Protein AF-A0A916C1K6-F1 (afdb_monomer_lite)

Foldseek 3Di:
DDDDDDDDDDDDDDDDDDDPDPPDDPPDDDDDLQDQDFDDDDPDTDGDDDDPPPPDDDDDPDDDDDPDDDDDDDDDPDPDDDAPDALDDLFDAAFDQQEDEDPQLQVLLLVLVQVLCVVLVHDRLVPQKKKKKWWLLDLDSHTHIYIDQQQAKAFFALLLLLLLLLLLLRNLVNLQSCQVRVLDAQVCSVVCCCVRPLVVLVVLQVLQPPVFDDSLQRAAPQVQFWDWDQDPDDSGIRIDGDPLLLVLSLCCFAVVDLVSLLSSNSRSHQSSSVSNCVSNVQADSVQRTGFAAFDSSPVCPPGHGDFDQGSQAGTDRTMHGQSSSLSSLSCLVSCRRDHVVSSVVSQVSQQNNCVHPNPDQLVVLVLFDPPQWRGKGKRWDAGPVRWIWIWMWTWGACRDHHSIIMIMIMTGPTDPPPHHSNSVNSSVSSSVNSSVD

Sequence (437 aa):
MPSRRYTQPDQDNRRHGEAISMDFDFAEETTDSASGRWVRQGNTIVLEVPTFNAATGSELPGGFPRSPVTRFPAKPVGPAANPPTLPISLFPSKPADPLTTNSKLERALKNAIAKMEKDRKLTPGTFPVRFTLVDVTDASSSFPSAGYLETVTDYIASEAKVAVMYSAYALRDMVQRFAAASGANSANLFARLAGQMNPSIAQASRNIARSLLRDEHRVPAYRSVFAVKPATWGFRVTVAFSPEFNQALEGMIVPSNNTHAGMCVRGVGYGYLNGALAAGGFFEPSTNQGLWVAGDFQQGKNWPYVRIVSRNDGLVAQAGTTRDMAKLVALIMTDRLLDPASCKEMRDRLARAAKGIDTPWVARAKVFKAGTITHNKLGLGPLKSGKNVRSEVSVYQSPVARGRRYVVAWQNLVGLQPIGFTDIANIIKATITEYER

Structure (mmCIF, N/CA/C/O backbone):
data_AF-A0A916C1K6-F1
#
_entry.id   AF-A0A916C1K6-F1
#
loop_
_atom_site.group_PDB
_atom_site.id
_atom_site.type_symbol
_atom_site.label_atom_id
_atom_site.label_alt_id
_atom_site.label_comp_id
_atom_site.label_asym_id
_atom_site.label_entity_id
_atom_site.label_seq_id
_atom_site.pdbx_PDB_ins_code
_atom_site.Cartn_x
_atom_site.Cartn_y
_atom_site.Cartn_z
_atom_site.occupancy
_atom_site.B_iso_or_equiv
_atom_site.auth_seq_id
_atom_site.auth_comp_id
_atom_site.auth_asym_id
_atom_site.auth_atom_id
_atom_site.pdbx_PDB_model_num
ATOM 1 N N . MET A 1 1 ? 60.860 -7.777 43.565 1.00 47.69 1 MET A N 1
ATOM 2 C CA . MET A 1 1 ? 60.930 -9.249 43.729 1.00 47.69 1 MET A CA 1
ATOM 3 C C . MET A 1 1 ? 59.739 -9.659 44.584 1.00 47.69 1 MET A C 1
ATOM 5 O O . MET A 1 1 ? 59.536 -8.971 45.575 1.00 47.69 1 MET A O 1
ATOM 9 N N . PRO A 1 2 ? 58.892 -10.625 44.180 1.00 47.44 2 PRO A N 1
ATOM 10 C CA . PRO A 1 2 ? 59.255 -11.933 43.633 1.00 47.44 2 PRO A CA 1
ATOM 11 C C . PRO A 1 2 ? 58.752 -12.203 42.204 1.00 47.44 2 PRO A C 1
ATOM 13 O O . PRO A 1 2 ? 57.768 -11.642 41.734 1.00 47.44 2 PRO A O 1
ATOM 16 N N . SER A 1 3 ? 59.473 -13.093 41.527 1.00 37.34 3 SER A N 1
ATOM 17 C CA . SER A 1 3 ? 59.213 -13.640 40.197 1.00 37.34 3 SER A CA 1
ATOM 18 C C . SER A 1 3 ? 58.204 -14.792 40.250 1.00 37.34 3 SER A C 1
ATOM 20 O O . SER A 1 3 ? 58.430 -15.763 40.977 1.00 37.34 3 SER A O 1
ATOM 22 N N . ARG A 1 4 ? 57.155 -14.754 39.420 1.00 40.66 4 ARG A N 1
ATOM 23 C CA . ARG A 1 4 ? 56.382 -15.950 39.049 1.00 40.66 4 ARG A CA 1
ATOM 24 C C . ARG A 1 4 ? 56.520 -16.219 37.555 1.00 40.66 4 ARG A C 1
ATOM 26 O O . ARG A 1 4 ? 56.183 -15.385 36.722 1.00 40.66 4 ARG A O 1
ATOM 33 N N . ARG A 1 5 ? 57.079 -17.397 37.278 1.00 37.69 5 ARG A N 1
ATOM 34 C CA . ARG A 1 5 ? 57.266 -18.024 35.971 1.00 37.69 5 ARG A CA 1
ATOM 35 C C . ARG A 1 5 ? 55.903 -18.307 35.338 1.00 37.69 5 ARG A C 1
ATOM 37 O O . ARG A 1 5 ? 55.057 -18.920 35.981 1.00 37.69 5 ARG A O 1
ATOM 44 N N . TYR A 1 6 ? 55.735 -17.896 34.086 1.00 30.92 6 TYR A N 1
ATOM 45 C CA . TYR A 1 6 ? 54.712 -18.424 33.191 1.00 30.92 6 TYR A CA 1
ATOM 46 C C . TYR A 1 6 ? 55.306 -19.641 32.478 1.00 30.92 6 TYR A C 1
ATOM 48 O O . TYR A 1 6 ? 56.282 -19.516 31.742 1.00 30.92 6 TYR A O 1
ATOM 56 N N . THR A 1 7 ? 54.744 -20.817 32.733 1.00 39.50 7 THR A N 1
ATOM 57 C CA . THR A 1 7 ? 54.956 -22.021 31.928 1.00 39.50 7 THR A CA 1
ATOM 58 C C . THR A 1 7 ? 53.865 -22.096 30.869 1.00 39.50 7 THR A C 1
ATOM 60 O O . THR A 1 7 ? 52.683 -22.164 31.199 1.00 39.50 7 THR A O 1
ATOM 63 N N . GLN A 1 8 ? 54.282 -22.090 29.606 1.00 37.03 8 GLN A N 1
ATOM 64 C CA . GLN A 1 8 ? 53.523 -22.650 28.489 1.00 37.03 8 GLN A CA 1
ATOM 65 C C . GLN A 1 8 ? 53.520 -24.184 28.615 1.00 37.03 8 GLN A C 1
ATOM 67 O O . GLN A 1 8 ? 54.466 -24.747 29.178 1.00 37.03 8 GLN A O 1
ATOM 72 N N . PRO A 1 9 ? 52.500 -24.863 28.070 1.00 41.00 9 PRO A N 1
ATOM 73 C CA . PRO A 1 9 ? 52.867 -25.836 27.048 1.00 41.00 9 PRO A CA 1
ATOM 74 C C . PRO A 1 9 ? 51.962 -25.858 25.812 1.00 41.00 9 PRO A C 1
ATOM 76 O O . PRO A 1 9 ? 50.851 -25.331 25.777 1.00 41.00 9 PRO A O 1
ATOM 79 N N . ASP A 1 10 ? 52.571 -26.486 24.815 1.00 31.00 10 ASP A N 1
ATOM 80 C CA . ASP A 1 10 ? 52.247 -26.711 23.417 1.00 31.00 10 ASP A CA 1
ATOM 81 C C . 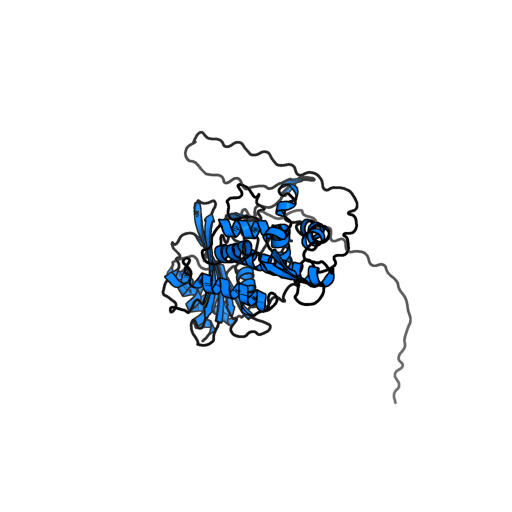ASP A 1 10 ? 50.932 -27.428 23.065 1.00 31.00 10 ASP A C 1
ATOM 83 O O . ASP A 1 10 ? 50.445 -28.306 23.770 1.00 31.00 10 ASP A O 1
ATOM 87 N N . GLN A 1 11 ? 50.464 -27.019 21.881 1.00 32.88 11 GLN A N 1
ATOM 88 C CA . GLN A 1 11 ? 50.021 -27.767 20.694 1.00 32.88 11 GLN A CA 1
ATOM 89 C C . GLN A 1 11 ? 49.096 -28.998 20.752 1.00 32.88 11 GLN A C 1
ATOM 91 O O . GLN A 1 11 ? 49.283 -29.971 21.469 1.00 32.88 11 GLN A O 1
ATOM 96 N N . ASP A 1 12 ? 48.211 -28.947 19.748 1.00 34.09 12 ASP A N 1
ATOM 97 C CA . ASP A 1 12 ? 47.621 -30.026 18.955 1.00 34.09 12 ASP A CA 1
ATOM 98 C C . ASP A 1 12 ? 46.600 -30.967 19.608 1.00 34.09 12 ASP A C 1
ATOM 100 O O . ASP A 1 12 ? 46.916 -31.950 20.271 1.00 34.09 12 ASP A O 1
ATOM 104 N N . ASN A 1 13 ? 45.333 -30.769 19.219 1.00 31.12 13 ASN A N 1
ATOM 105 C CA . ASN A 1 13 ? 44.565 -31.892 18.693 1.00 31.12 13 ASN A CA 1
ATOM 106 C C . ASN A 1 13 ? 43.432 -31.448 17.758 1.00 31.12 13 ASN A C 1
ATOM 108 O O . ASN A 1 13 ? 42.444 -30.835 18.162 1.00 31.12 13 ASN A O 1
ATOM 112 N N . ARG A 1 14 ? 43.580 -31.834 16.488 1.00 36.78 14 ARG A N 1
ATOM 113 C CA . ARG A 1 14 ? 42.513 -31.916 15.489 1.00 36.78 14 ARG A CA 1
ATOM 114 C C . ARG A 1 14 ? 41.451 -32.901 15.979 1.00 36.78 14 ARG A C 1
ATOM 116 O O . ARG A 1 14 ? 41.777 -34.062 16.214 1.00 36.78 14 ARG A O 1
ATOM 123 N N . ARG A 1 15 ? 40.181 -32.494 16.024 1.00 31.67 15 ARG A N 1
ATOM 124 C CA . ARG A 1 15 ? 39.046 -33.419 15.876 1.00 31.67 15 ARG A CA 1
ATOM 125 C C . ARG A 1 15 ? 37.957 -32.795 15.016 1.00 31.67 15 ARG A C 1
ATOM 127 O O . ARG A 1 15 ? 37.682 -31.603 15.083 1.00 31.67 15 ARG A O 1
ATOM 134 N N . HIS A 1 16 ? 37.436 -33.655 14.156 1.00 30.77 16 HIS A N 1
ATOM 135 C CA . HIS A 1 16 ? 36.460 -33.421 13.110 1.00 30.77 16 HIS A CA 1
ATOM 136 C C . HIS A 1 16 ? 35.181 -32.758 13.630 1.00 30.77 16 HIS A C 1
ATOM 138 O O . HIS A 1 16 ? 34.640 -33.161 14.655 1.00 30.77 16 HIS A O 1
ATOM 144 N N . GLY A 1 17 ? 34.690 -31.765 12.886 1.00 29.30 17 GLY A N 1
ATOM 145 C CA . GLY A 1 17 ? 33.329 -31.269 13.035 1.00 29.30 17 GLY A CA 1
ATOM 146 C C . GLY A 1 17 ? 32.353 -32.307 12.492 1.00 29.30 17 GLY A C 1
ATOM 147 O O . GLY A 1 17 ? 32.250 -32.486 11.280 1.00 29.30 17 GLY A O 1
ATOM 148 N N . GLU A 1 18 ? 31.663 -32.996 13.394 1.00 28.11 18 GLU A N 1
ATOM 149 C CA . GLU A 1 18 ? 30.447 -33.732 13.072 1.00 28.11 18 GLU A CA 1
ATOM 150 C C . GLU A 1 18 ? 29.333 -32.728 12.762 1.00 28.11 18 GLU A C 1
ATOM 152 O O . GLU A 1 18 ? 29.040 -31.815 13.539 1.00 28.11 18 GLU A O 1
ATOM 157 N N . ALA A 1 19 ? 28.728 -32.880 11.586 1.00 26.31 19 ALA A N 1
ATOM 158 C CA . ALA A 1 19 ? 27.504 -32.189 11.235 1.00 26.31 19 ALA A CA 1
ATOM 159 C C . ALA A 1 19 ? 26.375 -32.723 12.125 1.00 26.31 19 ALA A C 1
ATOM 161 O O . ALA A 1 19 ? 26.023 -33.899 12.053 1.00 26.31 19 ALA A O 1
ATOM 162 N N . ILE A 1 20 ? 25.792 -31.850 12.945 1.00 24.38 20 ILE A N 1
ATOM 163 C CA . ILE A 1 20 ? 24.529 -32.123 13.628 1.00 24.38 20 ILE A CA 1
ATOM 164 C C . ILE A 1 20 ? 23.443 -32.165 12.544 1.00 24.38 20 ILE A C 1
ATOM 166 O O . ILE A 1 20 ? 22.941 -31.129 12.106 1.00 24.38 20 ILE A O 1
ATOM 170 N N . SER A 1 21 ? 23.119 -33.372 12.080 1.00 24.53 21 SER A N 1
ATOM 171 C CA . SER A 1 21 ? 21.859 -33.663 11.399 1.00 24.53 21 SER A CA 1
ATOM 172 C C . SER A 1 21 ? 20.757 -33.582 12.450 1.00 24.53 21 SER A C 1
ATOM 174 O O . SER A 1 21 ? 20.651 -34.455 13.308 1.00 24.53 21 SER A O 1
ATOM 176 N N . MET A 1 22 ? 19.968 -32.506 12.440 1.00 23.12 22 MET A N 1
ATOM 177 C CA . MET A 1 22 ? 18.677 -32.518 13.126 1.00 23.12 22 MET A CA 1
ATOM 178 C C . MET A 1 22 ? 17.683 -33.232 12.213 1.00 23.12 22 MET A C 1
ATOM 180 O O . MET A 1 22 ? 17.006 -32.596 11.404 1.00 23.12 22 MET A O 1
ATOM 184 N N . ASP A 1 23 ? 17.623 -34.555 12.332 1.00 23.98 23 ASP A N 1
ATOM 185 C CA . ASP A 1 23 ? 16.477 -35.317 11.853 1.00 23.98 23 ASP A CA 1
ATOM 186 C C . ASP A 1 23 ? 15.286 -34.967 12.751 1.00 23.98 23 ASP A C 1
ATOM 188 O O . ASP A 1 23 ? 15.203 -35.365 13.912 1.00 23.98 23 ASP A O 1
ATOM 192 N N . PHE A 1 24 ? 14.390 -34.132 12.224 1.00 23.95 24 PHE A N 1
ATOM 193 C CA . PHE A 1 24 ? 13.099 -33.863 12.844 1.00 23.95 24 PHE A CA 1
ATOM 194 C C . PHE A 1 24 ? 12.177 -35.050 12.573 1.00 23.95 24 PHE A C 1
ATOM 196 O O . PHE A 1 24 ? 11.680 -35.220 11.456 1.00 23.95 24 PHE A O 1
ATOM 203 N N . ASP A 1 25 ? 11.958 -35.857 13.607 1.00 26.14 25 ASP A N 1
ATOM 204 C CA . ASP A 1 25 ? 10.939 -36.897 13.623 1.00 26.14 25 ASP A CA 1
ATOM 205 C C . ASP A 1 25 ? 9.552 -36.237 13.752 1.00 26.14 25 ASP A C 1
ATOM 207 O O . ASP A 1 25 ? 9.286 -35.478 14.683 1.00 26.14 25 ASP A O 1
ATOM 211 N N . PHE A 1 26 ? 8.687 -36.456 12.759 1.00 30.69 26 PHE A N 1
ATOM 212 C CA . PHE A 1 26 ? 7.356 -35.836 12.623 1.00 30.69 26 PHE A CA 1
ATOM 213 C C . PHE A 1 26 ? 6.238 -36.740 13.166 1.00 30.69 26 PHE A C 1
ATOM 215 O O . PHE A 1 26 ? 5.122 -36.750 12.639 1.00 30.69 26 PHE A O 1
ATOM 222 N N . ALA A 1 27 ? 6.523 -37.527 14.197 1.00 27.02 27 ALA A N 1
ATOM 223 C CA . ALA A 1 27 ? 5.514 -38.337 14.855 1.00 27.02 27 ALA A CA 1
ATOM 224 C C . ALA A 1 27 ? 4.931 -37.571 16.052 1.00 27.02 27 ALA A C 1
ATOM 226 O O . ALA A 1 27 ? 5.634 -37.267 17.004 1.00 27.02 27 ALA A O 1
ATOM 227 N N . GLU A 1 28 ? 3.623 -37.318 15.968 1.00 34.00 28 GLU A N 1
ATOM 228 C CA . GLU A 1 28 ? 2.724 -36.872 17.043 1.00 34.00 28 GLU A CA 1
ATOM 229 C C . GLU A 1 28 ? 2.650 -35.363 17.325 1.00 34.00 28 GLU A C 1
ATOM 231 O O . GLU A 1 28 ? 3.354 -34.816 18.162 1.00 34.00 28 GLU A O 1
ATOM 236 N N . GLU A 1 29 ? 1.665 -34.699 16.706 1.00 29.66 29 GLU A N 1
ATOM 237 C CA . GLU A 1 29 ? 0.977 -33.579 17.358 1.00 29.66 29 GLU A CA 1
ATOM 238 C C . GLU A 1 29 ? -0.485 -33.459 16.894 1.00 29.66 29 GLU A C 1
ATOM 240 O O . GLU A 1 29 ? -0.835 -33.701 15.734 1.00 29.66 29 GLU A O 1
ATOM 245 N N . THR A 1 30 ? -1.341 -33.132 17.859 1.00 28.98 30 THR A N 1
ATOM 246 C CA . THR A 1 30 ? -2.805 -33.163 17.847 1.00 28.98 30 THR A CA 1
ATOM 247 C C . THR A 1 30 ? -3.446 -31.975 17.113 1.00 28.98 30 THR A C 1
ATOM 249 O O . THR A 1 30 ? -2.867 -30.910 16.918 1.00 28.98 30 THR A O 1
ATOM 252 N N . THR A 1 31 ? -4.677 -32.195 16.650 1.00 26.72 31 THR A N 1
ATOM 253 C CA . THR A 1 31 ? -5.458 -31.365 15.720 1.00 26.72 31 THR A CA 1
ATOM 254 C C . THR A 1 31 ? -5.981 -30.036 16.293 1.00 26.72 31 THR A C 1
ATOM 256 O O . THR A 1 31 ? -6.685 -30.047 17.299 1.00 26.72 31 THR A O 1
ATOM 259 N N . ASP A 1 32 ? -5.809 -28.929 15.552 1.00 34.72 32 ASP A N 1
ATOM 260 C CA . ASP A 1 32 ? -6.711 -27.760 15.580 1.00 34.72 32 ASP A CA 1
ATOM 261 C C . ASP A 1 32 ? -7.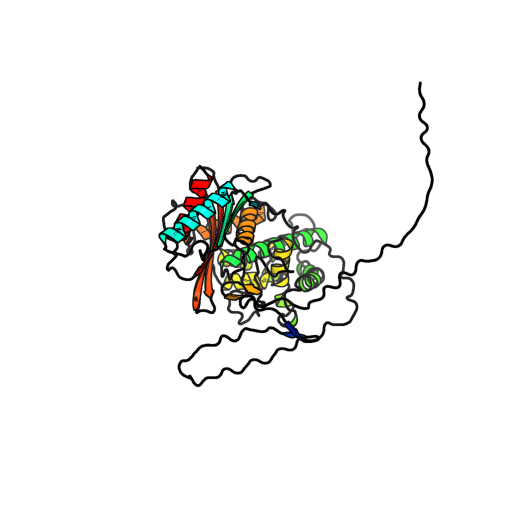398 -27.592 14.209 1.00 34.72 32 ASP A C 1
ATOM 263 O O . ASP A 1 32 ? -6.763 -27.365 13.173 1.00 34.72 32 ASP A O 1
ATOM 267 N N . SER A 1 33 ? -8.729 -27.691 14.237 1.00 31.88 33 SER A N 1
ATOM 268 C CA . SER A 1 33 ? -9.676 -27.583 13.120 1.00 31.88 33 SER A CA 1
ATOM 269 C C . SER A 1 33 ? -9.641 -26.268 12.319 1.00 31.88 33 SER A C 1
ATOM 271 O O . SER A 1 33 ? -10.282 -26.181 11.271 1.00 31.88 33 SER A O 1
ATOM 273 N N . ALA A 1 34 ? -8.903 -25.244 12.759 1.00 34.75 34 ALA A N 1
ATOM 274 C CA . ALA A 1 34 ? -8.938 -23.916 12.144 1.00 34.75 34 ALA A CA 1
ATOM 275 C C . ALA A 1 34 ? -7.903 -23.660 11.027 1.00 34.75 34 ALA A C 1
ATOM 277 O O . ALA A 1 34 ? -7.967 -22.606 10.386 1.00 34.75 34 ALA A O 1
ATOM 278 N N . SER A 1 35 ? -6.938 -24.557 10.792 1.00 42.03 35 SER A N 1
ATOM 279 C CA . SER A 1 35 ? -5.736 -24.212 10.006 1.00 42.03 35 SER A CA 1
ATOM 280 C C . SER A 1 35 ? -5.681 -24.728 8.564 1.00 42.03 35 SER A C 1
ATOM 282 O O . SER A 1 35 ? -4.909 -24.168 7.791 1.00 42.03 35 SER A O 1
ATOM 284 N N . GLY A 1 36 ? -6.480 -25.730 8.169 1.00 43.19 36 GLY A N 1
ATOM 285 C CA . GLY A 1 36 ? -6.430 -26.302 6.812 1.00 43.19 36 GLY A CA 1
ATOM 286 C C . GLY A 1 36 ? -4.999 -26.659 6.392 1.00 43.19 36 GLY A C 1
ATOM 287 O O . GLY A 1 36 ? -4.386 -25.961 5.583 1.00 43.19 36 GLY A O 1
ATOM 288 N N . ARG A 1 37 ? -4.430 -27.708 6.994 1.00 43.06 37 ARG A N 1
ATOM 289 C CA . ARG A 1 37 ? -3.023 -28.074 6.790 1.00 43.06 37 ARG A CA 1
ATOM 290 C C . ARG A 1 37 ? -2.832 -28.860 5.487 1.00 43.06 37 ARG A C 1
ATOM 292 O O . ARG A 1 37 ? -3.677 -29.648 5.074 1.00 43.06 37 ARG A O 1
ATOM 299 N N . TRP A 1 38 ? -1.678 -28.662 4.857 1.00 42.59 38 TRP A N 1
ATOM 300 C CA . TRP A 1 38 ? -1.184 -29.513 3.777 1.00 42.59 38 TRP A CA 1
ATOM 301 C C . TRP A 1 38 ? -0.728 -30.852 4.358 1.00 42.59 38 TRP A C 1
ATOM 303 O O . TRP A 1 38 ? 0.164 -30.871 5.208 1.00 42.59 38 TRP A O 1
ATOM 313 N N . VAL A 1 39 ? -1.305 -31.960 3.894 1.00 43.84 39 VAL A N 1
ATOM 314 C CA . VAL A 1 39 ? -0.884 -33.307 4.296 1.00 43.84 39 VAL A CA 1
ATOM 315 C C . VAL A 1 39 ? -0.054 -33.905 3.166 1.00 43.84 39 VAL A C 1
ATOM 317 O O . VAL A 1 39 ? -0.463 -33.922 2.001 1.00 43.84 39 VAL A O 1
ATOM 320 N N . ARG A 1 40 ? 1.150 -34.378 3.490 1.00 37.75 40 ARG A N 1
ATOM 321 C CA . ARG A 1 40 ? 1.986 -35.112 2.539 1.00 37.75 40 ARG A CA 1
ATOM 322 C C . ARG A 1 40 ? 1.502 -36.561 2.488 1.00 37.75 40 ARG A C 1
ATOM 324 O O . ARG A 1 40 ? 1.616 -37.277 3.474 1.00 37.75 40 ARG A O 1
ATOM 331 N N . GLN A 1 41 ? 0.995 -36.995 1.338 1.00 45.84 41 GLN A N 1
ATOM 332 C CA . GLN A 1 41 ? 0.663 -38.395 1.063 1.00 45.84 41 GLN A CA 1
ATOM 333 C C . GLN A 1 41 ? 1.652 -38.938 0.022 1.00 45.84 41 GLN A C 1
ATOM 335 O O . GLN A 1 41 ? 1.536 -38.690 -1.184 1.00 45.84 41 GLN A O 1
ATOM 340 N N . GLY A 1 42 ? 2.688 -39.632 0.502 1.00 68.31 42 GLY A N 1
ATOM 341 C CA . GLY A 1 42 ? 3.800 -40.111 -0.325 1.00 68.31 42 GLY A CA 1
ATOM 342 C C . GLY A 1 42 ? 4.601 -38.965 -0.966 1.00 68.31 42 GLY A C 1
ATOM 343 O O . GLY A 1 42 ? 5.082 -38.058 -0.282 1.00 68.31 42 GLY A O 1
ATOM 344 N N . ASN A 1 43 ? 4.734 -38.987 -2.298 1.00 45.09 43 ASN A N 1
ATOM 345 C CA . ASN A 1 43 ? 5.366 -37.914 -3.088 1.00 45.09 43 ASN A CA 1
ATOM 346 C C . ASN A 1 43 ? 4.397 -36.790 -3.496 1.00 45.09 43 ASN A C 1
ATOM 348 O O . ASN A 1 43 ? 4.746 -35.937 -4.313 1.00 45.09 43 ASN A O 1
ATOM 352 N N . THR A 1 44 ? 3.190 -36.773 -2.934 1.00 32.88 44 THR A N 1
ATOM 353 C CA . THR A 1 44 ? 2.131 -35.829 -3.299 1.00 32.88 44 THR A CA 1
ATOM 354 C C . THR A 1 44 ? 1.760 -34.967 -2.101 1.00 32.88 44 THR A C 1
ATOM 356 O O . THR A 1 44 ? 1.726 -35.441 -0.966 1.00 32.88 44 THR A O 1
ATOM 359 N N . ILE A 1 45 ? 1.465 -33.694 -2.351 1.00 39.19 45 ILE A N 1
ATOM 360 C CA . ILE A 1 45 ? 0.878 -32.794 -1.357 1.00 39.19 45 ILE A CA 1
ATOM 361 C C . ILE A 1 45 ? -0.627 -32.743 -1.626 1.00 39.19 45 ILE A C 1
ATOM 363 O O . ILE A 1 45 ? -1.038 -32.395 -2.734 1.00 39.19 45 ILE A O 1
ATOM 367 N N . VAL A 1 46 ? -1.433 -33.097 -0.626 1.00 41.25 46 VAL A N 1
ATOM 368 C CA . VAL A 1 46 ? -2.898 -33.100 -0.697 1.00 41.25 46 VAL A CA 1
ATOM 369 C C . VAL A 1 46 ? -3.435 -32.039 0.261 1.00 41.25 46 VAL A C 1
ATOM 371 O O . VAL A 1 46 ? -2.948 -31.886 1.382 1.00 41.25 46 VAL A O 1
ATOM 374 N N . LEU A 1 47 ? -4.417 -31.267 -0.202 1.00 39.12 47 LEU A N 1
ATOM 375 C CA . LEU A 1 47 ? -5.146 -30.315 0.629 1.00 39.12 47 LEU A CA 1
ATOM 376 C C . LEU A 1 47 ? -6.360 -31.035 1.220 1.00 39.12 47 LEU A C 1
ATOM 378 O O . LEU A 1 47 ? -7.315 -31.312 0.494 1.00 39.12 47 LEU A O 1
ATOM 382 N N . GLU A 1 48 ? -6.334 -31.328 2.518 1.00 39.06 48 GLU A N 1
ATOM 383 C CA . GLU A 1 48 ? -7.541 -31.744 3.227 1.00 39.06 48 GLU A CA 1
ATOM 384 C C . GLU A 1 48 ? -8.356 -30.504 3.587 1.00 39.06 48 GLU A C 1
ATOM 386 O O . GLU A 1 48 ? -7.949 -29.659 4.384 1.00 39.06 48 GLU A O 1
ATOM 391 N N . VAL A 1 49 ? -9.519 -30.376 2.954 1.00 38.03 49 VAL A N 1
ATOM 392 C CA . VAL A 1 49 ? -10.519 -29.383 3.341 1.00 38.03 49 VAL A CA 1
ATOM 393 C C . VAL A 1 49 ? -11.415 -30.050 4.384 1.00 38.03 49 VAL A C 1
ATOM 395 O O . VAL A 1 49 ? -11.984 -31.097 4.066 1.00 38.03 49 VAL A O 1
ATOM 398 N N . PRO A 1 50 ? -11.574 -29.491 5.598 1.00 37.75 50 PRO A N 1
ATOM 399 C CA . PRO A 1 50 ? -12.487 -30.057 6.580 1.00 37.75 50 PRO A CA 1
ATOM 400 C C . PRO A 1 50 ? -13.892 -30.148 5.987 1.00 37.75 50 PRO A C 1
ATOM 402 O O . PRO A 1 50 ? -14.454 -29.150 5.524 1.00 37.75 50 PRO A O 1
ATOM 405 N N . THR A 1 51 ? -14.471 -31.345 5.996 1.00 37.38 51 THR A N 1
ATOM 406 C CA . THR A 1 51 ? -15.891 -31.527 5.712 1.00 37.38 51 THR A CA 1
ATOM 407 C C . THR A 1 51 ? -16.683 -30.888 6.844 1.00 37.38 51 THR A C 1
ATOM 409 O O . THR A 1 51 ? -16.709 -31.399 7.962 1.00 37.38 51 THR A O 1
ATOM 412 N N . PHE A 1 52 ? -17.322 -29.752 6.568 1.00 32.44 52 PHE A N 1
ATOM 413 C CA . PHE A 1 52 ? -18.330 -29.197 7.462 1.00 32.44 52 PHE A CA 1
ATOM 414 C C . PHE A 1 52 ? -19.521 -30.158 7.495 1.00 32.44 52 PHE A C 1
ATOM 416 O O . PHE A 1 52 ? -20.261 -30.267 6.517 1.00 32.44 52 PHE A O 1
ATOM 423 N N . ASN A 1 53 ? -19.710 -30.851 8.618 1.00 32.62 53 ASN A N 1
ATOM 424 C CA . ASN A 1 53 ? -20.947 -31.573 8.892 1.00 32.62 53 ASN A CA 1
ATOM 425 C C . ASN A 1 53 ? -22.065 -30.546 9.103 1.00 32.62 53 ASN A C 1
ATOM 427 O O . ASN A 1 53 ? -22.246 -30.016 10.198 1.00 32.62 53 ASN A O 1
ATOM 431 N N . ALA A 1 54 ? -22.806 -30.247 8.037 1.00 33.88 54 ALA A N 1
ATOM 432 C CA . ALA A 1 54 ? -24.098 -29.592 8.146 1.00 33.88 54 ALA A CA 1
ATOM 433 C C . ALA A 1 54 ? -25.086 -30.606 8.737 1.00 33.88 54 ALA A C 1
ATOM 435 O O . ALA A 1 54 ? -25.542 -31.525 8.056 1.00 33.88 54 ALA A O 1
ATOM 436 N N . ALA A 1 55 ? -25.378 -30.468 10.028 1.00 34.41 55 ALA A N 1
ATOM 437 C CA . ALA A 1 55 ? -26.463 -31.199 10.655 1.00 34.41 55 ALA A CA 1
ATOM 438 C C . ALA A 1 55 ? -27.806 -30.720 10.072 1.00 34.41 55 ALA A C 1
ATOM 440 O O . ALA A 1 55 ? -28.189 -29.565 10.235 1.00 34.41 55 ALA A O 1
ATOM 441 N N . THR A 1 56 ? -28.474 -31.654 9.390 1.00 38.25 56 THR A N 1
ATOM 442 C CA . THR A 1 56 ? -29.929 -31.815 9.218 1.00 38.25 56 THR A CA 1
ATOM 443 C C . THR A 1 56 ? -30.748 -30.624 8.701 1.00 38.25 56 THR A C 1
ATOM 445 O O . THR A 1 56 ? -31.107 -29.728 9.461 1.00 38.25 56 THR A O 1
ATOM 448 N N . GLY A 1 57 ? -31.194 -30.711 7.441 1.00 31.92 57 GLY A N 1
ATOM 449 C CA . GLY A 1 57 ? -32.364 -29.966 6.963 1.00 31.92 57 GLY A CA 1
ATOM 450 C C . GLY A 1 57 ? -32.500 -29.864 5.441 1.00 31.92 57 GLY A C 1
ATOM 451 O O . GLY A 1 57 ? -31.966 -28.938 4.846 1.00 31.92 57 GLY A O 1
ATOM 452 N N . SER A 1 58 ? -33.275 -30.785 4.858 1.00 32.56 58 SER A N 1
ATOM 453 C CA . SER A 1 58 ? -33.847 -30.807 3.494 1.00 32.56 58 SER A CA 1
ATOM 454 C C . SER A 1 58 ? -32.893 -30.802 2.289 1.00 32.56 58 SER A C 1
ATOM 456 O O . SER A 1 58 ? -32.237 -29.814 1.968 1.00 32.56 58 SER A O 1
ATOM 458 N N . GLU A 1 59 ? -32.904 -31.932 1.581 1.00 31.69 59 GLU A N 1
ATOM 459 C CA . GLU A 1 59 ? -32.281 -32.168 0.282 1.00 31.69 59 GLU A CA 1
ATOM 460 C C . GLU A 1 59 ? -32.818 -31.207 -0.793 1.00 31.69 59 GLU A C 1
ATOM 462 O O . GLU A 1 59 ? -34.017 -31.163 -1.068 1.00 31.69 59 GLU A O 1
ATOM 467 N N . LEU A 1 60 ? -31.914 -30.474 -1.448 1.00 33.09 60 LEU A N 1
ATOM 468 C CA . LEU A 1 60 ? -32.157 -29.899 -2.770 1.00 33.09 60 LEU A CA 1
ATOM 469 C C . LEU A 1 60 ? -31.447 -30.776 -3.818 1.00 33.09 60 LEU A C 1
ATOM 471 O O . LEU A 1 60 ? -30.255 -31.063 -3.657 1.00 33.09 60 LEU A O 1
ATOM 475 N N . PRO A 1 61 ? -32.125 -31.190 -4.903 1.00 29.78 61 PRO A N 1
ATOM 476 C CA . PRO A 1 61 ? -31.527 -32.011 -5.944 1.00 29.78 61 PRO A CA 1
ATOM 477 C C . PRO A 1 61 ? -30.675 -31.119 -6.855 1.00 29.78 61 PRO A C 1
ATOM 479 O O . PRO A 1 61 ? -31.183 -30.385 -7.698 1.00 29.78 61 PRO A O 1
ATOM 482 N N . GLY A 1 62 ? -29.359 -31.147 -6.659 1.00 32.81 62 GLY A N 1
ATOM 483 C CA . GLY A 1 62 ? -28.431 -30.330 -7.441 1.00 32.81 62 GLY A CA 1
ATOM 484 C C . GLY A 1 62 ? -26.978 -30.564 -7.053 1.00 32.81 62 GLY A C 1
ATOM 485 O O . GLY A 1 62 ? -26.290 -29.644 -6.619 1.00 32.81 62 GLY A O 1
ATOM 486 N N . GLY A 1 63 ? -26.513 -31.812 -7.155 1.00 29.58 63 GLY A N 1
ATOM 487 C CA . GLY A 1 63 ? -25.117 -32.159 -6.904 1.00 29.58 63 GLY A CA 1
ATOM 488 C C . GLY A 1 63 ? -24.191 -31.493 -7.922 1.00 29.58 63 GLY A C 1
ATOM 489 O O . GLY A 1 63 ? -24.198 -31.847 -9.098 1.00 29.58 63 GLY A O 1
ATOM 490 N N . PHE A 1 64 ? -23.368 -30.545 -7.473 1.00 27.94 64 PHE A N 1
ATOM 491 C CA . PHE A 1 64 ? -22.229 -30.079 -8.260 1.00 27.94 64 PHE A CA 1
ATOM 492 C C . PHE A 1 64 ? -21.214 -31.226 -8.409 1.00 27.94 64 PHE A C 1
ATOM 494 O O . PHE A 1 64 ? -20.903 -31.892 -7.415 1.00 27.94 64 PHE A O 1
ATOM 501 N N . PRO A 1 65 ? -20.668 -31.473 -9.613 1.00 30.48 65 PRO A N 1
ATOM 502 C CA . PRO A 1 65 ? -19.645 -32.492 -9.794 1.00 30.48 65 PRO A CA 1
ATOM 503 C C . PRO A 1 65 ? -18.412 -32.151 -8.948 1.00 30.48 65 PRO A C 1
ATOM 505 O O . PRO A 1 65 ? -17.919 -31.021 -8.965 1.00 30.48 65 PRO A O 1
ATOM 508 N N . ARG A 1 66 ? -17.903 -33.144 -8.207 1.00 30.55 66 ARG A N 1
ATOM 509 C CA . ARG A 1 66 ? -16.601 -33.068 -7.533 1.00 30.55 66 ARG A CA 1
ATOM 510 C C . ARG A 1 66 ? -15.541 -32.743 -8.590 1.00 30.55 66 ARG A C 1
ATOM 512 O O . ARG A 1 66 ? -15.319 -33.543 -9.496 1.00 30.55 66 ARG A O 1
ATOM 519 N N . SER A 1 67 ? -14.908 -31.575 -8.489 1.00 29.86 67 SER A N 1
ATOM 520 C CA . SER A 1 67 ? -13.799 -31.204 -9.371 1.00 29.86 67 SER A CA 1
ATOM 521 C C . SER A 1 67 ? -12.690 -32.264 -9.311 1.00 29.86 67 SER A C 1
ATOM 523 O O . SER A 1 67 ? -12.375 -32.744 -8.218 1.00 29.86 67 SER A O 1
ATOM 525 N N . PRO A 1 68 ? -12.074 -32.628 -10.449 1.00 30.33 68 PRO A N 1
ATOM 526 C CA . PRO A 1 68 ? -10.993 -33.600 -10.470 1.00 30.33 68 PRO A CA 1
ATOM 527 C C . PRO A 1 68 ? -9.807 -33.101 -9.641 1.00 30.33 68 PRO A C 1
ATOM 529 O O . PRO A 1 68 ? -9.394 -31.945 -9.742 1.00 30.33 68 PRO A O 1
ATOM 532 N N . VAL A 1 69 ? -9.247 -34.002 -8.831 1.00 32.06 69 VAL A N 1
ATOM 533 C CA . VAL A 1 69 ? -7.990 -33.799 -8.106 1.00 32.06 69 VAL A CA 1
ATOM 534 C C . VAL A 1 69 ? -6.892 -33.501 -9.132 1.00 32.06 69 VAL A C 1
ATOM 536 O O . VAL A 1 69 ? -6.442 -34.389 -9.855 1.00 32.06 69 VAL A O 1
ATOM 539 N N . THR A 1 70 ? -6.472 -32.241 -9.229 1.00 31.69 70 THR A N 1
ATOM 540 C CA . THR A 1 70 ? -5.359 -31.820 -10.088 1.00 31.69 70 THR A CA 1
ATOM 541 C C . THR A 1 70 ? -4.057 -32.459 -9.605 1.00 31.69 70 THR A C 1
ATOM 543 O O . THR A 1 70 ? -3.528 -32.083 -8.561 1.00 31.69 70 THR A O 1
ATOM 546 N N . ARG A 1 71 ? -3.526 -33.422 -10.368 1.00 28.17 71 ARG A N 1
ATOM 547 C CA . ARG A 1 71 ? -2.168 -33.958 -10.181 1.00 28.17 71 ARG A CA 1
ATOM 548 C C . ARG A 1 71 ? -1.156 -32.969 -10.766 1.00 28.17 71 ARG A C 1
ATOM 550 O O . ARG A 1 71 ? -1.266 -32.597 -11.931 1.00 28.17 71 ARG A O 1
ATOM 557 N N . PHE A 1 72 ? -0.177 -32.545 -9.970 1.00 31.73 72 PHE A N 1
ATOM 558 C CA . PHE A 1 72 ? 0.915 -31.687 -10.438 1.00 31.73 72 PHE A CA 1
ATOM 559 C C . PHE A 1 72 ? 2.037 -32.533 -11.066 1.00 31.73 72 PHE A C 1
ATOM 561 O O . PHE A 1 72 ? 2.364 -33.590 -10.524 1.00 31.73 72 PHE A O 1
ATOM 568 N N . PRO A 1 73 ? 2.647 -32.098 -12.185 1.00 34.53 73 PRO A N 1
ATOM 569 C CA . PRO A 1 73 ? 3.790 -32.790 -12.772 1.00 34.53 73 PRO A CA 1
ATOM 570 C C . PRO A 1 73 ? 5.018 -32.725 -11.853 1.00 34.53 73 PRO A C 1
ATOM 572 O O . PRO A 1 73 ? 5.227 -31.744 -11.134 1.00 34.53 73 PRO A O 1
ATOM 575 N N . ALA A 1 74 ? 5.844 -33.773 -11.902 1.00 33.88 74 ALA A N 1
ATOM 576 C CA . ALA A 1 74 ? 7.097 -33.849 -11.160 1.00 33.88 74 ALA A CA 1
ATOM 577 C C . ALA A 1 74 ? 8.058 -32.708 -11.549 1.00 33.88 74 ALA A C 1
ATOM 579 O O . ALA A 1 74 ? 8.106 -32.266 -12.700 1.00 33.88 74 ALA A O 1
ATOM 580 N N . LYS A 1 75 ? 8.834 -32.230 -10.570 1.00 35.81 75 LYS A N 1
ATOM 581 C CA . LYS A 1 75 ? 9.863 -31.196 -10.746 1.00 35.81 75 LYS A CA 1
ATOM 582 C C . LYS A 1 75 ? 10.861 -31.642 -11.835 1.00 35.81 75 LYS A C 1
ATOM 584 O O . LYS A 1 75 ? 11.362 -32.759 -11.730 1.00 35.81 75 LYS A O 1
ATOM 589 N N . PRO A 1 76 ? 11.185 -30.807 -12.843 1.00 38.69 76 PRO A N 1
ATOM 590 C CA . PRO A 1 76 ? 12.185 -31.153 -13.851 1.00 38.69 76 PRO A CA 1
ATOM 591 C C . PRO A 1 76 ? 13.523 -31.505 -13.193 1.00 38.69 76 PRO A C 1
ATOM 593 O O . PRO A 1 76 ? 14.031 -30.736 -12.372 1.00 38.69 76 PRO A O 1
ATOM 596 N N . VAL A 1 77 ? 14.076 -32.663 -13.552 1.00 35.75 77 VAL A N 1
ATOM 597 C CA . VAL A 1 77 ? 15.352 -33.173 -13.041 1.00 35.75 77 VAL A CA 1
ATOM 598 C C . VAL A 1 77 ? 16.431 -32.841 -14.069 1.00 35.75 77 VAL A C 1
ATOM 600 O O . VAL A 1 77 ? 16.712 -33.612 -14.976 1.00 35.75 77 VAL A O 1
ATOM 603 N N . GLY A 1 78 ? 16.982 -31.636 -13.975 1.00 54.50 78 GLY A N 1
ATOM 604 C CA . GLY A 1 78 ? 18.125 -31.199 -14.771 1.00 54.50 78 GLY A CA 1
ATOM 605 C C . GLY A 1 78 ? 18.822 -30.028 -14.076 1.00 54.50 78 GLY A C 1
ATOM 606 O O . GLY A 1 78 ? 18.134 -29.226 -13.433 1.00 54.50 78 GLY A O 1
ATOM 607 N N . PRO A 1 79 ? 20.161 -29.921 -14.146 1.00 49.28 79 PRO A N 1
ATOM 608 C CA . PRO A 1 79 ? 20.879 -28.790 -13.574 1.00 49.28 79 PRO A CA 1
ATOM 609 C C . PRO A 1 79 ? 20.403 -27.505 -14.257 1.00 49.28 79 PRO A C 1
ATOM 611 O O . PRO A 1 79 ? 20.489 -27.359 -15.476 1.00 49.28 79 PRO A O 1
ATOM 614 N N . ALA A 1 80 ? 19.844 -26.580 -13.475 1.00 57.91 80 ALA A N 1
ATOM 615 C CA . ALA A 1 80 ? 19.460 -25.276 -13.991 1.00 57.91 80 ALA A CA 1
ATOM 616 C C . ALA A 1 80 ? 20.731 -24.554 -14.451 1.00 57.91 80 ALA A C 1
ATOM 618 O O . ALA A 1 80 ? 21.656 -24.388 -13.657 1.00 57.91 80 ALA A O 1
ATOM 619 N N . ALA A 1 81 ? 20.784 -24.139 -15.718 1.00 64.62 81 ALA A N 1
ATOM 620 C CA . ALA A 1 81 ? 21.861 -23.287 -16.207 1.00 64.62 81 ALA A CA 1
ATOM 621 C C . ALA A 1 81 ? 22.016 -22.063 -15.287 1.00 64.62 81 ALA A C 1
ATOM 623 O O . ALA A 1 81 ? 21.013 -21.512 -14.817 1.00 64.62 81 ALA A O 1
ATOM 624 N N . ASN A 1 82 ? 23.261 -21.649 -15.027 1.00 66.25 82 ASN A N 1
ATOM 625 C CA . ASN A 1 82 ? 23.525 -20.457 -14.226 1.00 66.25 82 ASN A CA 1
ATOM 626 C C . ASN A 1 82 ? 22.800 -19.263 -14.865 1.00 66.25 82 ASN A C 1
ATOM 628 O O . ASN A 1 82 ? 22.975 -19.026 -16.065 1.00 66.25 82 ASN A O 1
ATOM 632 N N . PRO A 1 83 ? 21.961 -18.532 -14.110 1.00 65.19 83 PRO A N 1
ATOM 633 C CA . PRO A 1 83 ? 21.258 -17.391 -14.662 1.00 65.19 83 PRO A CA 1
ATOM 634 C C . PRO A 1 83 ? 22.283 -16.345 -15.122 1.00 65.19 83 PRO A C 1
ATOM 636 O O . PRO A 1 83 ? 23.278 -16.125 -14.426 1.00 65.19 83 PRO A O 1
ATOM 639 N N . PRO A 1 84 ? 22.071 -15.704 -16.283 1.00 73.38 84 PRO A N 1
ATOM 640 C CA . PRO A 1 84 ? 22.954 -14.643 -16.743 1.00 73.38 84 PRO A CA 1
ATOM 641 C C . PRO A 1 84 ? 23.033 -13.528 -15.692 1.00 73.38 84 PRO A C 1
ATOM 643 O O . PRO A 1 84 ? 22.020 -13.158 -15.090 1.00 73.38 84 PRO A O 1
ATOM 646 N N . THR A 1 85 ? 24.235 -12.987 -15.475 1.00 84.44 85 THR A N 1
ATOM 647 C CA . THR A 1 85 ? 24.446 -11.850 -14.572 1.00 84.44 85 THR A CA 1
ATOM 648 C C . THR A 1 85 ? 23.602 -10.668 -15.041 1.00 84.44 85 THR A C 1
ATOM 650 O O . THR A 1 85 ? 23.733 -10.214 -16.178 1.00 84.44 85 THR A O 1
ATOM 653 N N . LEU A 1 86 ? 22.718 -10.174 -14.172 1.00 89.88 86 LEU A N 1
ATOM 654 C CA . LEU A 1 86 ? 21.854 -9.044 -14.499 1.00 89.88 86 LEU A CA 1
ATOM 655 C C . LEU A 1 86 ? 22.658 -7.735 -14.541 1.00 89.88 86 LEU A C 1
ATOM 657 O O . LEU A 1 86 ? 23.487 -7.510 -13.659 1.00 89.88 86 LEU A O 1
ATOM 661 N N . PRO A 1 87 ? 22.373 -6.824 -15.490 1.00 90.94 87 PRO A N 1
ATOM 662 C CA . PRO A 1 87 ? 23.062 -5.534 -15.570 1.00 90.94 87 PRO A CA 1
ATOM 663 C C . PRO A 1 87 ? 22.700 -4.584 -14.417 1.00 90.94 87 PRO A C 1
ATOM 665 O O . PRO A 1 87 ? 23.422 -3.626 -14.162 1.00 90.94 87 PRO A O 1
ATOM 668 N N . ILE A 1 88 ? 21.576 -4.826 -13.734 1.00 94.94 88 ILE A N 1
ATOM 669 C CA . ILE A 1 88 ? 21.101 -4.074 -12.568 1.00 94.94 88 ILE A CA 1
ATOM 670 C C . ILE A 1 88 ? 20.316 -4.991 -11.617 1.00 94.94 88 ILE A C 1
ATOM 672 O O . ILE A 1 88 ? 19.791 -6.024 -12.034 1.00 94.94 88 ILE A O 1
ATOM 676 N N . SER A 1 89 ? 20.147 -4.579 -10.354 1.00 95.25 89 SER A N 1
ATOM 677 C CA . SER A 1 89 ? 19.187 -5.235 -9.450 1.00 95.25 89 SER A CA 1
ATOM 678 C C . SER A 1 89 ? 17.764 -5.138 -10.006 1.00 95.25 89 SER A C 1
ATOM 680 O O . SER A 1 89 ? 17.323 -4.050 -10.397 1.00 95.25 89 SER A O 1
ATOM 682 N N . LEU A 1 90 ? 17.038 -6.258 -9.989 1.00 94.56 90 LEU A N 1
ATOM 683 C CA . LEU A 1 90 ? 15.680 -6.347 -10.519 1.00 94.56 90 LEU A CA 1
ATOM 684 C C . LEU A 1 90 ? 14.668 -5.503 -9.726 1.00 94.56 90 LEU A C 1
ATOM 686 O O . LEU A 1 90 ? 13.751 -4.914 -10.301 1.00 94.56 90 LEU A O 1
ATOM 690 N N . PHE A 1 91 ? 14.855 -5.424 -8.412 1.00 95.75 91 PHE A N 1
ATOM 691 C CA . PHE A 1 91 ? 13.970 -4.706 -7.503 1.00 95.75 91 PHE A CA 1
ATOM 692 C C . PHE A 1 91 ? 14.743 -3.608 -6.761 1.00 95.75 91 PHE A C 1
ATOM 694 O O . PHE A 1 91 ? 15.970 -3.718 -6.621 1.00 95.75 91 PHE A O 1
ATOM 701 N N . PRO A 1 92 ? 14.059 -2.550 -6.295 1.00 93.19 92 PRO A N 1
ATOM 702 C CA . PRO A 1 92 ? 14.632 -1.613 -5.336 1.00 93.19 92 PRO A CA 1
ATOM 703 C C . PRO A 1 92 ? 15.123 -2.341 -4.079 1.00 93.19 92 PRO A C 1
ATOM 705 O O . PRO A 1 92 ? 14.580 -3.383 -3.705 1.00 93.19 92 PRO A O 1
ATOM 708 N N . SER A 1 93 ? 16.140 -1.789 -3.418 1.00 91.38 93 SER A N 1
ATOM 709 C CA . SER A 1 93 ? 16.617 -2.317 -2.139 1.00 91.38 93 SER A CA 1
ATOM 710 C C . SER A 1 93 ? 15.511 -2.268 -1.088 1.00 91.38 93 SER A C 1
ATOM 712 O O . SER A 1 93 ? 14.762 -1.292 -1.019 1.00 91.38 93 SER A O 1
ATOM 714 N N . LYS A 1 94 ? 15.443 -3.299 -0.240 1.00 94.69 94 LYS A N 1
ATOM 715 C CA . LYS A 1 94 ? 14.530 -3.334 0.904 1.00 94.69 94 LYS A CA 1
ATOM 716 C C . LYS A 1 94 ? 14.785 -2.110 1.796 1.00 94.69 94 LYS A C 1
ATOM 718 O O . LYS A 1 94 ? 15.892 -2.001 2.330 1.00 94.69 94 LYS A O 1
ATOM 723 N N . PRO A 1 95 ? 13.813 -1.201 1.988 1.00 94.19 95 PRO A N 1
ATOM 724 C CA . PRO A 1 95 ? 13.965 -0.156 2.989 1.00 94.19 95 PRO A CA 1
ATOM 725 C C . PRO A 1 95 ? 14.054 -0.805 4.376 1.00 94.19 95 PRO A C 1
ATOM 727 O O . PRO A 1 95 ? 13.399 -1.819 4.637 1.00 94.19 95 PRO A O 1
ATOM 730 N N . ALA A 1 96 ? 14.858 -0.234 5.278 1.00 94.12 96 ALA A N 1
ATOM 731 C CA . ALA A 1 96 ? 14.838 -0.647 6.681 1.00 94.12 96 ALA A CA 1
ATOM 732 C C . ALA A 1 96 ? 13.404 -0.533 7.216 1.00 94.12 96 ALA A C 1
ATOM 734 O O . ALA A 1 96 ? 12.736 0.459 6.917 1.00 94.12 96 ALA A O 1
ATOM 735 N N . ASP A 1 97 ? 12.931 -1.529 7.975 1.00 96.12 97 ASP A N 1
ATOM 736 C CA . ASP A 1 97 ? 11.597 -1.457 8.575 1.00 96.12 97 ASP A CA 1
ATOM 737 C C . ASP A 1 97 ? 11.590 -0.313 9.591 1.00 96.12 97 ASP A C 1
ATOM 739 O O . ASP A 1 97 ? 12.315 -0.387 10.586 1.00 96.12 97 ASP A O 1
ATOM 743 N N . PRO A 1 98 ? 10.837 0.769 9.337 1.00 96.44 98 PRO A N 1
ATOM 744 C CA . PRO A 1 98 ? 10.888 1.916 10.212 1.00 96.44 98 PRO A CA 1
ATOM 745 C C . PRO A 1 98 ? 9.966 1.739 11.419 1.00 96.44 98 PRO A C 1
ATOM 747 O O . PRO A 1 98 ? 10.029 2.567 12.316 1.00 96.44 98 PRO A O 1
ATOM 750 N N . LEU A 1 99 ? 9.078 0.737 11.457 1.00 97.81 99 LEU A N 1
ATOM 751 C CA . LEU A 1 99 ? 8.091 0.646 12.531 1.00 97.81 99 LEU A CA 1
ATOM 752 C C . LEU A 1 99 ? 8.728 0.111 13.814 1.00 97.81 99 LEU A C 1
ATOM 754 O O . LEU A 1 99 ? 9.221 -1.015 13.853 1.00 97.81 99 LEU A O 1
ATOM 758 N N . THR A 1 100 ? 8.631 0.900 14.880 1.00 97.75 100 THR A N 1
ATOM 759 C CA . THR A 1 100 ? 9.045 0.505 16.228 1.00 97.75 100 THR A CA 1
ATOM 760 C C . THR A 1 100 ? 7.822 0.492 17.128 1.00 97.75 100 THR A C 1
ATOM 762 O O . THR A 1 100 ? 7.119 1.501 17.235 1.00 97.75 100 THR A O 1
ATOM 765 N N . THR A 1 101 ? 7.548 -0.634 17.786 1.00 98.19 101 THR A N 1
ATOM 766 C CA . THR A 1 101 ? 6.440 -0.725 18.743 1.00 98.19 101 THR A CA 1
ATOM 767 C C . THR A 1 101 ? 6.646 0.277 19.873 1.00 98.19 101 THR A C 1
ATOM 769 O O . THR A 1 101 ? 7.684 0.291 20.534 1.00 98.19 101 THR A O 1
ATOM 772 N N . ASN A 1 102 ? 5.645 1.119 20.115 1.00 98.19 102 ASN A N 1
ATOM 773 C CA . ASN A 1 102 ? 5.662 2.110 21.177 1.00 98.19 102 ASN A CA 1
ATOM 774 C C . ASN A 1 102 ? 4.650 1.726 22.259 1.00 98.19 102 ASN A C 1
ATOM 776 O O . ASN A 1 102 ? 3.447 1.711 22.019 1.00 98.19 102 ASN A O 1
ATOM 780 N N . SER A 1 103 ? 5.132 1.450 23.471 1.00 98.38 103 SER A N 1
ATOM 781 C CA . SER A 1 103 ? 4.299 0.942 24.570 1.00 98.38 103 SER A CA 1
ATOM 782 C C . SER A 1 103 ? 3.170 1.891 24.993 1.00 98.38 103 SER A C 1
ATOM 784 O O . SER A 1 103 ? 2.125 1.424 25.449 1.00 98.38 103 SER A O 1
ATOM 786 N N . LYS A 1 104 ? 3.347 3.211 24.832 1.00 98.44 104 LYS A N 1
ATOM 787 C CA . LYS A 1 104 ? 2.309 4.210 25.121 1.00 98.44 104 LYS A CA 1
ATOM 788 C C . LYS A 1 104 ? 1.202 4.163 24.069 1.00 98.44 104 LYS A C 1
ATOM 790 O O . LYS A 1 104 ? 0.034 4.053 24.431 1.00 98.44 104 LYS A O 1
ATOM 795 N N . LEU A 1 105 ? 1.565 4.192 22.784 1.00 98.62 105 LEU A N 1
ATOM 796 C CA . LEU A 1 105 ? 0.605 4.098 21.680 1.00 98.62 105 LEU A CA 1
ATOM 797 C C . LEU A 1 105 ? -0.131 2.746 21.688 1.00 98.62 105 LEU A C 1
ATOM 799 O O . LEU A 1 105 ? -1.341 2.698 21.490 1.00 98.62 105 LEU A O 1
ATOM 803 N N . GLU A 1 106 ? 0.579 1.662 22.001 1.00 98.75 106 GLU A N 1
ATOM 804 C CA . GLU A 1 106 ? 0.027 0.309 22.118 1.00 98.75 106 GLU A CA 1
ATOM 805 C C . GLU A 1 106 ? -1.016 0.207 23.235 1.00 98.75 106 GLU A C 1
ATOM 807 O O . GLU A 1 106 ? -2.100 -0.346 23.044 1.00 98.75 106 GLU A O 1
ATOM 812 N N . ARG A 1 107 ? -0.718 0.784 24.405 1.00 98.69 107 ARG A N 1
ATOM 813 C CA . ARG A 1 107 ? -1.665 0.852 25.523 1.00 98.69 107 ARG A CA 1
ATOM 814 C C . ARG A 1 107 ? -2.910 1.653 25.148 1.00 98.69 107 ARG A C 1
ATOM 816 O O . ARG A 1 107 ? -4.016 1.180 25.387 1.00 98.69 107 ARG A O 1
ATOM 823 N N . ALA A 1 108 ? -2.732 2.810 24.513 1.00 98.81 108 ALA A N 1
ATOM 824 C CA . ALA A 1 108 ? -3.833 3.649 24.052 1.00 98.81 108 ALA A CA 1
ATOM 825 C C . ALA A 1 108 ? -4.726 2.935 23.017 1.00 98.81 108 ALA A C 1
ATOM 827 O O . ALA A 1 108 ? -5.951 3.074 23.040 1.00 98.81 108 ALA A O 1
ATOM 828 N N . LEU A 1 109 ? -4.141 2.133 22.118 1.00 98.81 109 LEU A N 1
ATOM 829 C CA . LEU A 1 109 ? -4.903 1.324 21.164 1.00 98.81 109 LEU A CA 1
ATOM 830 C C . LEU A 1 109 ? -5.720 0.244 21.877 1.00 98.81 109 LEU A C 1
ATOM 832 O O . LEU A 1 109 ? -6.928 0.138 21.663 1.00 98.81 109 LEU A O 1
ATOM 836 N N . LYS A 1 110 ? -5.080 -0.515 22.771 1.00 98.69 110 LYS A N 1
ATOM 837 C CA . LYS A 1 110 ? -5.739 -1.571 23.552 1.00 98.69 110 LYS A CA 1
ATOM 838 C C . LYS A 1 110 ? -6.874 -1.029 24.417 1.00 98.69 110 LYS A C 1
ATOM 840 O O . LYS A 1 110 ? -7.954 -1.612 24.423 1.00 98.69 110 LYS A O 1
ATOM 845 N N . ASN A 1 111 ? -6.666 0.105 25.084 1.00 98.69 111 ASN A N 1
ATOM 846 C CA . ASN A 1 111 ? -7.685 0.755 25.907 1.00 98.69 111 ASN A CA 1
ATOM 847 C C . ASN A 1 111 ? -8.895 1.200 25.073 1.00 98.69 111 ASN A C 1
ATOM 849 O O . ASN A 1 111 ? -10.039 0.954 25.464 1.00 98.69 111 ASN A O 1
ATOM 853 N N . ALA A 1 112 ? -8.659 1.807 23.905 1.00 98.81 112 ALA A N 1
ATOM 854 C CA . ALA A 1 112 ? -9.728 2.228 23.003 1.00 98.81 112 ALA A CA 1
ATOM 855 C C . ALA A 1 112 ? -10.550 1.038 22.473 1.00 98.81 112 ALA A C 1
ATOM 857 O O . ALA A 1 112 ? -11.781 1.110 22.441 1.00 98.81 112 ALA A O 1
ATOM 858 N N . ILE A 1 113 ? -9.889 -0.067 22.111 1.00 98.69 113 ILE A N 1
ATOM 859 C CA . ILE A 1 113 ? -10.555 -1.299 21.664 1.00 98.69 113 ILE A CA 1
ATOM 860 C C . ILE A 1 113 ? -11.347 -1.940 22.806 1.00 98.69 113 ILE A C 1
ATOM 862 O O . ILE A 1 113 ? -12.533 -2.202 22.632 1.00 98.69 113 ILE A O 1
ATOM 866 N N . ALA A 1 114 ? -10.751 -2.119 23.987 1.00 98.56 114 ALA A N 1
ATOM 867 C CA . ALA A 1 114 ? -11.433 -2.709 25.141 1.00 98.56 114 ALA A CA 1
ATOM 868 C C . ALA A 1 114 ? -12.670 -1.894 25.555 1.00 98.56 114 ALA A C 1
ATOM 870 O O . ALA A 1 114 ? -13.725 -2.449 25.877 1.00 98.56 114 ALA A O 1
ATOM 871 N N . LYS A 1 115 ? -12.574 -0.559 25.496 1.00 98.50 115 LYS A N 1
ATOM 872 C CA . LYS A 1 115 ? -13.730 0.316 25.694 1.00 98.50 115 LYS A CA 1
ATOM 873 C C . LYS A 1 115 ? -14.810 0.068 24.638 1.00 98.50 115 LYS A C 1
ATOM 875 O O . LYS A 1 115 ? -15.978 -0.041 25.001 1.00 98.50 115 LYS A O 1
ATOM 880 N N . MET A 1 116 ? -14.438 -0.028 23.362 1.00 98.31 116 MET A N 1
ATOM 881 C CA . MET A 1 116 ? -15.390 -0.297 22.283 1.00 98.31 116 MET A CA 1
ATOM 882 C C . MET A 1 116 ? -16.082 -1.654 22.449 1.00 98.31 116 MET A C 1
ATOM 884 O O . MET A 1 116 ? -17.298 -1.745 22.301 1.00 98.31 116 MET A O 1
ATOM 888 N N . GLU A 1 117 ? -15.331 -2.700 22.792 1.00 98.19 117 GLU A N 1
ATOM 889 C CA . GLU A 1 117 ? -15.882 -4.029 23.066 1.00 98.19 117 GLU A CA 1
ATOM 890 C C . GLU A 1 117 ? -16.913 -3.972 24.193 1.00 98.19 117 GLU A C 1
ATOM 892 O O . GLU A 1 117 ? -18.031 -4.455 24.024 1.00 98.19 117 GLU A O 1
ATOM 897 N N . LYS A 1 118 ? -16.590 -3.291 25.299 1.00 98.19 118 LYS A N 1
ATOM 898 C CA . LYS A 1 118 ? -17.527 -3.075 26.405 1.00 98.19 118 LYS A CA 1
ATOM 899 C C . LYS A 1 118 ? -18.788 -2.330 25.955 1.00 98.19 118 LYS A C 1
ATOM 901 O O . LYS A 1 118 ? -19.895 -2.797 26.220 1.00 98.19 118 LYS A O 1
ATOM 906 N N . ASP A 1 119 ? -18.634 -1.197 25.270 1.00 97.38 119 ASP A N 1
ATOM 907 C CA . ASP A 1 119 ? -19.754 -0.352 24.832 1.00 97.38 119 ASP A CA 1
ATOM 908 C C . ASP A 1 119 ? -20.686 -1.097 23.854 1.00 97.38 119 ASP A C 1
ATOM 910 O O . ASP A 1 119 ? -21.903 -0.901 23.865 1.00 97.38 119 ASP A O 1
ATOM 914 N N . ARG A 1 120 ? -20.125 -1.989 23.029 1.00 97.00 120 ARG A N 1
ATOM 915 C CA . ARG A 1 120 ? -20.851 -2.802 22.041 1.00 97.00 120 ARG A CA 1
ATOM 916 C C . ARG A 1 120 ? -21.229 -4.196 22.542 1.00 97.00 120 ARG A C 1
ATOM 918 O O . ARG A 1 120 ? -21.775 -4.973 21.762 1.00 97.00 120 ARG A O 1
ATOM 925 N N . LYS A 1 121 ? -20.996 -4.494 23.826 1.00 97.19 121 LYS A N 1
ATOM 926 C CA . LYS A 1 121 ? -21.264 -5.798 24.462 1.00 97.19 121 LYS A CA 1
ATOM 927 C C . LYS A 1 121 ? -20.610 -6.972 23.717 1.00 97.19 121 LYS A C 1
ATOM 929 O O . LYS A 1 121 ? -21.195 -8.046 23.604 1.00 97.19 121 LYS A O 1
ATOM 934 N N . LEU A 1 122 ? -19.412 -6.753 23.185 1.00 96.75 122 LEU A N 1
ATOM 935 C CA . LEU A 1 122 ? -18.581 -7.803 22.607 1.00 96.75 122 LEU A CA 1
ATOM 936 C C . LEU A 1 122 ? -17.817 -8.533 23.711 1.00 96.75 122 LEU A C 1
ATOM 938 O O . LEU A 1 122 ? -17.510 -7.960 24.759 1.00 96.75 122 LEU A O 1
ATOM 942 N N . THR A 1 123 ? -17.467 -9.790 23.455 1.00 97.62 123 THR A N 1
ATOM 943 C CA . THR A 1 123 ? -16.539 -10.524 24.316 1.00 97.62 123 THR A CA 1
ATOM 944 C C . THR A 1 123 ? -15.172 -9.824 24.295 1.00 97.62 123 THR A C 1
ATOM 946 O O . THR A 1 123 ? -14.684 -9.507 23.207 1.00 97.62 123 THR A O 1
ATOM 949 N N . PRO A 1 124 ? -14.533 -9.577 25.452 1.00 97.81 124 PRO A N 1
ATOM 950 C CA . PRO A 1 124 ? -13.208 -8.964 25.488 1.00 97.81 124 PRO A CA 1
ATOM 951 C C . PRO A 1 124 ? -12.188 -9.713 24.621 1.00 97.81 124 PRO A C 1
ATOM 953 O O . PRO A 1 124 ? -12.116 -10.941 24.665 1.00 97.81 124 PRO A O 1
ATOM 956 N N . GLY A 1 125 ? -11.400 -8.975 23.841 1.00 95.56 125 GLY A N 1
ATOM 957 C CA . GLY A 1 125 ? -10.384 -9.521 22.939 1.00 95.56 125 GLY A CA 1
ATOM 958 C C . GLY A 1 125 ? -10.917 -10.117 21.630 1.00 95.56 125 GLY A C 1
ATOM 959 O O . GLY A 1 125 ? -10.140 -10.726 20.897 1.00 95.56 125 GLY A O 1
ATOM 960 N N . THR A 1 126 ? -12.204 -9.948 21.313 1.00 96.88 126 THR A N 1
ATOM 961 C CA . THR A 1 126 ? -12.834 -10.483 20.090 1.00 96.88 126 THR A CA 1
ATOM 962 C C . THR A 1 126 ? -13.135 -9.428 19.029 1.00 96.88 126 THR A C 1
ATOM 964 O O . THR A 1 126 ? -13.832 -9.717 18.050 1.00 96.88 126 THR A O 1
ATOM 967 N N . PHE A 1 127 ? -12.624 -8.205 19.186 1.00 98.00 127 PHE A N 1
ATOM 968 C CA . PHE A 1 127 ? -12.842 -7.141 18.219 1.00 98.00 127 PHE A CA 1
ATOM 969 C C . PHE A 1 127 ? -12.450 -7.584 16.793 1.00 98.00 127 PHE A C 1
ATOM 971 O O . PHE A 1 127 ? -11.321 -8.010 16.547 1.00 98.00 127 PHE A O 1
ATOM 978 N N . PRO A 1 128 ? -13.363 -7.510 15.807 1.00 96.81 128 PRO A N 1
ATOM 979 C CA . PRO A 1 128 ? -13.172 -8.208 14.538 1.00 96.81 128 PRO A CA 1
ATOM 980 C C . PRO A 1 128 ? -12.357 -7.417 13.510 1.00 96.81 128 PRO A C 1
ATOM 982 O O . PRO A 1 128 ? -12.171 -7.908 12.398 1.00 96.81 128 PRO A O 1
ATOM 985 N N . VAL A 1 129 ? -11.906 -6.202 13.829 1.00 98.56 129 VAL A N 1
ATOM 986 C CA . VAL A 1 129 ? -11.214 -5.301 12.896 1.00 98.56 129 VAL A CA 1
ATOM 987 C C . VAL A 1 129 ? -9.756 -5.163 13.316 1.00 98.56 129 VAL A C 1
ATOM 989 O O . VAL A 1 129 ? -9.470 -4.950 14.491 1.00 98.56 129 VAL A O 1
ATOM 992 N N . ARG A 1 130 ? -8.837 -5.294 12.355 1.00 98.44 130 ARG A N 1
ATOM 993 C CA . ARG A 1 130 ? -7.389 -5.157 12.587 1.00 98.44 130 ARG A CA 1
ATOM 994 C C . ARG A 1 130 ? -6.984 -3.701 12.488 1.00 98.44 130 ARG A C 1
ATOM 996 O O . ARG A 1 130 ? -7.598 -2.966 11.717 1.00 98.44 130 ARG A O 1
ATOM 1003 N N . PHE A 1 131 ? -5.944 -3.312 13.215 1.00 98.81 131 PHE A N 1
ATOM 1004 C CA . PHE A 1 131 ? -5.407 -1.953 13.197 1.00 98.81 131 PHE A CA 1
ATOM 1005 C C . PHE A 1 131 ? -3.893 -1.962 13.166 1.00 98.81 131 PHE A C 1
ATOM 1007 O O . PHE A 1 131 ? -3.271 -2.733 13.888 1.00 98.81 131 PHE A O 1
ATOM 1014 N N . THR A 1 132 ? -3.331 -1.003 12.440 1.00 98.94 132 THR A N 1
ATOM 1015 C CA . THR A 1 132 ? -1.985 -0.485 12.687 1.00 98.94 132 THR A CA 1
ATOM 1016 C C . THR A 1 132 ? -2.044 1.033 12.669 1.00 98.94 132 THR A C 1
ATOM 1018 O O . THR A 1 132 ? -2.565 1.624 11.721 1.00 98.94 132 THR A O 1
ATOM 1021 N N . LEU A 1 133 ? -1.503 1.666 13.708 1.00 98.81 133 LEU A N 1
ATOM 1022 C CA . LEU A 1 133 ? -1.302 3.110 13.785 1.00 98.81 133 LEU A CA 1
ATOM 1023 C C . LEU A 1 133 ? 0.194 3.392 13.794 1.00 98.81 133 LEU A C 1
ATOM 1025 O O . LEU A 1 133 ? 0.942 2.748 14.526 1.00 98.81 133 LEU A O 1
ATOM 1029 N N . VAL A 1 134 ? 0.616 4.371 13.003 1.00 98.75 134 VAL A N 1
ATOM 1030 C CA . VAL A 1 134 ? 2.013 4.783 12.874 1.00 98.75 134 VAL A CA 1
ATOM 1031 C C . VAL A 1 134 ? 2.087 6.294 13.010 1.00 98.75 134 VAL A C 1
ATOM 1033 O O . VAL A 1 134 ? 1.465 7.020 12.234 1.00 98.75 134 VAL A O 1
ATOM 1036 N N . ASP A 1 135 ? 2.850 6.770 13.984 1.00 98.56 135 ASP A N 1
ATOM 1037 C CA . ASP A 1 135 ? 3.211 8.176 14.104 1.00 98.56 135 ASP A CA 1
ATOM 1038 C C . ASP A 1 135 ? 4.326 8.503 13.107 1.00 98.56 135 ASP A C 1
ATOM 1040 O O . ASP A 1 135 ? 5.441 7.991 13.199 1.00 98.56 135 ASP A O 1
ATOM 1044 N N . VAL A 1 136 ? 4.002 9.358 12.140 1.00 98.00 136 VAL A N 1
ATOM 1045 C CA . VAL A 1 136 ? 4.922 9.840 11.100 1.00 98.00 136 VAL A CA 1
ATOM 1046 C C . VAL A 1 136 ? 5.138 11.349 11.219 1.00 98.00 136 VAL A C 1
ATOM 1048 O O . VAL A 1 136 ? 5.424 12.016 10.223 1.00 98.00 136 VAL A O 1
ATOM 1051 N N . THR A 1 137 ? 4.926 11.908 12.415 1.00 97.12 137 THR A N 1
ATOM 1052 C CA . THR A 1 137 ? 5.140 13.335 12.686 1.00 97.12 137 THR A CA 1
ATOM 1053 C C . THR A 1 137 ? 6.580 13.724 12.375 1.00 97.12 137 THR A C 1
ATOM 1055 O O . THR A 1 137 ? 6.810 14.678 11.634 1.00 97.12 137 THR A O 1
ATOM 1058 N N . ASP A 1 138 ? 7.528 12.941 12.887 1.00 90.69 138 ASP A N 1
ATOM 1059 C CA . ASP A 1 138 ? 8.950 13.166 12.682 1.00 90.69 138 ASP A CA 1
ATOM 1060 C C . ASP A 1 138 ? 9.465 12.205 11.611 1.00 90.69 138 ASP A C 1
ATOM 1062 O O . ASP A 1 138 ? 9.313 10.986 11.719 1.00 90.69 138 ASP A O 1
ATOM 1066 N N . ALA A 1 139 ? 10.129 12.737 10.584 1.00 79.06 139 ALA A N 1
ATOM 1067 C CA . ALA A 1 139 ? 10.761 11.947 9.521 1.00 79.06 139 ALA A CA 1
ATOM 1068 C C . ALA A 1 139 ? 12.052 11.237 9.993 1.00 79.06 139 ALA A C 1
ATOM 1070 O O . ALA A 1 139 ? 12.998 11.068 9.225 1.00 79.06 139 ALA A O 1
ATOM 1071 N N . SER A 1 140 ? 12.108 10.845 11.269 1.00 81.00 140 SER A N 1
ATOM 1072 C CA . SER A 1 140 ? 13.247 10.154 11.871 1.00 81.00 140 SER A CA 1
ATOM 1073 C C . SER A 1 140 ? 13.422 8.744 11.286 1.00 81.00 140 SER A C 1
ATOM 1075 O O . SER A 1 140 ? 12.589 8.261 10.514 1.00 81.00 140 SER A O 1
ATOM 1077 N N . SER A 1 141 ? 14.509 8.056 11.649 1.00 82.88 141 SER A N 1
ATOM 1078 C CA . SER A 1 141 ? 14.786 6.691 11.185 1.00 82.88 141 SER A CA 1
ATOM 1079 C C . SER A 1 141 ? 13.737 5.668 11.642 1.00 82.88 141 SER A C 1
ATOM 1081 O O . SER A 1 141 ? 13.527 4.686 10.923 1.00 82.88 141 SER A O 1
ATOM 1083 N N . SER A 1 142 ? 13.021 5.929 12.742 1.00 95.25 142 SER A N 1
ATOM 1084 C CA . SER A 1 142 ? 11.985 5.051 13.300 1.00 95.25 142 SER A CA 1
ATOM 1085 C C . SER A 1 142 ? 10.642 5.759 13.498 1.00 95.25 142 SER A C 1
ATOM 1087 O O . SER A 1 142 ? 10.599 6.937 13.847 1.00 95.25 142 SER A O 1
ATOM 1089 N N . PHE A 1 143 ? 9.547 5.030 13.325 1.00 97.75 143 PHE A N 1
ATOM 1090 C CA . PHE A 1 143 ? 8.175 5.492 13.481 1.00 97.75 143 PHE A CA 1
ATOM 1091 C C . PHE A 1 143 ? 7.519 4.745 14.649 1.00 97.75 143 PHE A C 1
ATOM 1093 O O . PHE A 1 143 ? 7.338 3.523 14.561 1.00 97.75 143 PHE A O 1
ATOM 1100 N N . PRO A 1 144 ? 7.157 5.441 15.744 1.00 98.00 144 PRO A N 1
ATOM 1101 C CA . PRO A 1 144 ? 6.359 4.859 16.814 1.00 98.00 144 PRO A CA 1
ATOM 1102 C C . PRO A 1 144 ? 5.075 4.242 16.254 1.00 98.00 144 PRO A C 1
ATOM 1104 O O . PRO A 1 144 ? 4.347 4.881 15.496 1.00 98.00 144 PRO A O 1
ATOM 1107 N N . SER A 1 145 ? 4.792 2.998 16.624 1.00 98.62 145 SER A N 1
ATOM 1108 C CA . SER A 1 145 ? 3.652 2.252 16.092 1.00 98.62 145 SER A CA 1
ATOM 1109 C C . SER A 1 145 ? 2.956 1.400 17.147 1.00 98.62 145 SER A C 1
ATOM 1111 O O . SER A 1 145 ? 3.531 1.087 18.192 1.00 98.62 145 SER A O 1
ATOM 1113 N N . ALA A 1 146 ? 1.703 1.057 16.865 1.00 98.81 146 ALA A N 1
ATOM 1114 C CA . ALA A 1 146 ? 0.895 0.114 17.627 1.00 98.81 146 ALA A CA 1
ATOM 1115 C C . ALA A 1 146 ? 0.012 -0.703 16.693 1.00 98.81 146 ALA A C 1
ATOM 1117 O O . ALA A 1 146 ? -0.436 -0.194 15.659 1.00 98.81 146 ALA A O 1
ATOM 1118 N N . GLY A 1 147 ? -0.286 -1.929 17.111 1.00 98.56 147 GLY A N 1
ATOM 1119 C CA . GLY A 1 147 ? -1.002 -2.897 16.299 1.00 98.56 147 GLY A CA 1
ATOM 1120 C C . GLY A 1 147 ? -2.033 -3.691 17.085 1.00 98.56 147 GLY A C 1
ATOM 1121 O O . GLY A 1 147 ? -1.798 -4.102 18.215 1.00 98.56 147 GLY A O 1
ATOM 1122 N N . TYR A 1 148 ? -3.174 -3.974 16.464 1.00 98.69 148 TYR A N 1
ATOM 1123 C CA . TYR A 1 148 ? -4.139 -4.949 16.963 1.00 98.69 148 TYR A CA 1
ATOM 1124 C C . TYR A 1 148 ? -4.428 -5.966 15.865 1.00 98.69 148 TYR A C 1
ATOM 1126 O O . TYR A 1 148 ? -4.982 -5.612 14.822 1.00 98.69 148 TYR A O 1
ATOM 1134 N N . LEU A 1 149 ? -4.015 -7.219 16.098 1.00 98.25 149 LEU A N 1
ATOM 1135 C CA . LEU A 1 149 ? -4.045 -8.301 15.103 1.00 98.25 149 LEU A CA 1
ATOM 1136 C C . LEU A 1 149 ? -3.366 -7.901 13.780 1.00 98.25 149 LEU A C 1
ATOM 1138 O O . LEU A 1 149 ? -3.781 -8.312 12.700 1.00 98.25 149 LEU A O 1
ATOM 1142 N N . GLU A 1 150 ? -2.327 -7.071 13.860 1.00 98.31 150 GLU A N 1
ATOM 1143 C CA . GLU A 1 150 ? -1.829 -6.322 12.707 1.00 98.31 150 GLU A CA 1
ATOM 1144 C C . GLU A 1 150 ? -1.086 -7.140 11.651 1.00 98.31 150 GLU A C 1
ATOM 1146 O O . GLU A 1 150 ? -0.868 -6.650 10.545 1.00 98.31 150 GLU A O 1
ATOM 1151 N N . THR A 1 151 ? -0.684 -8.363 11.994 1.00 98.25 151 THR A N 1
ATOM 1152 C CA . THR A 1 151 ? 0.007 -9.315 11.114 1.00 98.25 151 THR A CA 1
ATOM 1153 C C . THR A 1 151 ? -0.945 -10.333 10.484 1.00 98.25 151 THR A C 1
ATOM 1155 O O . THR A 1 151 ? -0.526 -11.148 9.662 1.00 98.25 151 THR A O 1
ATOM 1158 N N . VAL A 1 152 ? -2.235 -10.302 10.838 1.00 98.06 152 VAL A N 1
ATOM 1159 C CA . VAL A 1 152 ? -3.240 -11.176 10.228 1.00 98.06 152 VAL A CA 1
ATOM 1160 C C . VAL A 1 152 ? -3.433 -10.765 8.771 1.00 98.06 152 VAL A C 1
ATOM 1162 O O . VAL A 1 152 ? -3.638 -9.594 8.467 1.00 98.06 152 VAL A O 1
ATOM 1165 N N . THR A 1 153 ? -3.336 -11.739 7.865 1.00 98.38 153 THR A N 1
ATOM 1166 C CA . THR A 1 153 ? -3.537 -11.523 6.428 1.00 98.38 153 THR A CA 1
ATOM 1167 C C . THR A 1 153 ? -5.012 -11.693 6.077 1.00 98.38 153 THR A C 1
ATOM 1169 O O . THR A 1 153 ? -5.578 -12.773 6.257 1.00 98.38 153 THR A O 1
ATOM 1172 N N . ASP A 1 154 ? -5.634 -10.653 5.529 1.00 98.62 154 ASP A N 1
ATOM 1173 C CA . ASP A 1 154 ? -7.039 -10.643 5.117 1.00 98.62 154 ASP A CA 1
ATOM 1174 C C . ASP A 1 154 ? -7.202 -10.354 3.635 1.00 98.62 154 ASP A C 1
ATOM 1176 O O . ASP A 1 154 ? -6.302 -9.846 2.977 1.00 98.62 154 ASP A O 1
ATOM 1180 N N . TYR A 1 155 ? -8.388 -10.638 3.108 1.00 98.50 155 TYR A N 1
ATOM 1181 C CA . TYR A 1 155 ? -8.863 -10.025 1.882 1.00 98.50 155 TYR A CA 1
ATOM 1182 C C . TYR A 1 155 ? -9.103 -8.532 2.115 1.00 98.50 155 TYR A C 1
ATOM 1184 O O . TYR A 1 155 ? -9.962 -8.155 2.916 1.00 98.50 155 TYR A O 1
ATOM 1192 N N . ILE A 1 156 ? -8.359 -7.691 1.393 1.00 98.50 156 ILE A N 1
ATOM 1193 C CA . ILE A 1 156 ? -8.362 -6.226 1.572 1.00 98.50 156 ILE A CA 1
ATOM 1194 C C . ILE A 1 156 ? -8.993 -5.469 0.393 1.00 98.50 156 ILE A C 1
ATOM 1196 O O . ILE A 1 156 ? -8.989 -4.236 0.336 1.00 98.50 156 ILE A O 1
ATOM 1200 N N . ALA A 1 157 ? -9.552 -6.209 -0.568 1.00 97.94 157 ALA A N 1
ATOM 1201 C CA . ALA A 1 157 ? -10.232 -5.671 -1.740 1.00 97.94 157 ALA A CA 1
ATOM 1202 C C . ALA A 1 157 ? -9.420 -4.561 -2.452 1.00 97.94 157 ALA A C 1
ATOM 1204 O O . ALA A 1 157 ? -8.245 -4.738 -2.772 1.00 97.94 157 ALA A O 1
ATOM 1205 N N . SER A 1 158 ? -10.045 -3.411 -2.729 1.00 98.50 158 SER A N 1
ATOM 1206 C CA . SER A 1 158 ? -9.430 -2.275 -3.437 1.00 98.50 158 SER A CA 1
ATOM 1207 C C . SER A 1 158 ? -8.320 -1.544 -2.672 1.00 98.50 158 SER A C 1
ATOM 1209 O O . SER A 1 158 ? -7.621 -0.738 -3.290 1.00 98.50 158 SER A O 1
ATOM 1211 N N . GLU A 1 159 ? -8.112 -1.817 -1.382 1.00 98.69 159 GLU A N 1
ATOM 1212 C CA . GLU A 1 159 ? -6.979 -1.258 -0.630 1.00 98.69 159 GLU A CA 1
ATOM 1213 C C . GLU A 1 159 ? -5.648 -1.743 -1.236 1.00 98.69 159 GLU A C 1
ATOM 1215 O O . GLU A 1 159 ? -4.688 -0.983 -1.359 1.00 98.69 159 GLU A O 1
ATOM 1220 N N . ALA A 1 160 ? -5.636 -2.969 -1.776 1.00 98.75 160 ALA A N 1
ATOM 1221 C CA . ALA A 1 160 ? -4.482 -3.575 -2.436 1.00 98.75 160 ALA A CA 1
ATOM 1222 C C . ALA A 1 160 ? -3.970 -2.796 -3.665 1.00 98.75 160 ALA A C 1
ATOM 1224 O O . ALA A 1 160 ? -2.848 -3.011 -4.119 1.00 98.75 160 ALA A O 1
ATOM 1225 N N . LYS A 1 161 ? -4.753 -1.855 -4.207 1.00 98.88 161 LYS A N 1
ATOM 1226 C CA . LYS A 1 161 ? -4.330 -0.998 -5.328 1.00 98.88 161 LYS A CA 1
ATOM 1227 C C . LYS A 1 161 ? -3.129 -0.107 -4.968 1.00 98.88 161 LYS A C 1
ATOM 1229 O O . LYS A 1 161 ? -2.380 0.270 -5.865 1.00 98.88 161 LYS A O 1
ATOM 1234 N N . VAL A 1 162 ? -2.880 0.167 -3.681 1.00 98.88 162 VAL A N 1
ATOM 1235 C CA . VAL A 1 162 ? -1.654 0.856 -3.224 1.00 98.88 162 VAL A CA 1
ATOM 1236 C C . VAL A 1 162 ? -0.406 0.015 -3.517 1.00 98.88 162 VAL A C 1
ATOM 1238 O O . VAL A 1 162 ? 0.599 0.550 -3.979 1.00 98.88 162 VAL A O 1
ATOM 1241 N N . ALA A 1 163 ? -0.485 -1.308 -3.341 1.00 98.81 163 ALA A N 1
ATOM 1242 C CA . ALA A 1 163 ? 0.605 -2.235 -3.651 1.00 98.81 163 ALA A CA 1
ATOM 1243 C C . ALA A 1 163 ? 0.895 -2.295 -5.165 1.00 98.81 163 ALA A C 1
ATOM 1245 O O . ALA A 1 163 ? 2.056 -2.336 -5.583 1.00 98.81 163 ALA A O 1
ATOM 1246 N N . VAL A 1 164 ? -0.157 -2.226 -5.994 1.00 98.81 164 VAL A N 1
ATOM 1247 C CA . VAL A 1 164 ? -0.038 -2.115 -7.460 1.00 98.81 164 VAL A CA 1
ATOM 1248 C C . VAL A 1 164 ? 0.648 -0.803 -7.847 1.00 98.81 164 VAL A C 1
ATOM 1250 O O . VAL A 1 164 ? 1.566 -0.814 -8.664 1.00 98.81 164 VAL A O 1
ATOM 1253 N N . MET A 1 165 ? 0.239 0.317 -7.237 1.00 98.88 165 MET A N 1
ATOM 1254 C CA . MET A 1 165 ? 0.863 1.623 -7.462 1.00 98.88 165 MET A CA 1
ATOM 1255 C C . MET A 1 165 ? 2.353 1.587 -7.112 1.00 98.88 165 MET A C 1
ATOM 1257 O O . MET A 1 165 ? 3.167 1.909 -7.971 1.00 98.88 165 MET A O 1
ATOM 1261 N N . TYR A 1 166 ? 2.726 1.128 -5.913 1.00 98.81 166 TYR A N 1
ATOM 1262 C CA . TYR A 1 166 ? 4.134 0.973 -5.532 1.00 98.81 166 TYR A CA 1
ATOM 1263 C C . TYR A 1 166 ? 4.922 0.152 -6.557 1.00 98.81 166 TYR A C 1
ATOM 1265 O O . TYR A 1 166 ? 5.967 0.593 -7.032 1.00 98.81 166 TYR A O 1
ATOM 1273 N N . SER A 1 167 ? 4.393 -1.006 -6.955 1.00 98.69 167 SER A N 1
ATOM 1274 C CA . SER A 1 167 ? 5.073 -1.897 -7.898 1.00 98.69 167 SER A CA 1
ATOM 1275 C C . SER A 1 167 ? 5.272 -1.258 -9.275 1.00 98.69 167 SER A C 1
ATOM 1277 O O . SER A 1 167 ? 6.298 -1.485 -9.912 1.00 98.69 167 SER A O 1
ATOM 1279 N N . ALA A 1 168 ? 4.335 -0.420 -9.730 1.00 98.81 168 ALA A N 1
ATOM 1280 C CA . ALA A 1 168 ? 4.490 0.344 -10.966 1.00 98.81 168 ALA A CA 1
ATOM 1281 C C . ALA A 1 168 ? 5.616 1.389 -10.875 1.00 98.81 168 ALA A C 1
ATOM 1283 O O . ALA A 1 168 ? 6.385 1.552 -11.823 1.00 98.81 168 ALA A O 1
ATOM 1284 N N . TYR A 1 169 ? 5.750 2.075 -9.736 1.00 98.75 169 TYR A N 1
ATOM 1285 C CA . TYR A 1 169 ? 6.847 3.020 -9.505 1.00 98.75 169 TYR A CA 1
ATOM 1286 C C . TYR A 1 169 ? 8.199 2.318 -9.337 1.00 98.75 169 TYR A C 1
ATOM 1288 O O . TYR A 1 169 ? 9.188 2.767 -9.912 1.00 98.75 169 TYR A O 1
ATOM 1296 N N . ALA A 1 170 ? 8.240 1.178 -8.644 1.00 98.50 170 ALA A N 1
ATOM 1297 C CA . ALA A 1 170 ? 9.429 0.329 -8.570 1.00 98.50 170 ALA A CA 1
ATOM 1298 C C . ALA A 1 170 ? 9.863 -0.157 -9.967 1.00 98.50 170 ALA A C 1
ATOM 1300 O O . ALA A 1 170 ? 11.050 -0.145 -10.293 1.00 98.50 170 ALA A O 1
ATOM 1301 N N . LEU A 1 171 ? 8.898 -0.507 -10.827 1.00 98.62 171 LEU A N 1
ATOM 1302 C CA . LEU A 1 171 ? 9.164 -0.884 -12.213 1.00 98.62 171 LEU A CA 1
ATOM 1303 C C . LEU A 1 171 ? 9.759 0.279 -13.014 1.00 98.62 171 LEU A C 1
ATOM 1305 O O . LEU A 1 171 ? 10.690 0.068 -13.792 1.00 98.62 171 LEU A O 1
ATOM 1309 N N . ARG A 1 172 ? 9.245 1.501 -12.820 1.00 98.25 172 ARG A N 1
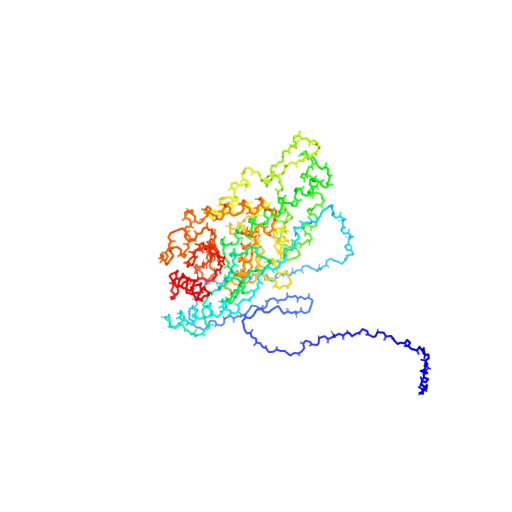ATOM 1310 C CA . ARG A 1 172 ? 9.784 2.714 -13.452 1.00 98.25 172 ARG A CA 1
ATOM 1311 C C . ARG A 1 172 ? 11.245 2.933 -13.064 1.00 98.25 172 ARG A C 1
ATOM 1313 O O . ARG A 1 172 ? 12.065 3.140 -13.955 1.00 98.25 172 ARG A O 1
ATOM 1320 N N . ASP A 1 173 ? 11.562 2.829 -11.775 1.00 97.06 173 ASP A N 1
ATOM 1321 C CA . ASP A 1 173 ? 12.935 2.914 -11.259 1.00 97.06 173 ASP A CA 1
ATOM 1322 C C . ASP A 1 173 ? 13.853 1.857 -11.902 1.00 97.06 173 ASP A C 1
ATOM 1324 O O . ASP A 1 173 ? 14.908 2.192 -12.442 1.00 97.06 173 ASP A O 1
ATOM 1328 N N . MET A 1 174 ? 13.430 0.587 -11.938 1.00 97.88 174 MET A N 1
ATOM 1329 C CA . MET A 1 174 ? 14.206 -0.488 -12.572 1.00 97.88 174 MET A CA 1
ATOM 1330 C C . MET A 1 174 ? 14.494 -0.185 -14.046 1.00 97.88 174 MET A C 1
ATOM 1332 O O . MET A 1 174 ? 15.637 -0.296 -14.489 1.00 97.88 174 MET A O 1
ATOM 1336 N N . VAL A 1 175 ? 13.488 0.258 -14.803 1.00 97.38 175 VAL A N 1
ATOM 1337 C CA . VAL A 1 175 ? 13.655 0.587 -16.225 1.00 97.38 175 VAL A CA 1
ATOM 1338 C C . VAL A 1 175 ? 14.590 1.786 -16.426 1.00 97.38 175 VAL A C 1
ATOM 1340 O O . VAL A 1 175 ? 15.415 1.761 -17.341 1.00 97.38 175 VAL A O 1
ATOM 1343 N N . GLN A 1 176 ? 14.524 2.806 -15.565 1.00 95.06 176 GLN A N 1
ATOM 1344 C CA . GLN A 1 176 ? 15.443 3.950 -15.604 1.00 95.06 176 GLN A CA 1
ATOM 1345 C C . GLN A 1 176 ? 16.890 3.530 -15.317 1.00 95.06 176 GLN A C 1
ATOM 1347 O O . GLN A 1 176 ? 17.796 3.885 -16.076 1.00 95.06 176 GLN A O 1
ATOM 1352 N N . ARG A 1 177 ? 17.114 2.716 -14.278 1.00 94.88 177 ARG A N 1
ATOM 1353 C CA . ARG A 1 177 ? 18.442 2.169 -13.961 1.00 94.88 177 ARG A CA 1
ATOM 1354 C C . ARG A 1 177 ? 18.977 1.296 -15.096 1.00 94.88 177 ARG A C 1
ATOM 1356 O O . ARG A 1 177 ? 20.148 1.409 -15.449 1.00 94.88 177 ARG A O 1
ATOM 1363 N N . PHE A 1 178 ? 18.124 0.477 -15.713 1.00 95.94 178 PHE A N 1
ATOM 1364 C CA . PHE A 1 178 ? 18.511 -0.370 -16.841 1.00 95.94 178 PHE A CA 1
ATOM 1365 C C . PHE A 1 178 ? 18.928 0.469 -18.048 1.00 95.94 178 PHE A C 1
ATOM 1367 O O . PHE A 1 178 ? 19.953 0.192 -18.673 1.00 95.94 178 PHE A O 1
ATOM 1374 N N . ALA A 1 179 ? 18.154 1.503 -18.382 1.00 93.81 179 ALA A N 1
ATOM 1375 C CA . ALA A 1 179 ? 18.477 2.413 -19.473 1.00 93.81 179 ALA A CA 1
ATOM 1376 C C . ALA A 1 179 ? 19.834 3.101 -19.251 1.00 93.81 179 ALA A C 1
ATOM 1378 O O . ALA A 1 179 ? 20.648 3.158 -20.172 1.00 93.81 179 ALA A O 1
ATOM 1379 N N . ALA A 1 180 ? 20.105 3.550 -18.021 1.00 91.69 180 ALA A N 1
ATOM 1380 C CA . ALA A 1 180 ? 21.375 4.173 -17.656 1.00 91.69 180 ALA A CA 1
ATOM 1381 C C . ALA A 1 180 ? 22.569 3.202 -17.738 1.00 91.69 180 ALA A C 1
ATOM 1383 O O . ALA A 1 180 ? 23.631 3.595 -18.212 1.00 91.69 180 ALA A O 1
ATOM 1384 N N . ALA A 1 181 ? 22.397 1.946 -17.311 1.00 93.25 181 ALA A N 1
ATOM 1385 C CA . ALA A 1 181 ? 23.478 0.958 -17.254 1.00 93.25 181 ALA A CA 1
ATOM 1386 C C . ALA A 1 181 ? 23.760 0.254 -18.596 1.00 93.25 181 ALA A C 1
ATOM 1388 O O . ALA A 1 181 ? 24.894 -0.122 -18.871 1.00 93.25 181 ALA A O 1
ATOM 1389 N N . SER A 1 182 ? 22.741 0.053 -19.438 1.00 91.81 182 SER A N 1
ATOM 1390 C CA . SER A 1 182 ? 22.857 -0.758 -20.665 1.00 91.81 182 SER A CA 1
ATOM 1391 C C . SER A 1 182 ? 23.229 0.032 -21.925 1.00 91.81 182 SER A C 1
ATOM 1393 O O . SER A 1 182 ? 23.461 -0.575 -22.976 1.00 91.81 182 SER A O 1
ATOM 1395 N N . GLY A 1 183 ? 23.206 1.369 -21.865 1.00 85.62 183 GLY A N 1
ATOM 1396 C CA . GLY A 1 183 ? 23.355 2.234 -23.042 1.00 85.62 183 GLY A CA 1
ATOM 1397 C C . GLY A 1 183 ? 22.235 2.058 -24.077 1.00 85.62 183 GLY A C 1
ATOM 1398 O O . GLY A 1 183 ? 22.428 2.342 -25.258 1.00 85.62 183 GLY A O 1
ATOM 1399 N N . ALA A 1 184 ? 21.083 1.520 -23.667 1.00 90.12 184 ALA A N 1
ATOM 1400 C CA . ALA A 1 184 ? 19.937 1.352 -24.546 1.00 90.12 184 ALA A CA 1
ATOM 1401 C C . ALA A 1 184 ? 19.345 2.709 -24.962 1.00 90.12 184 ALA A C 1
ATOM 1403 O O . ALA A 1 184 ? 19.242 3.634 -24.158 1.00 90.12 184 ALA A O 1
ATOM 1404 N N . ASN A 1 185 ? 18.903 2.798 -26.215 1.00 89.62 185 ASN A N 1
ATOM 1405 C CA . ASN A 1 185 ? 18.230 3.971 -26.765 1.00 89.62 185 ASN A CA 1
ATOM 1406 C C . ASN A 1 185 ? 16.720 3.718 -26.901 1.00 89.62 185 ASN A C 1
ATOM 1408 O O . ASN A 1 185 ? 16.224 2.624 -26.625 1.00 89.62 185 ASN A O 1
ATOM 1412 N N . SER A 1 186 ? 15.966 4.725 -27.344 1.00 90.62 186 SER A N 1
ATOM 1413 C CA . SER A 1 186 ? 14.504 4.629 -27.454 1.00 90.62 186 SER A CA 1
ATOM 1414 C C . SER A 1 186 ? 14.038 3.528 -28.411 1.00 90.62 186 SER A C 1
ATOM 1416 O O . SER A 1 186 ? 12.983 2.937 -28.187 1.00 90.62 186 SER A O 1
ATOM 1418 N N . ALA A 1 187 ? 14.831 3.204 -29.438 1.00 91.31 187 ALA A N 1
ATOM 1419 C CA . ALA A 1 187 ? 14.491 2.178 -30.417 1.00 91.31 187 ALA A CA 1
ATOM 1420 C C . ALA A 1 187 ? 14.629 0.753 -29.852 1.00 91.31 187 ALA A C 1
ATOM 1422 O O . ALA A 1 187 ? 13.815 -0.114 -30.174 1.00 91.31 187 ALA A O 1
ATOM 1423 N N . ASN A 1 188 ? 15.628 0.500 -28.995 1.00 94.06 188 ASN A N 1
ATOM 1424 C CA . ASN A 1 188 ? 15.961 -0.856 -28.541 1.00 94.06 188 ASN A CA 1
ATOM 1425 C C . ASN A 1 188 ? 15.708 -1.143 -27.049 1.00 94.06 188 ASN A C 1
ATOM 1427 O O . ASN A 1 188 ? 15.777 -2.312 -26.661 1.00 94.06 188 ASN A O 1
ATOM 1431 N N . LEU A 1 189 ? 15.377 -0.137 -26.226 1.00 95.38 189 LEU A N 1
ATOM 1432 C CA . LEU A 1 189 ? 15.219 -0.284 -24.770 1.00 95.38 189 LEU A CA 1
ATOM 1433 C C . LEU A 1 189 ? 14.308 -1.451 -24.383 1.00 95.38 189 LEU A C 1
ATOM 1435 O O . LEU A 1 189 ? 14.706 -2.313 -23.604 1.00 95.38 189 LEU A O 1
ATOM 1439 N N . PHE A 1 190 ? 13.103 -1.515 -24.946 1.00 97.06 190 PHE A N 1
ATOM 1440 C CA . PHE A 1 190 ? 12.134 -2.540 -24.557 1.00 97.06 190 PHE A CA 1
ATOM 1441 C C . PHE A 1 190 ? 12.506 -3.944 -25.032 1.00 97.06 190 PHE A C 1
ATOM 1443 O O . PHE A 1 190 ? 12.254 -4.905 -24.311 1.00 97.06 190 PHE A O 1
ATOM 1450 N N . ALA A 1 191 ? 13.138 -4.073 -26.202 1.00 96.62 191 ALA A N 1
ATOM 1451 C CA . ALA A 1 191 ? 13.639 -5.364 -26.668 1.00 96.62 191 ALA A CA 1
ATOM 1452 C C . ALA A 1 191 ? 14.765 -5.875 -25.753 1.00 96.62 191 ALA A C 1
ATOM 1454 O O . ALA A 1 191 ? 14.776 -7.044 -25.377 1.00 96.62 191 ALA A O 1
ATOM 1455 N N . ARG A 1 192 ? 15.669 -4.982 -25.325 1.00 96.06 192 ARG A N 1
ATOM 1456 C CA . ARG A 1 192 ? 16.749 -5.314 -24.384 1.00 96.06 192 ARG A CA 1
ATOM 1457 C C . ARG A 1 192 ? 16.227 -5.671 -22.994 1.00 96.06 192 ARG A C 1
ATOM 1459 O O . ARG A 1 192 ? 16.655 -6.680 -22.445 1.00 96.06 192 ARG A O 1
ATOM 1466 N N . LEU A 1 193 ? 15.278 -4.903 -22.455 1.00 96.62 193 LEU A N 1
ATOM 1467 C CA . LEU A 1 193 ? 14.610 -5.228 -21.189 1.00 96.62 193 LEU A CA 1
ATOM 1468 C C . LEU A 1 193 ? 13.950 -6.605 -21.247 1.00 96.62 193 LEU A C 1
ATOM 1470 O O . LEU A 1 193 ? 14.165 -7.424 -20.358 1.00 96.62 193 LEU A O 1
ATOM 1474 N N . ALA A 1 194 ? 13.194 -6.878 -22.312 1.00 96.69 194 ALA A N 1
ATOM 1475 C CA . ALA A 1 194 ? 12.536 -8.164 -22.484 1.00 96.69 194 ALA A CA 1
ATOM 1476 C C . ALA A 1 194 ? 13.546 -9.318 -22.576 1.00 96.69 194 ALA A C 1
ATOM 1478 O O . ALA A 1 194 ? 13.348 -10.346 -21.941 1.00 96.69 194 ALA A O 1
ATOM 1479 N N . GLY A 1 195 ? 14.648 -9.148 -23.311 1.00 95.25 195 GLY A N 1
ATOM 1480 C CA . GLY A 1 195 ? 15.676 -10.184 -23.430 1.00 95.25 195 GLY A CA 1
ATOM 1481 C C . GLY A 1 195 ? 16.468 -10.431 -22.141 1.00 95.25 195 GLY A C 1
ATOM 1482 O O . GLY A 1 195 ? 16.821 -11.571 -21.857 1.00 95.25 195 GLY A O 1
ATOM 1483 N N . GLN A 1 196 ? 16.745 -9.386 -21.355 1.00 95.31 196 GLN A N 1
ATOM 1484 C CA . GLN A 1 196 ? 17.675 -9.471 -20.219 1.00 95.31 196 GLN A CA 1
ATOM 1485 C C . GLN A 1 196 ? 16.986 -9.582 -18.854 1.00 95.31 196 GLN A C 1
ATOM 1487 O O . GLN A 1 196 ? 17.489 -10.271 -17.972 1.00 95.31 196 GLN A O 1
ATOM 1492 N N . MET A 1 197 ? 15.840 -8.925 -18.659 1.00 95.62 197 MET A N 1
ATOM 1493 C CA . MET A 1 197 ? 15.183 -8.840 -17.349 1.00 95.62 197 MET A CA 1
ATOM 1494 C C . MET A 1 197 ? 14.043 -9.851 -17.193 1.00 95.62 197 MET A C 1
ATOM 1496 O O . MET A 1 197 ? 13.884 -10.421 -16.111 1.00 95.62 197 MET A O 1
ATOM 1500 N N . ASN A 1 198 ? 13.263 -10.118 -18.250 1.00 95.50 198 ASN A N 1
ATOM 1501 C CA . ASN A 1 198 ? 12.096 -11.008 -18.163 1.00 95.50 198 ASN A CA 1
ATOM 1502 C C . ASN A 1 198 ? 12.416 -12.426 -17.664 1.00 95.50 198 ASN A C 1
ATOM 1504 O O . ASN A 1 198 ? 11.637 -12.915 -16.842 1.00 95.50 198 ASN A O 1
ATOM 1508 N N . PRO A 1 199 ? 13.520 -13.092 -18.073 1.00 92.62 199 PRO A N 1
ATOM 1509 C CA . PRO A 1 199 ? 13.849 -14.419 -17.550 1.00 92.62 199 PRO A CA 1
ATOM 1510 C C . PRO A 1 199 ? 13.986 -14.427 -16.022 1.00 92.62 199 PRO A C 1
ATOM 1512 O O . PRO A 1 199 ? 13.412 -15.283 -15.344 1.00 92.62 199 PRO A O 1
ATOM 1515 N N . SER A 1 200 ? 14.662 -13.419 -15.468 1.00 92.56 200 SER A N 1
ATOM 1516 C CA . SER A 1 200 ? 14.856 -13.275 -14.024 1.00 92.56 200 SER A CA 1
ATOM 1517 C C . SER A 1 200 ? 13.569 -12.888 -13.299 1.00 92.56 200 SER A C 1
ATOM 1519 O O . SER A 1 200 ? 13.302 -13.417 -12.222 1.00 92.56 200 SER A O 1
ATOM 1521 N N . ILE A 1 201 ? 12.718 -12.048 -13.902 1.00 93.38 201 ILE A N 1
ATOM 1522 C CA . ILE A 1 201 ? 11.373 -11.756 -13.373 1.00 93.38 201 ILE A CA 1
ATOM 1523 C C . ILE A 1 201 ? 10.561 -13.044 -13.279 1.00 93.38 201 ILE A C 1
ATOM 1525 O O . ILE A 1 201 ? 10.069 -13.392 -12.209 1.00 93.38 201 ILE A O 1
ATOM 1529 N N . ALA A 1 202 ? 10.483 -13.798 -14.375 1.00 88.38 202 ALA A N 1
ATOM 1530 C CA . ALA A 1 202 ? 9.752 -15.055 -14.448 1.00 88.38 202 ALA A CA 1
ATOM 1531 C C . ALA A 1 202 ? 10.289 -16.120 -13.470 1.00 88.38 202 ALA A C 1
ATOM 1533 O O . ALA A 1 202 ? 9.541 -17.013 -13.050 1.00 88.38 202 ALA A O 1
ATOM 1534 N N . GLN A 1 203 ? 11.575 -16.049 -13.107 1.00 84.69 203 GLN A N 1
ATOM 1535 C CA . GLN A 1 203 ? 12.206 -16.925 -12.122 1.00 84.69 203 GLN A CA 1
ATOM 1536 C C . GLN A 1 203 ? 11.972 -16.482 -10.673 1.00 84.69 203 GLN A C 1
ATOM 1538 O O . GLN A 1 203 ? 11.774 -17.350 -9.821 1.00 84.69 203 GLN A O 1
ATOM 1543 N N . ALA A 1 204 ? 11.978 -15.176 -10.387 1.00 83.19 204 ALA A N 1
ATOM 1544 C CA . ALA A 1 204 ? 11.756 -14.627 -9.046 1.00 83.19 204 ALA A CA 1
ATOM 1545 C C . ALA A 1 204 ? 10.346 -14.943 -8.515 1.00 83.19 204 ALA A C 1
ATOM 1547 O O . ALA A 1 204 ? 10.135 -15.099 -7.316 1.00 83.19 204 ALA A O 1
ATOM 1548 N N . SER A 1 205 ? 9.381 -15.124 -9.413 1.00 71.06 205 SER A N 1
ATOM 1549 C CA . SER A 1 205 ? 7.974 -15.392 -9.105 1.00 71.06 205 SER A CA 1
ATOM 1550 C C . SER A 1 205 ? 7.678 -16.844 -8.705 1.00 71.06 205 SER A C 1
ATOM 1552 O O . SER A 1 205 ? 6.709 -17.426 -9.182 1.00 71.06 205 SER A O 1
ATOM 1554 N N . ARG A 1 206 ? 8.499 -17.485 -7.864 1.00 70.06 206 ARG A N 1
ATOM 1555 C CA . ARG A 1 206 ? 8.342 -18.927 -7.559 1.00 70.06 206 ARG A CA 1
ATOM 1556 C C . ARG A 1 206 ? 7.001 -19.281 -6.902 1.00 70.06 206 ARG A C 1
ATOM 1558 O O . ARG A 1 206 ? 6.480 -20.358 -7.168 1.00 70.06 206 ARG A O 1
ATOM 1565 N N . ASN A 1 207 ? 6.421 -18.361 -6.130 1.00 68.94 207 ASN A N 1
ATOM 1566 C CA . ASN A 1 207 ? 5.111 -18.535 -5.481 1.00 68.94 207 ASN A CA 1
ATOM 1567 C C . ASN A 1 207 ? 3.927 -18.335 -6.434 1.00 68.94 207 ASN A C 1
ATOM 1569 O O . ASN A 1 207 ? 2.777 -18.593 -6.092 1.00 68.94 207 ASN A O 1
ATOM 1573 N N . ILE A 1 208 ? 4.203 -17.872 -7.648 1.00 70.56 208 ILE A N 1
ATOM 1574 C CA . ILE A 1 208 ? 3.227 -17.759 -8.714 1.00 70.56 208 ILE A CA 1
ATOM 1575 C C . ILE A 1 208 ? 3.318 -19.057 -9.513 1.00 70.56 208 ILE A C 1
ATOM 1577 O O . ILE A 1 208 ? 4.223 -19.244 -10.329 1.00 70.56 208 ILE A O 1
ATOM 1581 N N . ALA A 1 209 ? 2.413 -19.992 -9.211 1.00 64.12 209 ALA A N 1
ATOM 1582 C CA . ALA A 1 209 ? 2.418 -21.328 -9.794 1.00 64.12 209 ALA A CA 1
ATOM 1583 C C . ALA A 1 209 ? 2.491 -21.256 -11.328 1.00 64.12 209 ALA A C 1
ATOM 1585 O O . ALA A 1 209 ? 1.568 -20.780 -11.994 1.00 64.12 209 ALA A O 1
ATOM 1586 N N . ARG A 1 210 ? 3.601 -21.751 -11.892 1.00 61.56 210 ARG A N 1
ATOM 1587 C CA . ARG A 1 210 ? 3.875 -21.706 -13.339 1.00 61.56 210 ARG A CA 1
ATOM 1588 C C . ARG A 1 210 ? 2.820 -22.436 -14.169 1.00 61.56 210 ARG A C 1
ATOM 1590 O O . ARG A 1 210 ? 2.619 -22.084 -15.320 1.00 61.56 210 ARG A O 1
ATOM 1597 N N . SER A 1 211 ? 2.143 -23.425 -13.590 1.00 65.25 211 SER A N 1
ATOM 1598 C CA . SER A 1 211 ? 1.102 -24.201 -14.269 1.00 65.25 211 SER A CA 1
ATOM 1599 C C . SER A 1 211 ? -0.157 -23.393 -14.593 1.00 65.25 211 SER A C 1
ATOM 1601 O O . SER A 1 211 ? -0.900 -23.785 -15.484 1.00 65.25 211 SER A O 1
ATOM 1603 N N . LEU A 1 212 ? -0.404 -22.279 -13.894 1.00 76.56 212 LEU A N 1
ATOM 1604 C CA . LEU A 1 212 ? -1.607 -21.463 -14.086 1.00 76.56 212 LEU A CA 1
ATOM 1605 C C . LEU A 1 212 ? -1.365 -20.221 -14.946 1.00 76.56 212 LEU A C 1
ATOM 1607 O O . LEU A 1 212 ? -2.319 -19.632 -15.453 1.00 76.56 212 LEU A O 1
ATOM 1611 N N . LEU A 1 213 ? -0.109 -19.793 -15.097 1.00 86.44 213 LEU A N 1
ATOM 1612 C CA . LEU A 1 213 ? 0.221 -18.519 -15.723 1.00 86.44 213 LEU A CA 1
ATOM 1613 C C . LEU A 1 213 ? 1.149 -18.664 -16.927 1.00 86.44 213 LEU A C 1
ATOM 1615 O O . LEU A 1 213 ? 2.208 -19.281 -16.848 1.00 86.44 213 LEU A O 1
ATOM 1619 N N . ARG A 1 214 ? 0.803 -17.951 -18.001 1.00 89.88 214 ARG A N 1
ATOM 1620 C CA . ARG A 1 214 ? 1.689 -17.664 -19.130 1.00 89.88 214 ARG A CA 1
ATOM 1621 C C . ARG A 1 214 ? 2.695 -16.568 -18.777 1.00 89.88 214 ARG A C 1
ATOM 1623 O O . ARG A 1 214 ? 2.503 -15.813 -17.824 1.00 89.88 214 ARG A O 1
ATOM 1630 N N . ASP A 1 215 ? 3.758 -16.455 -19.566 1.00 88.62 215 ASP A N 1
ATOM 1631 C CA . ASP A 1 215 ? 4.813 -15.445 -19.389 1.00 88.62 215 ASP A CA 1
ATOM 1632 C C . ASP A 1 215 ? 4.257 -14.024 -19.415 1.00 88.62 215 ASP A C 1
ATOM 1634 O O . ASP A 1 215 ? 4.604 -13.227 -18.549 1.00 88.62 215 ASP A O 1
ATOM 1638 N N . GLU A 1 216 ? 3.311 -13.747 -20.313 1.00 91.44 216 GLU A N 1
ATOM 1639 C CA . GLU A 1 216 ? 2.593 -12.468 -20.398 1.00 91.44 216 GLU A CA 1
ATOM 1640 C C . GLU A 1 216 ? 1.879 -12.063 -19.099 1.00 91.44 216 GLU A C 1
ATOM 1642 O O . GLU A 1 216 ? 1.681 -10.878 -18.860 1.00 91.44 216 GLU A O 1
ATOM 1647 N N . HIS A 1 217 ? 1.528 -13.017 -18.226 1.00 93.00 217 HIS A N 1
ATOM 1648 C CA . HIS A 1 217 ? 0.932 -12.706 -16.926 1.00 93.00 217 HIS A CA 1
ATOM 1649 C C . HIS A 1 217 ? 1.973 -12.334 -15.871 1.00 93.00 217 HIS A C 1
ATOM 1651 O O . HIS A 1 217 ? 1.641 -11.749 -14.838 1.00 93.00 217 HIS A O 1
ATOM 1657 N N . ARG A 1 218 ? 3.228 -12.735 -16.088 1.00 91.88 218 ARG A N 1
ATOM 1658 C CA . ARG A 1 218 ? 4.314 -12.652 -15.108 1.00 91.88 218 ARG A CA 1
ATOM 1659 C C . ARG A 1 218 ? 5.215 -11.455 -15.363 1.00 91.88 218 ARG A C 1
ATOM 1661 O O . ARG A 1 218 ? 5.656 -10.829 -14.401 1.00 91.88 218 ARG A O 1
ATOM 1668 N N . VAL A 1 219 ? 5.489 -11.159 -16.627 1.00 95.56 219 VAL A N 1
ATOM 1669 C CA . VAL A 1 219 ? 6.455 -10.136 -17.027 1.00 95.56 219 VAL A CA 1
ATOM 1670 C C . VAL A 1 219 ? 5.763 -8.813 -17.373 1.00 95.56 219 VAL A C 1
ATOM 1672 O O . VAL A 1 219 ? 4.602 -8.830 -17.781 1.00 95.56 219 VAL A O 1
ATOM 1675 N N . PRO A 1 220 ? 6.446 -7.665 -17.234 1.00 98.00 220 PRO A N 1
ATOM 1676 C CA . PRO A 1 220 ? 5.848 -6.374 -17.545 1.00 98.00 220 PRO A CA 1
ATOM 1677 C C . PRO A 1 220 ? 5.578 -6.174 -19.040 1.00 98.00 220 PRO A C 1
ATOM 1679 O O . PRO A 1 220 ? 6.414 -6.481 -19.893 1.00 98.00 220 PRO A O 1
ATOM 1682 N N . ALA A 1 221 ? 4.458 -5.530 -19.362 1.00 98.00 221 ALA A N 1
ATOM 1683 C CA . ALA A 1 221 ? 4.152 -5.044 -20.703 1.00 98.00 221 ALA A CA 1
ATOM 1684 C C . ALA A 1 221 ? 4.782 -3.657 -20.927 1.00 98.00 221 ALA A C 1
ATOM 1686 O O . ALA A 1 221 ? 4.083 -2.648 -21.017 1.00 98.00 221 ALA A O 1
ATOM 1687 N N . TYR A 1 222 ? 6.119 -3.590 -21.001 1.00 98.44 222 TYR A N 1
ATOM 1688 C CA . TYR A 1 222 ? 6.882 -2.330 -20.970 1.00 98.44 222 TYR A CA 1
ATOM 1689 C C . TYR A 1 222 ? 6.364 -1.234 -21.915 1.00 98.44 222 TYR A C 1
ATOM 1691 O O . TYR A 1 222 ? 6.276 -0.078 -21.510 1.00 98.44 222 TYR A O 1
ATOM 1699 N N . ARG A 1 223 ? 5.983 -1.595 -23.149 1.00 97.81 223 ARG A N 1
ATOM 1700 C CA . ARG A 1 223 ? 5.461 -0.652 -24.158 1.00 97.81 223 ARG A CA 1
ATOM 1701 C C . ARG A 1 223 ? 4.114 -0.040 -23.778 1.00 97.81 223 ARG A C 1
ATOM 1703 O O . ARG A 1 223 ? 3.847 1.094 -24.148 1.00 97.81 223 ARG A O 1
ATOM 1710 N N . SER A 1 224 ? 3.283 -0.777 -23.048 1.00 97.94 224 SER A N 1
ATOM 1711 C CA . SER A 1 224 ? 1.992 -0.285 -22.561 1.00 97.94 224 SER A CA 1
ATOM 1712 C C . SER A 1 224 ? 2.157 0.590 -21.321 1.00 97.94 224 SER A C 1
ATOM 1714 O O . SER A 1 224 ? 1.331 1.462 -21.075 1.00 97.94 224 SER A O 1
ATOM 1716 N N . VAL A 1 225 ? 3.216 0.359 -20.538 1.00 98.62 225 VAL A N 1
ATOM 1717 C CA . VAL A 1 225 ? 3.470 1.044 -19.263 1.00 98.62 225 VAL A CA 1
ATOM 1718 C C . VAL A 1 225 ? 4.246 2.345 -19.452 1.00 98.62 225 VAL A C 1
ATOM 1720 O O . VAL A 1 225 ? 3.973 3.320 -18.753 1.00 98.62 225 VAL A O 1
ATOM 1723 N N . PHE A 1 226 ? 5.217 2.377 -20.367 1.00 98.50 226 PHE A N 1
ATOM 1724 C CA . PHE A 1 226 ? 6.200 3.455 -20.448 1.00 98.50 226 PHE A CA 1
ATOM 1725 C C . PHE A 1 226 ? 6.220 4.167 -21.796 1.00 98.50 226 PHE A C 1
ATOM 1727 O O . PHE A 1 226 ? 6.227 3.544 -22.856 1.00 98.50 226 PHE A O 1
ATOM 1734 N N . ALA A 1 227 ? 6.355 5.489 -21.729 1.00 96.56 227 ALA A N 1
ATOM 1735 C CA . ALA A 1 227 ? 6.807 6.322 -22.829 1.00 96.56 227 ALA A CA 1
ATOM 1736 C C . ALA A 1 227 ? 8.301 6.626 -22.654 1.00 96.56 227 ALA A C 1
ATOM 1738 O O . ALA A 1 227 ? 8.767 6.948 -21.556 1.00 96.56 227 ALA A O 1
ATOM 1739 N N . VAL A 1 228 ? 9.051 6.540 -23.752 1.00 94.06 228 VAL A N 1
ATOM 1740 C CA . VAL A 1 228 ? 10.499 6.770 -23.772 1.00 94.06 228 VAL A CA 1
ATOM 1741 C C . VAL A 1 228 ? 10.778 7.982 -24.639 1.00 94.06 228 VAL A C 1
ATOM 1743 O O . VAL A 1 228 ? 10.376 8.017 -25.801 1.00 94.06 228 VAL A O 1
ATOM 1746 N N . LYS A 1 229 ? 11.476 8.970 -24.084 1.00 88.94 229 LYS A N 1
ATOM 1747 C CA . LYS A 1 229 ? 11.936 10.142 -24.831 1.00 88.94 229 LYS A CA 1
ATOM 1748 C C . LYS A 1 229 ? 13.460 10.110 -24.942 1.00 88.94 229 LYS A C 1
ATOM 1750 O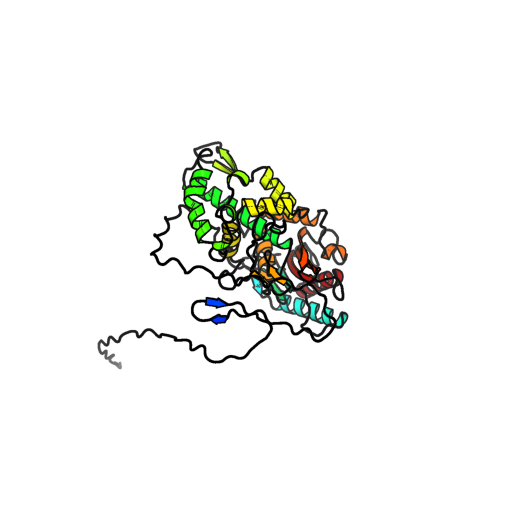 O . LYS A 1 229 ? 14.111 9.786 -23.944 1.00 88.94 229 LYS A O 1
ATOM 1755 N N . PRO A 1 230 ? 14.042 10.443 -26.107 1.00 83.94 230 PRO A N 1
ATOM 1756 C CA . PRO A 1 230 ? 15.464 10.760 -26.180 1.00 83.94 230 PRO A CA 1
ATOM 1757 C C . PRO A 1 230 ? 15.779 11.868 -25.170 1.00 83.94 230 PRO A C 1
ATOM 1759 O O . PRO A 1 230 ? 15.017 12.832 -25.057 1.00 83.94 230 PRO A O 1
ATOM 1762 N N . ALA A 1 231 ? 16.860 11.724 -24.407 1.00 75.94 231 ALA A N 1
ATOM 1763 C CA . ALA A 1 231 ? 17.349 12.823 -23.592 1.00 75.94 231 ALA A CA 1
ATOM 1764 C C . ALA A 1 231 ? 17.884 13.927 -24.512 1.00 75.94 231 ALA A C 1
ATOM 1766 O O . ALA A 1 231 ? 18.436 13.652 -25.575 1.00 75.94 231 ALA A O 1
ATOM 1767 N N . THR A 1 232 ? 17.740 15.182 -24.088 1.00 72.62 232 THR A N 1
ATOM 1768 C CA . THR A 1 232 ? 18.154 16.356 -24.870 1.00 72.62 232 THR A CA 1
ATOM 1769 C C . THR A 1 232 ? 19.664 16.387 -25.142 1.00 72.62 232 THR A C 1
ATOM 1771 O O . THR A 1 232 ? 20.094 17.049 -26.078 1.00 72.62 232 THR A O 1
ATOM 1774 N N . TRP A 1 233 ? 20.464 15.660 -24.349 1.00 63.75 233 TRP A N 1
ATOM 1775 C CA . TRP A 1 233 ? 21.916 15.547 -24.494 1.00 63.75 233 TRP A CA 1
ATOM 1776 C C . TRP A 1 233 ? 22.408 14.120 -24.194 1.00 63.75 233 TRP A C 1
ATOM 1778 O O . TRP A 1 233 ? 22.117 13.554 -23.136 1.00 63.75 233 TRP A O 1
ATOM 1788 N N . GLY A 1 234 ? 23.196 13.561 -25.120 1.00 62.91 234 GLY A N 1
ATOM 1789 C CA . GLY A 1 234 ? 23.776 12.214 -25.048 1.00 62.91 234 GLY A CA 1
ATOM 1790 C C . GLY A 1 234 ? 22.820 11.082 -25.456 1.00 62.91 234 GLY A C 1
ATOM 1791 O O . GLY A 1 234 ? 21.622 11.282 -25.615 1.00 62.91 234 GLY A O 1
ATOM 1792 N N . PHE A 1 235 ? 23.339 9.854 -25.579 1.00 64.31 235 PHE A N 1
ATOM 1793 C CA . PHE A 1 235 ? 22.565 8.635 -25.899 1.00 64.31 235 PHE A CA 1
ATOM 1794 C C . PHE A 1 235 ? 21.613 8.174 -24.775 1.00 64.31 235 PHE A C 1
ATOM 1796 O O . PHE A 1 235 ? 21.220 7.010 -24.721 1.00 64.31 235 PHE A O 1
ATOM 1803 N N . ARG A 1 236 ? 21.271 9.059 -23.834 1.00 79.75 236 ARG A N 1
ATOM 1804 C CA . ARG A 1 236 ? 20.421 8.731 -22.689 1.00 79.75 236 ARG A CA 1
ATOM 1805 C C . ARG A 1 236 ? 18.954 8.792 -23.095 1.00 79.75 236 ARG A C 1
ATOM 1807 O O . ARG A 1 236 ? 18.570 9.501 -24.022 1.00 79.75 236 ARG A O 1
ATOM 1814 N N . VAL A 1 237 ? 18.121 8.058 -22.372 1.00 87.88 237 VAL A N 1
ATOM 1815 C CA . VAL A 1 237 ? 16.668 8.104 -22.524 1.00 87.88 237 VAL A CA 1
ATOM 1816 C C . VAL A 1 237 ? 16.018 8.432 -21.193 1.00 87.88 237 VAL A C 1
ATOM 1818 O O . VAL A 1 237 ? 16.459 7.965 -20.144 1.00 87.88 237 VAL A O 1
ATOM 1821 N N . THR A 1 238 ? 14.946 9.212 -21.248 1.00 89.50 238 THR A N 1
ATOM 1822 C CA . THR A 1 238 ? 14.084 9.468 -20.097 1.00 89.50 238 THR A CA 1
ATOM 1823 C C . THR A 1 238 ? 12.865 8.567 -20.193 1.00 89.50 238 THR A C 1
ATOM 1825 O O . THR A 1 238 ? 12.216 8.486 -21.239 1.00 89.50 238 THR A O 1
ATOM 1828 N N . VAL A 1 239 ? 12.553 7.895 -19.088 1.00 93.88 239 VAL A N 1
ATOM 1829 C CA . VAL A 1 239 ? 11.434 6.957 -18.983 1.00 93.88 239 VAL A CA 1
ATOM 1830 C C . VAL A 1 239 ? 10.376 7.580 -18.083 1.00 93.88 239 VAL A C 1
ATOM 1832 O O . VAL A 1 239 ? 10.642 7.874 -16.916 1.00 93.88 239 VAL A O 1
ATOM 1835 N N . ALA A 1 240 ? 9.178 7.752 -18.629 1.00 96.38 240 ALA A N 1
ATOM 1836 C CA . ALA A 1 240 ? 7.982 8.165 -17.907 1.00 96.38 240 ALA A CA 1
ATOM 1837 C C . ALA A 1 240 ? 6.877 7.129 -18.135 1.00 96.38 240 ALA A C 1
ATOM 1839 O O . ALA A 1 240 ? 6.961 6.324 -19.063 1.00 96.38 240 ALA A O 1
ATOM 1840 N N . PHE A 1 241 ? 5.824 7.145 -17.317 1.00 98.44 241 PHE A N 1
ATOM 1841 C CA . PHE A 1 241 ? 4.628 6.374 -17.657 1.00 98.44 241 PHE A CA 1
ATOM 1842 C C . PHE A 1 241 ? 4.041 6.871 -18.984 1.00 98.44 241 PHE A C 1
ATOM 1844 O O . PHE A 1 241 ? 4.089 8.071 -19.272 1.00 98.44 241 PHE A O 1
ATOM 1851 N N . SER A 1 242 ? 3.500 5.958 -19.793 1.00 98.38 242 SER A N 1
ATOM 1852 C CA . SER A 1 242 ? 2.691 6.338 -20.955 1.00 98.38 242 SER A CA 1
ATOM 1853 C C . SER A 1 242 ? 1.481 7.164 -20.493 1.00 98.38 242 SER A C 1
ATOM 1855 O O . SER A 1 242 ? 1.042 7.002 -19.346 1.00 98.38 242 SER A O 1
ATOM 1857 N N . PRO A 1 243 ? 0.934 8.063 -21.333 1.00 98.19 243 PRO A N 1
ATOM 1858 C CA . PRO A 1 243 ? -0.262 8.825 -20.973 1.00 98.19 243 PRO A CA 1
ATOM 1859 C C . PRO A 1 243 ? -1.402 7.929 -20.465 1.00 98.19 243 PRO A C 1
ATOM 1861 O O . PRO A 1 243 ? -1.990 8.203 -19.418 1.00 98.19 243 PRO A O 1
ATOM 1864 N N . GLU A 1 244 ? -1.648 6.815 -21.153 1.00 98.44 244 GLU A N 1
ATOM 1865 C CA . GLU A 1 244 ? -2.723 5.865 -20.867 1.00 98.44 244 GLU A CA 1
ATOM 1866 C C . GLU A 1 244 ? -2.480 5.124 -19.549 1.00 98.44 244 GLU A C 1
ATOM 1868 O O . GLU A 1 244 ? -3.392 4.971 -18.734 1.00 98.44 244 GLU A O 1
ATOM 1873 N N . PHE A 1 245 ? -1.242 4.691 -19.286 1.00 98.69 245 PHE A N 1
ATOM 1874 C CA . PHE A 1 245 ? -0.913 4.021 -18.028 1.00 98.69 245 PHE A CA 1
ATOM 1875 C C . PHE A 1 245 ? -0.930 4.991 -16.845 1.00 98.69 245 PHE A C 1
ATOM 1877 O O . PHE A 1 245 ? -1.370 4.638 -15.751 1.00 98.69 245 PHE A O 1
ATOM 1884 N N . ASN A 1 246 ? -0.498 6.235 -17.055 1.00 98.69 246 ASN A N 1
ATOM 1885 C CA . ASN A 1 246 ? -0.569 7.280 -16.042 1.00 98.69 246 ASN A CA 1
ATOM 1886 C C . ASN A 1 246 ? -2.024 7.610 -15.672 1.00 98.69 246 ASN A C 1
ATOM 1888 O O . ASN A 1 246 ? -2.345 7.727 -14.487 1.00 98.69 246 ASN A O 1
ATOM 1892 N N . GLN A 1 247 ? -2.907 7.696 -16.674 1.00 98.69 247 GLN A N 1
ATOM 1893 C CA . GLN A 1 247 ? -4.351 7.819 -16.478 1.00 98.69 247 GLN A CA 1
ATOM 1894 C C . GLN A 1 247 ? -4.921 6.599 -15.744 1.00 98.69 247 GLN A C 1
ATOM 1896 O O . GLN A 1 247 ? -5.736 6.761 -14.836 1.00 98.69 247 GLN A O 1
ATOM 1901 N N . ALA A 1 248 ? -4.467 5.386 -16.073 1.00 98.75 248 ALA A N 1
ATOM 1902 C CA . ALA A 1 248 ? -4.880 4.180 -15.365 1.00 98.75 248 ALA A CA 1
ATOM 1903 C C . ALA A 1 248 ? -4.432 4.188 -13.890 1.00 98.75 248 ALA A C 1
ATOM 1905 O O . ALA A 1 248 ? -5.229 3.869 -13.013 1.00 98.75 248 ALA A O 1
ATOM 1906 N N . LEU A 1 249 ? -3.209 4.628 -13.573 1.00 98.69 249 LEU A N 1
ATOM 1907 C CA . LEU A 1 249 ? -2.756 4.778 -12.183 1.00 98.69 249 LEU A CA 1
ATOM 1908 C C . LEU A 1 249 ? -3.639 5.759 -11.402 1.00 98.69 249 LEU A C 1
ATOM 1910 O O . LEU A 1 249 ? -4.034 5.474 -10.271 1.00 98.69 249 LEU A O 1
ATOM 1914 N N . GLU A 1 250 ? -3.965 6.901 -12.010 1.00 98.56 250 GLU A N 1
ATOM 1915 C CA . GLU A 1 250 ? -4.873 7.892 -11.427 1.00 98.56 250 GLU A CA 1
ATOM 1916 C C . GLU A 1 250 ? -6.264 7.292 -11.188 1.00 98.56 250 GLU A C 1
ATOM 1918 O O . GLU A 1 250 ? -6.776 7.305 -10.068 1.00 98.56 250 GLU A O 1
ATOM 1923 N N . GLY A 1 251 ? -6.852 6.694 -12.224 1.00 98.44 251 GLY A N 1
ATOM 1924 C CA . GLY A 1 251 ? -8.181 6.102 -12.171 1.00 98.44 251 GLY A CA 1
ATOM 1925 C C . GLY A 1 251 ? -8.282 4.890 -11.240 1.00 98.44 251 GLY A C 1
ATOM 1926 O O . GLY A 1 251 ? -9.337 4.650 -10.658 1.00 98.44 251 GLY A O 1
ATOM 1927 N N . MET A 1 252 ? -7.199 4.136 -11.056 1.00 98.62 252 MET A N 1
ATOM 1928 C CA . MET A 1 252 ? -7.119 3.030 -10.103 1.00 98.62 252 MET A CA 1
ATOM 1929 C C . MET A 1 252 ? -7.113 3.529 -8.651 1.00 98.62 252 MET A C 1
ATOM 1931 O O . MET A 1 252 ? -7.716 2.891 -7.784 1.00 98.62 252 MET A O 1
ATOM 1935 N N . ILE A 1 253 ? -6.415 4.630 -8.360 1.00 98.56 253 ILE A N 1
ATOM 1936 C CA . ILE A 1 253 ? -6.233 5.110 -6.986 1.00 98.56 253 ILE A CA 1
ATOM 1937 C C . ILE A 1 253 ? -7.366 6.038 -6.553 1.00 98.56 253 ILE A C 1
ATOM 1939 O O . ILE A 1 253 ? -7.929 5.810 -5.484 1.00 98.56 253 ILE A O 1
ATOM 1943 N N . VAL A 1 254 ? -7.727 7.025 -7.377 1.00 98.06 254 VAL A N 1
ATOM 1944 C CA . VAL A 1 254 ? -8.619 8.125 -6.980 1.00 98.06 254 VAL A CA 1
ATOM 1945 C C . VAL A 1 254 ? -10.100 7.714 -6.963 1.00 98.06 254 VAL A C 1
ATOM 1947 O O . VAL A 1 254 ? -10.671 7.694 -5.878 1.00 98.06 254 VAL A O 1
ATOM 1950 N N . PRO A 1 255 ? -10.738 7.324 -8.086 1.00 98.00 255 PRO A N 1
ATOM 1951 C CA . PRO A 1 255 ? -12.122 6.828 -8.097 1.00 98.00 255 PRO A CA 1
ATOM 1952 C C . PRO A 1 255 ? -12.221 5.297 -7.955 1.00 98.00 255 PRO A C 1
ATOM 1954 O O . PRO A 1 255 ? -13.215 4.687 -8.338 1.00 98.00 255 PRO A O 1
ATOM 1957 N N . SER A 1 256 ? -11.132 4.646 -7.544 1.00 97.81 256 SER A N 1
ATOM 1958 C CA . SER A 1 256 ? -11.020 3.195 -7.397 1.00 97.81 256 SER A CA 1
ATOM 1959 C C . SER A 1 256 ? -11.496 2.331 -8.581 1.00 97.81 256 SER A C 1
ATOM 1961 O O . SER A 1 256 ? -11.934 1.195 -8.389 1.00 97.81 256 SER A O 1
ATOM 1963 N N . ASN A 1 257 ? -11.335 2.793 -9.819 1.00 98.00 257 ASN A N 1
ATOM 1964 C CA . ASN A 1 257 ? -11.835 2.105 -11.008 1.00 98.00 257 ASN A CA 1
ATOM 1965 C C . ASN A 1 257 ? -11.152 0.735 -11.230 1.00 98.00 257 ASN A C 1
ATOM 1967 O O . ASN A 1 257 ? -9.926 0.635 -11.317 1.00 98.00 257 ASN A O 1
ATOM 1971 N N . ASN A 1 258 ? -11.950 -0.334 -11.339 1.00 97.50 258 ASN A N 1
ATOM 1972 C CA . ASN A 1 258 ? -11.448 -1.704 -11.516 1.00 97.50 258 ASN A CA 1
ATOM 1973 C C . ASN A 1 258 ? -10.875 -1.970 -12.915 1.00 97.50 258 ASN A C 1
ATOM 1975 O O . ASN A 1 258 ? -9.932 -2.747 -13.043 1.00 97.50 258 ASN A O 1
ATOM 1979 N N . THR A 1 259 ? -11.392 -1.313 -13.956 1.00 97.69 259 THR A N 1
ATOM 1980 C CA . THR A 1 259 ? -10.852 -1.436 -15.317 1.00 97.69 259 THR A CA 1
ATOM 1981 C C . THR A 1 259 ? -9.424 -0.906 -15.372 1.00 97.69 259 THR A C 1
ATOM 1983 O O . THR A 1 259 ? -8.520 -1.618 -15.806 1.00 97.69 259 THR A O 1
ATOM 1986 N N . HIS A 1 260 ? -9.204 0.293 -14.833 1.00 98.44 260 HIS A N 1
ATOM 1987 C CA . HIS A 1 260 ? -7.879 0.893 -14.712 1.00 98.44 260 HIS A CA 1
ATOM 1988 C C . HIS A 1 260 ? -6.947 0.087 -13.800 1.00 98.44 260 HIS A C 1
ATOM 1990 O O . HIS A 1 260 ? -5.780 -0.102 -14.132 1.00 98.44 260 HIS A O 1
ATOM 1996 N N . ALA A 1 261 ? -7.461 -0.470 -12.698 1.00 98.44 261 ALA A N 1
ATOM 1997 C CA . ALA A 1 261 ? -6.680 -1.371 -11.854 1.00 98.44 261 ALA A CA 1
ATOM 1998 C C . ALA A 1 261 ? -6.196 -2.610 -12.620 1.00 98.44 261 ALA A C 1
ATOM 2000 O O . ALA A 1 261 ? -5.030 -2.987 -12.510 1.00 98.44 261 ALA A O 1
ATOM 2001 N N . GLY A 1 262 ? -7.066 -3.199 -13.446 1.00 98.06 262 GLY A N 1
ATOM 2002 C CA . GLY A 1 262 ? -6.705 -4.296 -14.338 1.00 98.06 262 GLY A CA 1
ATOM 2003 C C . GLY A 1 262 ? -5.626 -3.901 -15.342 1.00 98.06 262 GLY A C 1
ATOM 2004 O O . GLY A 1 262 ? -4.663 -4.642 -15.509 1.00 98.06 262 GLY A O 1
ATOM 2005 N N . MET A 1 263 ? -5.717 -2.714 -15.950 1.00 98.31 263 MET A N 1
ATOM 2006 C CA . MET A 1 263 ? -4.662 -2.196 -16.834 1.00 98.31 263 MET A CA 1
ATOM 2007 C C . MET A 1 263 ? -3.319 -2.066 -16.104 1.00 98.31 263 MET A C 1
ATOM 2009 O O . MET A 1 263 ? -2.297 -2.505 -16.630 1.00 98.31 263 MET A O 1
ATOM 2013 N N . CYS A 1 264 ? -3.315 -1.531 -14.879 1.00 98.69 264 CYS A N 1
ATOM 2014 C CA . CYS A 1 264 ? -2.100 -1.409 -14.076 1.00 98.69 264 CYS A CA 1
ATOM 2015 C C . CYS A 1 264 ? -1.500 -2.775 -13.719 1.00 98.69 264 CYS A C 1
ATOM 2017 O O . CYS A 1 264 ? -0.309 -2.992 -13.927 1.00 98.69 264 CYS A O 1
ATOM 2019 N N . VAL A 1 265 ? -2.318 -3.715 -13.236 1.00 98.19 265 VAL A N 1
ATOM 2020 C CA . VAL A 1 265 ? -1.879 -5.072 -12.873 1.00 98.19 265 VAL A CA 1
ATOM 2021 C C . VAL A 1 265 ? -1.302 -5.816 -14.078 1.00 98.19 265 VAL A C 1
ATOM 2023 O O . VAL A 1 265 ? -0.212 -6.374 -13.980 1.00 98.19 265 VAL A O 1
ATOM 2026 N N . ARG A 1 266 ? -1.999 -5.799 -15.219 1.00 97.69 266 ARG A N 1
ATOM 2027 C CA . ARG A 1 266 ? -1.548 -6.459 -16.455 1.00 97.69 266 ARG A CA 1
ATOM 2028 C C . ARG A 1 266 ? -0.295 -5.796 -17.026 1.00 97.69 266 ARG A C 1
ATOM 2030 O O . ARG A 1 266 ? 0.583 -6.485 -17.525 1.00 97.69 266 ARG A O 1
ATOM 2037 N N . GLY A 1 267 ? -0.193 -4.470 -16.919 1.00 98.25 267 GLY A N 1
ATOM 2038 C CA . GLY A 1 267 ? 0.987 -3.727 -17.350 1.00 98.25 267 GLY A CA 1
ATOM 2039 C C . GLY A 1 267 ? 2.231 -4.054 -16.523 1.00 98.25 267 GLY A C 1
ATOM 2040 O O . GLY A 1 267 ? 3.298 -4.264 -17.093 1.00 98.25 267 GLY A O 1
ATOM 2041 N N . VAL A 1 268 ? 2.104 -4.141 -15.195 1.00 98.38 268 VAL A N 1
ATOM 2042 C CA . VAL A 1 268 ? 3.229 -4.501 -14.312 1.00 98.38 268 VAL A CA 1
ATOM 2043 C C . VAL A 1 268 ? 3.564 -5.994 -14.399 1.00 98.38 268 VAL A C 1
ATOM 2045 O O . VAL A 1 268 ? 4.737 -6.357 -14.369 1.00 98.38 268 VAL A O 1
ATOM 2048 N N . GLY A 1 269 ? 2.553 -6.856 -14.527 1.00 96.50 269 GLY A N 1
ATOM 2049 C CA . GLY A 1 269 ? 2.699 -8.309 -14.477 1.00 96.50 269 GLY A CA 1
ATOM 2050 C C . GLY A 1 269 ? 2.861 -8.819 -13.041 1.00 96.50 269 GLY A C 1
ATOM 2051 O O . GLY A 1 269 ? 3.551 -8.221 -12.213 1.00 96.50 269 GLY A O 1
ATOM 2052 N N . TYR A 1 270 ? 2.236 -9.954 -12.716 1.00 95.38 270 TYR A N 1
ATOM 2053 C CA . TYR A 1 270 ? 2.232 -10.493 -11.350 1.00 95.38 270 TYR A CA 1
ATOM 2054 C C . TYR A 1 270 ? 3.616 -10.827 -10.828 1.00 95.38 270 TYR A C 1
ATOM 2056 O O . TYR A 1 270 ? 3.860 -10.741 -9.623 1.00 95.38 270 TYR A O 1
ATOM 2064 N N . GLY A 1 271 ? 4.504 -11.232 -11.730 1.00 94.56 271 GLY A N 1
ATOM 2065 C CA . GLY A 1 271 ? 5.829 -11.670 -11.363 1.00 94.56 271 GLY A CA 1
ATOM 2066 C C . GLY A 1 271 ? 6.703 -10.528 -10.880 1.00 94.56 271 GLY A C 1
ATOM 2067 O O . GLY A 1 271 ? 7.331 -10.647 -9.828 1.00 94.56 271 GLY A O 1
ATOM 2068 N N . TYR A 1 272 ? 6.677 -9.405 -11.600 1.00 96.94 272 TYR A N 1
ATOM 2069 C CA . TYR A 1 272 ? 7.342 -8.193 -11.141 1.00 96.94 272 TYR A CA 1
ATOM 2070 C C . TYR A 1 272 ? 6.637 -7.604 -9.919 1.00 96.94 272 TYR A C 1
ATOM 2072 O O . TYR A 1 272 ? 7.305 -7.265 -8.950 1.00 96.94 272 TYR A O 1
ATOM 2080 N N . LEU A 1 273 ? 5.300 -7.537 -9.933 1.00 97.56 273 LEU A N 1
ATOM 2081 C CA . LEU A 1 273 ? 4.505 -6.974 -8.840 1.00 97.56 273 LEU A CA 1
ATOM 2082 C C . LEU A 1 273 ? 4.835 -7.639 -7.499 1.00 97.56 273 LEU A C 1
ATOM 2084 O O . LEU A 1 273 ? 5.281 -6.976 -6.566 1.00 97.56 273 LEU A O 1
ATOM 2088 N N . ASN A 1 274 ? 4.655 -8.956 -7.392 1.00 96.19 274 ASN A N 1
ATOM 2089 C CA . ASN A 1 274 ? 4.867 -9.648 -6.119 1.00 96.19 274 ASN A CA 1
ATOM 2090 C C . ASN A 1 274 ? 6.361 -9.802 -5.793 1.00 96.19 274 ASN A C 1
ATOM 2092 O O . ASN A 1 274 ? 6.724 -9.857 -4.622 1.00 96.19 274 ASN A O 1
ATOM 2096 N N . GLY A 1 275 ? 7.237 -9.802 -6.805 1.00 95.62 275 GLY A N 1
ATOM 2097 C CA . GLY A 1 275 ? 8.682 -9.722 -6.599 1.00 95.62 275 GLY A CA 1
ATOM 2098 C C . GLY A 1 275 ? 9.116 -8.394 -5.970 1.00 95.62 275 GLY A C 1
ATOM 2099 O O . GLY A 1 275 ? 9.893 -8.399 -5.019 1.00 95.62 275 GLY A O 1
ATOM 2100 N N . ALA A 1 276 ? 8.557 -7.270 -6.429 1.00 97.31 276 ALA A N 1
ATOM 2101 C CA . ALA A 1 276 ? 8.805 -5.951 -5.855 1.00 97.31 276 ALA A CA 1
ATOM 2102 C C . ALA A 1 276 ? 8.257 -5.849 -4.425 1.00 97.31 276 ALA A C 1
ATOM 2104 O O . ALA A 1 276 ? 8.942 -5.325 -3.552 1.00 97.31 276 ALA A O 1
ATOM 2105 N N . LEU A 1 277 ? 7.068 -6.399 -4.152 1.00 97.56 277 LEU A N 1
ATOM 2106 C CA . LEU A 1 277 ? 6.527 -6.459 -2.788 1.00 97.56 277 LEU A CA 1
ATOM 2107 C C . LEU A 1 277 ? 7.404 -7.294 -1.852 1.00 97.56 277 LEU A C 1
ATOM 2109 O O . LEU A 1 277 ? 7.689 -6.853 -0.740 1.00 97.56 277 LEU A O 1
ATOM 2113 N N . ALA A 1 278 ? 7.878 -8.456 -2.305 1.00 95.94 278 ALA A N 1
ATOM 2114 C CA . ALA A 1 278 ? 8.769 -9.300 -1.516 1.00 95.94 278 ALA A CA 1
ATOM 2115 C C . ALA A 1 278 ? 10.117 -8.615 -1.243 1.00 95.94 278 ALA A C 1
ATOM 2117 O O . ALA A 1 278 ? 10.549 -8.514 -0.096 1.00 95.94 278 ALA A O 1
ATOM 2118 N N . ALA A 1 279 ? 10.753 -8.070 -2.283 1.00 95.56 279 ALA A N 1
ATOM 2119 C CA . ALA A 1 279 ? 12.018 -7.353 -2.156 1.00 95.56 279 ALA A CA 1
ATOM 2120 C C . ALA A 1 279 ? 11.892 -6.088 -1.293 1.00 95.56 279 ALA A C 1
ATOM 2122 O O . ALA A 1 279 ? 12.789 -5.790 -0.512 1.00 95.56 279 ALA A O 1
ATOM 2123 N N . GLY A 1 280 ? 10.761 -5.384 -1.367 1.00 96.94 280 GLY A N 1
ATOM 2124 C CA . GLY A 1 280 ? 10.441 -4.250 -0.499 1.00 96.94 280 GLY A CA 1
ATOM 2125 C C . GLY A 1 280 ? 10.121 -4.638 0.949 1.00 96.94 280 GLY A C 1
ATOM 2126 O O . GLY A 1 280 ? 9.957 -3.762 1.793 1.00 96.94 280 GLY A O 1
ATOM 2127 N N . GLY A 1 281 ? 10.040 -5.936 1.264 1.00 96.81 281 GLY A N 1
ATOM 2128 C CA . GLY A 1 281 ? 9.693 -6.427 2.595 1.00 96.81 281 GLY A CA 1
ATOM 2129 C C . GLY A 1 281 ? 8.228 -6.217 2.966 1.00 96.81 281 GLY A C 1
ATOM 2130 O O . GLY A 1 281 ? 7.927 -6.096 4.151 1.00 96.81 281 GLY A O 1
ATOM 2131 N N . PHE A 1 282 ? 7.338 -6.126 1.978 1.00 97.94 282 PHE A N 1
ATOM 2132 C CA . PHE A 1 282 ? 5.888 -6.013 2.157 1.00 97.94 282 PHE A CA 1
ATOM 2133 C C . PHE A 1 282 ? 5.162 -7.345 1.989 1.00 97.94 282 PHE A C 1
ATOM 2135 O O . PHE A 1 282 ? 3.970 -7.410 2.255 1.00 97.94 282 PHE A O 1
ATOM 2142 N N . PHE A 1 283 ? 5.859 -8.379 1.524 1.00 96.75 283 PHE A N 1
ATOM 2143 C CA . PHE A 1 283 ? 5.357 -9.739 1.392 1.00 96.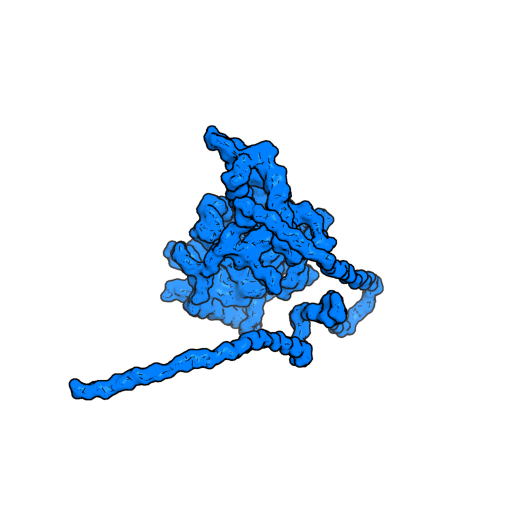75 283 PHE A CA 1
ATOM 2144 C C . PHE A 1 283 ? 6.459 -10.710 1.806 1.00 96.75 283 PHE A C 1
ATOM 2146 O O . PHE A 1 283 ? 7.607 -10.522 1.410 1.00 96.75 283 PHE A O 1
ATOM 2153 N N . GLU A 1 284 ? 6.122 -11.739 2.576 1.00 94.88 284 GLU A N 1
ATOM 2154 C CA . GLU A 1 284 ? 7.033 -12.809 2.973 1.00 94.88 284 GLU A CA 1
ATOM 2155 C C . GLU A 1 284 ? 6.692 -14.081 2.182 1.00 94.88 284 GLU A C 1
ATOM 2157 O O . GLU A 1 284 ? 5.718 -14.771 2.502 1.00 94.88 284 GLU A O 1
ATOM 2162 N N . PRO A 1 285 ? 7.464 -14.413 1.128 1.00 91.75 285 PRO A N 1
ATOM 2163 C CA . PRO A 1 285 ? 7.179 -15.560 0.277 1.00 91.75 285 PRO A CA 1
ATOM 2164 C C . PRO A 1 285 ? 7.189 -16.901 1.014 1.00 91.75 285 PRO A C 1
ATOM 2166 O O . PRO A 1 285 ? 6.485 -17.817 0.593 1.00 91.75 285 PRO A O 1
ATOM 2169 N N . SER A 1 286 ? 7.979 -17.047 2.081 1.00 90.56 286 SER A N 1
ATOM 2170 C CA . SER A 1 286 ? 8.070 -18.317 2.813 1.00 90.56 286 SER A CA 1
ATOM 2171 C C . SER A 1 286 ? 6.802 -18.638 3.606 1.00 90.56 286 SER A C 1
ATOM 2173 O O . SER A 1 286 ? 6.447 -19.807 3.748 1.00 90.56 286 SER A O 1
ATOM 2175 N N . THR A 1 287 ? 6.083 -17.613 4.068 1.00 90.12 287 THR A N 1
ATOM 2176 C CA . THR A 1 287 ? 4.858 -17.758 4.869 1.00 90.12 287 THR A CA 1
ATOM 2177 C C . THR A 1 287 ? 3.593 -17.349 4.116 1.00 90.12 287 THR A C 1
ATOM 2179 O O . THR A 1 287 ? 2.491 -17.571 4.613 1.00 90.12 287 THR A O 1
ATOM 2182 N N . ASN A 1 288 ? 3.730 -16.778 2.914 1.00 91.62 288 ASN A N 1
ATOM 2183 C CA . ASN A 1 288 ? 2.655 -16.136 2.157 1.00 91.62 288 ASN A CA 1
ATOM 2184 C C . ASN A 1 288 ? 1.893 -15.083 2.982 1.00 91.62 288 ASN A C 1
ATOM 2186 O O . ASN A 1 288 ? 0.667 -15.016 2.921 1.00 91.62 288 ASN A O 1
ATOM 2190 N N . GLN A 1 289 ? 2.612 -14.274 3.760 1.00 94.69 289 GLN A N 1
ATOM 2191 C CA . GLN A 1 289 ? 2.031 -13.202 4.575 1.00 94.69 289 GLN A CA 1
ATOM 2192 C C . GLN A 1 289 ? 2.399 -11.821 4.032 1.00 94.69 289 GLN A C 1
ATOM 2194 O O . GLN A 1 289 ? 3.446 -11.647 3.413 1.00 94.69 289 GLN A O 1
ATOM 2199 N N . GLY A 1 290 ? 1.543 -10.831 4.286 1.00 97.12 290 GLY A N 1
ATOM 2200 C CA . GLY A 1 290 ? 1.738 -9.450 3.842 1.00 97.12 290 GLY A CA 1
ATOM 2201 C C . GLY A 1 290 ? 0.903 -9.088 2.615 1.00 97.12 290 GLY A C 1
ATOM 2202 O O . GLY A 1 290 ? -0.133 -9.694 2.342 1.00 97.12 290 GLY A O 1
ATOM 2203 N N . LEU A 1 291 ? 1.328 -8.055 1.889 1.00 98.44 291 LEU A N 1
ATOM 2204 C CA . LEU A 1 291 ? 0.651 -7.537 0.704 1.00 98.44 291 LEU A CA 1
ATOM 2205 C C . LEU A 1 291 ? 0.808 -8.493 -0.479 1.00 98.44 291 LEU A C 1
ATOM 2207 O O . LEU A 1 291 ? 1.912 -8.754 -0.945 1.00 98.44 291 LEU A O 1
ATOM 2211 N N . TRP A 1 292 ? -0.314 -8.948 -1.020 1.00 97.69 292 TRP A N 1
ATOM 2212 C CA . TRP A 1 292 ? -0.365 -9.843 -2.168 1.00 97.69 292 TRP A CA 1
ATOM 2213 C C . TRP A 1 292 ? -1.363 -9.340 -3.198 1.00 97.69 292 TRP A C 1
ATOM 2215 O O . TRP A 1 292 ? -2.524 -9.081 -2.869 1.00 97.69 292 TRP A O 1
ATOM 2225 N N . VAL A 1 293 ? -0.940 -9.262 -4.463 1.00 97.50 293 VAL A N 1
ATOM 2226 C CA . VAL A 1 293 ? -1.847 -8.973 -5.579 1.00 97.50 293 VAL A CA 1
ATOM 2227 C C . VAL A 1 293 ? -1.554 -9.901 -6.742 1.00 97.50 293 VAL A C 1
ATOM 2229 O O . VAL A 1 293 ? -0.597 -9.723 -7.494 1.00 97.50 293 VAL A O 1
ATOM 2232 N N . ALA A 1 294 ? -2.441 -10.867 -6.936 1.00 94.81 294 ALA A N 1
ATOM 2233 C CA . ALA A 1 294 ? -2.459 -11.717 -8.114 1.00 94.81 294 ALA A CA 1
ATOM 2234 C C . ALA A 1 294 ? -3.877 -11.892 -8.677 1.00 94.81 294 ALA A C 1
ATOM 2236 O O . ALA A 1 294 ? -4.272 -12.974 -9.106 1.00 94.81 294 ALA A O 1
ATOM 2237 N N . GLY A 1 295 ? -4.647 -10.801 -8.666 1.00 94.56 295 GLY A N 1
ATOM 2238 C CA . GLY A 1 295 ? -5.909 -10.670 -9.386 1.00 94.56 295 GLY A CA 1
ATOM 2239 C C . GLY A 1 295 ? -6.055 -9.267 -9.968 1.00 94.56 295 GLY A C 1
ATOM 2240 O O . GLY A 1 295 ? -5.621 -8.292 -9.361 1.00 94.56 295 GLY A O 1
ATOM 2241 N N . ASP A 1 296 ? -6.646 -9.167 -11.153 1.00 95.56 296 ASP A N 1
ATOM 2242 C CA . ASP A 1 296 ? -6.711 -7.944 -11.965 1.00 95.56 296 ASP A CA 1
ATOM 2243 C C . ASP A 1 296 ? -7.956 -7.077 -11.706 1.00 95.56 296 ASP A C 1
ATOM 2245 O O . ASP A 1 296 ? -8.236 -6.154 -12.465 1.00 95.56 296 ASP A O 1
ATOM 2249 N N . PHE A 1 297 ? -8.714 -7.373 -10.645 1.00 96.00 297 PHE A N 1
ATOM 2250 C CA . PHE A 1 297 ? -9.974 -6.705 -10.295 1.00 96.00 297 PHE A CA 1
ATOM 2251 C C . PHE A 1 297 ? -11.103 -6.867 -11.335 1.00 96.00 297 PHE A C 1
ATOM 2253 O O . PHE A 1 297 ? -12.151 -6.239 -11.191 1.00 96.00 297 PHE A O 1
ATOM 2260 N N . GLN A 1 298 ? -10.948 -7.751 -12.332 1.00 94.00 298 GLN A N 1
ATOM 2261 C CA . GLN A 1 298 ? -11.958 -8.048 -13.361 1.00 94.00 298 GLN A CA 1
ATOM 2262 C C . GLN A 1 298 ? -12.486 -9.488 -13.274 1.00 94.00 298 GLN A C 1
ATOM 2264 O O . GLN A 1 298 ? -12.851 -10.108 -14.273 1.00 94.00 298 GLN A O 1
ATOM 2269 N N . GLN A 1 299 ? -12.543 -10.024 -12.053 1.00 87.38 299 GLN A N 1
ATOM 2270 C CA . GLN A 1 299 ? -13.073 -11.360 -11.738 1.00 87.38 299 GLN A CA 1
ATOM 2271 C C . GLN A 1 299 ? -12.347 -12.522 -12.443 1.00 87.38 299 GLN A C 1
ATOM 2273 O O . GLN A 1 299 ? -12.872 -13.628 -12.495 1.00 87.38 299 GLN A O 1
ATOM 2278 N N . GLY A 1 300 ? -11.138 -12.298 -12.962 1.00 83.12 300 GLY A N 1
ATOM 2279 C CA . GLY A 1 300 ? -10.288 -13.354 -13.503 1.00 83.12 300 GLY A CA 1
ATOM 2280 C C . GLY A 1 300 ? -10.780 -13.928 -14.824 1.00 83.12 300 GLY A C 1
ATOM 2281 O O . GLY A 1 300 ? -10.317 -14.988 -15.227 1.00 83.12 300 GLY A O 1
ATOM 2282 N N . LYS A 1 301 ? -11.705 -13.232 -15.502 1.00 82.25 301 LYS A N 1
ATOM 2283 C CA . LYS A 1 301 ? -12.307 -13.691 -16.763 1.00 82.25 301 LYS A CA 1
ATOM 2284 C C . LYS A 1 301 ? -11.264 -13.891 -17.862 1.00 82.25 301 LYS A C 1
ATOM 2286 O O . LYS A 1 301 ? -11.284 -14.903 -18.545 1.00 82.25 301 LYS A O 1
ATOM 2291 N N . ASN A 1 302 ? -10.346 -12.933 -17.992 1.00 83.75 302 ASN A N 1
ATOM 2292 C CA . ASN A 1 302 ? -9.334 -12.910 -19.054 1.00 83.75 302 ASN A CA 1
ATOM 2293 C C . ASN A 1 302 ? -7.901 -12.984 -18.519 1.00 83.75 302 ASN A C 1
ATOM 2295 O O . ASN A 1 302 ? -6.955 -13.020 -19.299 1.00 83.75 302 ASN A O 1
ATOM 2299 N N . TRP A 1 303 ? -7.734 -12.948 -17.197 1.00 89.50 303 TRP A N 1
ATOM 2300 C CA . TRP A 1 303 ? -6.428 -12.920 -16.559 1.00 89.50 303 TRP A CA 1
ATOM 2301 C C . TRP A 1 303 ? -6.458 -13.813 -15.313 1.00 89.50 303 TRP A C 1
ATOM 2303 O O . TRP A 1 303 ? -7.102 -13.453 -14.324 1.00 89.50 303 TRP A O 1
ATOM 2313 N N . PRO A 1 304 ? -5.843 -15.005 -15.362 1.00 91.62 304 PRO A N 1
ATOM 2314 C CA . PRO A 1 304 ? -5.981 -16.005 -14.312 1.00 91.62 304 PRO A CA 1
ATOM 2315 C C . PRO A 1 304 ? -5.397 -15.519 -12.988 1.00 91.62 304 PRO A C 1
ATOM 2317 O O . PRO A 1 304 ? -4.424 -14.770 -12.952 1.00 91.62 304 PRO A O 1
ATOM 2320 N N . TYR A 1 305 ? -5.997 -15.967 -11.888 1.00 90.69 305 TYR A N 1
ATOM 2321 C CA . TYR A 1 305 ? -5.596 -15.558 -10.548 1.00 90.69 305 TYR A CA 1
ATOM 2322 C C . TYR A 1 305 ? -4.606 -16.526 -9.924 1.00 90.69 305 TYR A C 1
ATOM 2324 O O . TYR A 1 305 ? -4.721 -17.740 -10.089 1.00 90.69 305 TYR A O 1
ATOM 2332 N N . VAL A 1 306 ? -3.727 -15.985 -9.086 1.00 91.06 306 VAL A N 1
ATOM 2333 C CA . VAL A 1 306 ? -3.022 -16.773 -8.075 1.00 91.06 306 VAL A CA 1
ATOM 2334 C C . VAL A 1 306 ? -3.511 -16.332 -6.705 1.00 91.06 306 VAL A C 1
ATOM 2336 O O . VAL A 1 306 ? -3.742 -15.149 -6.450 1.00 91.06 306 VAL A O 1
ATOM 2339 N N . ARG A 1 307 ? -3.762 -17.300 -5.829 1.00 93.06 307 ARG A N 1
ATOM 2340 C CA . ARG A 1 307 ? -4.404 -17.048 -4.544 1.00 93.06 307 ARG A CA 1
ATOM 2341 C C . ARG A 1 307 ? -3.504 -17.476 -3.401 1.00 93.06 307 ARG A C 1
ATOM 2343 O O . ARG A 1 307 ? -2.822 -18.489 -3.510 1.00 93.06 307 ARG A O 1
ATOM 2350 N N . ILE A 1 308 ? -3.576 -16.728 -2.311 1.00 94.25 308 ILE A N 1
ATOM 2351 C CA . ILE A 1 308 ? -3.009 -17.104 -1.017 1.00 94.25 308 ILE A CA 1
ATOM 2352 C C . ILE A 1 308 ? -4.124 -17.186 0.018 1.00 94.25 308 ILE A C 1
ATOM 2354 O O . ILE A 1 308 ? -5.234 -16.704 -0.217 1.00 94.25 308 ILE A O 1
ATOM 2358 N N . VAL A 1 309 ? -3.840 -17.827 1.145 1.00 95.75 309 VAL A N 1
ATOM 2359 C CA . VAL A 1 309 ? -4.793 -17.934 2.250 1.00 95.75 309 VAL A CA 1
ATOM 2360 C C . VAL A 1 309 ? -4.946 -16.571 2.926 1.00 95.75 309 VAL A C 1
ATOM 2362 O O . VAL A 1 309 ? -3.962 -15.916 3.251 1.00 95.75 309 VAL A O 1
ATOM 2365 N N . SER A 1 310 ? -6.188 -16.167 3.162 1.00 97.38 310 SER A N 1
ATOM 2366 C CA . SER A 1 310 ? -6.567 -15.081 4.053 1.00 97.38 310 SER A CA 1
ATOM 2367 C C . SER A 1 310 ? -7.448 -15.600 5.182 1.00 97.38 310 SER A C 1
ATOM 2369 O O . SER A 1 310 ? -8.164 -16.596 5.041 1.00 97.38 310 SER A O 1
ATOM 2371 N N . ARG A 1 311 ? -7.426 -14.897 6.314 1.00 97.50 311 ARG A N 1
ATOM 2372 C CA . ARG A 1 311 ? -8.192 -15.270 7.503 1.00 97.50 311 ARG A CA 1
ATOM 2373 C C . ARG A 1 311 ? -9.697 -15.100 7.309 1.00 97.50 311 ARG A C 1
ATOM 2375 O O . ARG A 1 311 ? -10.461 -15.915 7.814 1.00 97.50 311 ARG A O 1
ATOM 2382 N N . ASN A 1 312 ? -10.126 -14.049 6.615 1.00 97.19 312 ASN A N 1
ATOM 2383 C CA . ASN A 1 312 ? -11.542 -13.693 6.497 1.00 97.19 312 ASN A CA 1
ATOM 2384 C C . ASN A 1 312 ? -12.262 -14.258 5.265 1.00 97.19 312 ASN A C 1
ATOM 2386 O O . ASN A 1 312 ? -13.485 -14.152 5.197 1.00 97.19 312 ASN A O 1
ATOM 2390 N N . ASP A 1 313 ? -11.535 -14.817 4.293 1.00 97.69 313 ASP A N 1
ATOM 2391 C CA . ASP A 1 313 ? -12.135 -15.252 3.029 1.00 97.69 313 ASP A CA 1
ATOM 2392 C C . ASP A 1 313 ? -11.491 -16.516 2.428 1.00 97.69 313 ASP A C 1
ATOM 2394 O O . ASP A 1 313 ? -11.850 -16.929 1.327 1.00 97.69 313 ASP A O 1
ATOM 2398 N N . GLY A 1 314 ? -10.542 -17.169 3.104 1.00 96.75 314 GLY A N 1
ATOM 2399 C CA . GLY A 1 314 ? -9.837 -18.327 2.548 1.00 96.75 314 GLY A CA 1
ATOM 2400 C C . GLY A 1 314 ? -8.941 -17.922 1.372 1.00 96.75 314 GLY A C 1
ATOM 2401 O O . GLY A 1 314 ? -8.193 -16.960 1.463 1.00 96.75 314 GLY A O 1
ATOM 2402 N N . LEU A 1 315 ? -8.977 -18.635 0.244 1.00 95.56 315 LEU A N 1
ATOM 2403 C CA . LEU A 1 315 ? -8.083 -18.331 -0.884 1.00 95.56 315 LEU A CA 1
ATOM 2404 C C . LEU A 1 315 ? -8.480 -17.043 -1.625 1.00 95.56 315 LEU A C 1
ATOM 2406 O O . LEU A 1 315 ? -9.536 -17.001 -2.265 1.00 95.56 315 LEU A O 1
ATOM 2410 N N . VAL A 1 316 ? -7.618 -16.024 -1.628 1.00 96.19 316 VAL A N 1
ATOM 2411 C CA . VAL A 1 316 ? -7.873 -14.723 -2.274 1.00 96.19 316 VAL A CA 1
ATOM 2412 C C . VAL A 1 316 ? -6.711 -14.212 -3.111 1.00 96.19 316 VAL A C 1
ATOM 2414 O O . VAL A 1 316 ? -5.557 -14.567 -2.902 1.00 96.19 316 VAL A O 1
ATOM 2417 N N . ALA A 1 317 ? -7.040 -13.362 -4.083 1.00 96.19 317 ALA A N 1
ATOM 2418 C CA . ALA A 1 317 ? -6.092 -12.788 -5.036 1.00 96.19 317 ALA A CA 1
ATOM 2419 C C . ALA A 1 317 ? -5.638 -11.362 -4.667 1.00 96.19 317 ALA A C 1
ATOM 2421 O O . ALA A 1 317 ? -4.762 -10.810 -5.328 1.00 96.19 317 ALA A O 1
ATOM 2422 N N . GLN A 1 318 ? -6.237 -10.758 -3.637 1.00 97.62 318 GLN A N 1
ATOM 2423 C CA . GLN A 1 318 ? -5.850 -9.464 -3.075 1.00 97.62 318 GLN A CA 1
ATOM 2424 C C . GLN A 1 318 ? -5.823 -9.589 -1.556 1.00 97.62 318 GLN A C 1
ATOM 2426 O O . GLN A 1 318 ? -6.883 -9.584 -0.931 1.00 97.62 318 GLN A O 1
ATOM 2431 N N . ALA A 1 319 ? -4.639 -9.723 -0.974 1.00 98.19 319 ALA A N 1
ATOM 2432 C CA . ALA A 1 319 ? -4.497 -9.869 0.466 1.00 98.19 319 ALA A CA 1
ATOM 2433 C C . ALA A 1 319 ? -3.533 -8.842 1.054 1.00 98.19 319 ALA A C 1
ATOM 2435 O O . ALA A 1 319 ? -2.737 -8.238 0.333 1.00 98.19 319 ALA A O 1
ATOM 2436 N N . GLY A 1 320 ? -3.624 -8.636 2.359 1.00 98.56 320 GLY A N 1
ATOM 2437 C CA . GLY A 1 320 ? -2.725 -7.755 3.081 1.00 98.56 320 GLY A CA 1
ATOM 2438 C C . GLY A 1 320 ? -2.883 -7.870 4.582 1.00 98.56 320 GLY A C 1
ATOM 2439 O O . GLY A 1 320 ? -3.878 -8.399 5.069 1.00 98.56 320 GLY A O 1
ATOM 2440 N N . THR A 1 321 ? -1.887 -7.344 5.282 1.00 98.88 321 THR A N 1
ATOM 2441 C CA . THR A 1 321 ? -1.920 -7.074 6.718 1.00 98.88 321 THR A CA 1
ATOM 2442 C C . THR A 1 321 ? -2.068 -5.562 6.918 1.00 98.88 321 THR A C 1
ATOM 2444 O O . THR A 1 321 ? -1.696 -4.776 6.032 1.00 98.88 321 THR A O 1
ATOM 2447 N N . THR A 1 322 ? -2.586 -5.108 8.063 1.00 98.88 322 THR A N 1
ATOM 2448 C CA . THR A 1 322 ? -2.600 -3.662 8.356 1.00 98.88 322 THR A CA 1
ATOM 2449 C C . THR A 1 322 ? -1.187 -3.142 8.568 1.00 98.88 322 THR A C 1
ATOM 2451 O O . THR A 1 322 ? -0.894 -2.015 8.167 1.00 98.88 322 THR A O 1
ATOM 2454 N N . ARG A 1 323 ? -0.289 -3.977 9.110 1.00 98.75 323 ARG A N 1
ATOM 2455 C CA . ARG A 1 323 ? 1.106 -3.612 9.352 1.00 98.75 323 ARG A CA 1
ATOM 2456 C C . ARG A 1 323 ? 1.835 -3.257 8.064 1.00 98.75 323 ARG A C 1
ATOM 2458 O O . ARG A 1 323 ? 2.465 -2.201 7.989 1.00 98.75 323 ARG A O 1
ATOM 2465 N N . ASP A 1 324 ? 1.755 -4.110 7.045 1.00 98.75 324 ASP A N 1
ATOM 2466 C CA . ASP A 1 324 ? 2.474 -3.880 5.790 1.00 98.75 324 ASP A CA 1
ATOM 2467 C C . ASP A 1 324 ? 1.848 -2.754 4.968 1.00 98.75 324 ASP A C 1
ATOM 2469 O O . ASP A 1 324 ? 2.580 -1.981 4.347 1.00 98.75 324 ASP A O 1
ATOM 2473 N N . MET A 1 325 ? 0.521 -2.592 5.020 1.00 98.88 325 MET A N 1
ATOM 2474 C CA . MET A 1 325 ? -0.152 -1.462 4.376 1.00 98.88 325 MET A CA 1
ATOM 2475 C C . MET A 1 325 ? 0.221 -0.124 5.034 1.00 98.88 325 MET A C 1
ATOM 2477 O O . MET A 1 325 ? 0.588 0.827 4.339 1.00 98.88 325 MET A O 1
ATOM 2481 N N . ALA A 1 326 ? 0.194 -0.049 6.369 1.00 98.81 326 ALA A N 1
ATOM 2482 C CA . ALA A 1 326 ? 0.591 1.151 7.100 1.00 98.81 326 ALA A CA 1
ATOM 2483 C C . ALA A 1 326 ? 2.078 1.475 6.890 1.00 98.81 326 ALA A C 1
ATOM 2485 O O . ALA A 1 326 ? 2.416 2.631 6.638 1.00 98.81 326 ALA A O 1
ATOM 2486 N N . LYS A 1 327 ? 2.958 0.464 6.909 1.00 98.75 327 LYS A N 1
ATOM 2487 C CA . LYS A 1 327 ? 4.390 0.610 6.600 1.00 98.75 327 LYS A CA 1
ATOM 2488 C C . LYS A 1 327 ? 4.610 1.172 5.196 1.00 98.75 327 LYS A C 1
ATOM 2490 O O . LYS A 1 327 ? 5.367 2.128 5.036 1.00 98.75 327 LYS A O 1
ATOM 2495 N N . LEU A 1 328 ? 3.934 0.611 4.190 1.00 98.81 328 LEU A N 1
ATOM 2496 C CA . LEU A 1 328 ? 4.040 1.065 2.804 1.00 98.81 328 LEU A CA 1
ATOM 2497 C C . LEU A 1 328 ? 3.662 2.545 2.681 1.00 98.81 328 LEU A C 1
ATOM 2499 O O . LEU A 1 328 ? 4.431 3.337 2.137 1.00 98.81 328 LEU A O 1
ATOM 2503 N N . VAL A 1 329 ? 2.515 2.941 3.236 1.00 98.81 329 VAL A N 1
ATOM 2504 C CA . VAL A 1 329 ? 2.065 4.338 3.185 1.00 98.81 329 VAL A CA 1
ATOM 2505 C C . VAL A 1 329 ? 2.961 5.253 4.026 1.00 98.81 329 VAL A C 1
ATOM 2507 O O . VAL A 1 329 ? 3.268 6.351 3.575 1.00 98.81 329 VAL A O 1
ATOM 2510 N N . ALA A 1 330 ? 3.469 4.820 5.182 1.00 98.56 330 ALA A N 1
ATOM 2511 C CA . ALA A 1 330 ? 4.420 5.601 5.979 1.00 98.56 330 ALA A CA 1
ATOM 2512 C C . ALA A 1 330 ? 5.721 5.900 5.215 1.00 98.56 330 ALA A C 1
ATOM 2514 O O . ALA A 1 330 ? 6.192 7.039 5.219 1.00 98.56 330 ALA A O 1
ATOM 2515 N N . LEU A 1 331 ? 6.266 4.917 4.493 1.00 98.19 331 LEU A N 1
ATOM 2516 C CA . LEU A 1 331 ? 7.452 5.100 3.651 1.00 98.19 331 LEU A CA 1
ATOM 2517 C C . LEU A 1 331 ? 7.175 6.022 2.450 1.00 98.19 331 LEU A C 1
ATOM 2519 O O . LEU A 1 331 ? 8.019 6.856 2.120 1.00 98.19 331 LEU A O 1
ATOM 2523 N N . ILE A 1 332 ? 5.983 5.941 1.838 1.00 98.44 332 ILE A N 1
ATOM 2524 C CA . ILE A 1 332 ? 5.530 6.915 0.822 1.00 98.44 332 ILE A CA 1
ATOM 2525 C C . ILE A 1 332 ? 5.464 8.317 1.430 1.00 98.44 332 ILE A C 1
ATOM 2527 O O . ILE A 1 332 ? 5.888 9.285 0.802 1.00 98.44 332 ILE A O 1
ATOM 2531 N N . MET A 1 333 ? 4.929 8.450 2.645 1.00 98.12 333 MET A N 1
ATOM 2532 C CA . MET A 1 333 ? 4.709 9.748 3.280 1.00 98.12 333 MET A CA 1
ATOM 2533 C C . MET A 1 333 ? 5.989 10.468 3.702 1.00 98.12 333 MET A C 1
ATOM 2535 O O . MET A 1 333 ? 5.958 11.684 3.885 1.00 98.12 333 MET A O 1
ATOM 2539 N N . THR A 1 334 ? 7.086 9.729 3.841 1.00 97.44 334 THR A N 1
ATOM 2540 C CA . THR A 1 334 ? 8.363 10.217 4.374 1.00 97.44 334 THR A CA 1
ATOM 2541 C C . THR A 1 334 ? 9.494 10.203 3.348 1.00 97.44 334 THR A C 1
ATOM 2543 O O . THR A 1 334 ? 10.639 10.414 3.724 1.00 97.44 334 THR A O 1
ATOM 2546 N N . ASP A 1 335 ? 9.193 9.973 2.062 1.00 96.94 335 ASP A N 1
ATOM 2547 C CA . ASP A 1 335 ? 10.190 9.908 0.978 1.00 96.94 335 ASP A CA 1
ATOM 2548 C C . ASP A 1 335 ? 11.265 8.822 1.191 1.00 96.94 335 ASP A C 1
ATOM 2550 O O . ASP A 1 335 ? 12.408 8.962 0.765 1.00 96.94 335 ASP A O 1
ATOM 2554 N N . ARG A 1 336 ? 10.897 7.717 1.855 1.00 96.25 336 ARG A N 1
ATOM 2555 C CA . ARG A 1 336 ? 11.812 6.617 2.222 1.00 96.25 336 ARG A CA 1
ATOM 2556 C C . ARG A 1 336 ? 11.567 5.315 1.456 1.00 96.25 336 ARG A C 1
ATOM 2558 O O . ARG A 1 336 ? 12.207 4.310 1.752 1.00 96.25 336 ARG A O 1
ATOM 2565 N N . LEU A 1 337 ? 10.623 5.304 0.512 1.00 96.44 337 LEU A N 1
ATOM 2566 C CA . LEU A 1 337 ? 10.262 4.100 -0.245 1.00 96.44 337 LEU A CA 1
ATOM 2567 C C . LEU A 1 337 ? 11.059 3.937 -1.546 1.00 96.44 337 LEU A C 1
ATOM 2569 O O . LEU A 1 337 ? 11.548 2.854 -1.848 1.00 96.44 337 LEU A O 1
ATOM 2573 N N . LEU A 1 338 ? 11.115 5.010 -2.329 1.00 96.75 338 LEU A N 1
ATOM 2574 C CA . LEU A 1 338 ? 11.787 5.147 -3.623 1.00 96.75 338 LEU A CA 1
ATOM 2575 C C . LEU A 1 338 ? 12.405 6.551 -3.669 1.00 96.75 338 LEU A C 1
ATOM 2577 O O . LEU A 1 338 ? 12.462 7.232 -2.645 1.00 96.75 338 LEU A O 1
ATOM 2581 N N . ASP A 1 339 ? 12.818 7.022 -4.845 1.00 95.94 339 ASP A N 1
ATOM 2582 C CA . ASP A 1 339 ? 13.226 8.414 -4.999 1.00 95.94 339 ASP A CA 1
ATOM 2583 C C . ASP A 1 339 ? 12.103 9.394 -4.564 1.00 95.94 339 ASP A C 1
ATOM 2585 O O . ASP A 1 339 ? 10.907 9.079 -4.690 1.00 95.94 339 ASP A O 1
ATOM 2589 N N . PRO A 1 340 ? 12.457 10.593 -4.062 1.00 96.94 340 PRO A N 1
ATOM 2590 C CA . PRO A 1 340 ? 11.472 11.556 -3.570 1.00 96.94 340 PRO A CA 1
ATOM 2591 C C . PRO A 1 340 ? 10.423 11.983 -4.606 1.00 96.94 340 PRO A C 1
ATOM 2593 O O . PRO A 1 340 ? 9.279 12.255 -4.241 1.00 96.94 340 PRO A O 1
ATOM 2596 N N . ALA A 1 341 ? 10.759 12.023 -5.902 1.00 97.56 341 ALA A N 1
ATOM 2597 C CA . ALA A 1 341 ? 9.800 12.412 -6.935 1.00 97.56 341 ALA A CA 1
ATOM 2598 C C . ALA A 1 341 ? 8.732 11.325 -7.137 1.00 97.56 341 ALA A C 1
ATOM 2600 O O . ALA A 1 341 ? 7.538 11.629 -7.148 1.00 97.56 341 ALA A O 1
ATOM 2601 N N . SER A 1 342 ? 9.134 10.053 -7.195 1.00 98.06 342 SER A N 1
ATOM 2602 C CA . SER A 1 342 ? 8.209 8.914 -7.202 1.00 98.06 342 SER A CA 1
ATOM 2603 C C . SER A 1 342 ? 7.318 8.895 -5.960 1.00 98.06 342 SER A C 1
ATOM 2605 O O . SER A 1 342 ? 6.099 8.742 -6.073 1.00 98.06 342 SER A O 1
ATOM 2607 N N . CYS A 1 343 ? 7.895 9.101 -4.772 1.00 98.38 343 CYS A N 1
ATOM 2608 C CA . CYS A 1 343 ? 7.125 9.168 -3.530 1.00 98.38 343 CYS A CA 1
ATOM 2609 C C . CYS A 1 343 ? 6.115 10.323 -3.550 1.00 98.38 343 CYS A C 1
ATOM 2611 O O . CYS A 1 343 ? 4.947 10.121 -3.206 1.00 98.38 343 CYS A O 1
ATOM 2613 N N . LYS A 1 344 ? 6.517 11.504 -4.032 1.00 98.56 344 LYS A N 1
ATOM 2614 C CA . LYS A 1 344 ? 5.624 12.653 -4.196 1.00 98.56 344 LYS A CA 1
ATOM 2615 C C . LYS A 1 344 ? 4.455 12.346 -5.127 1.00 98.56 344 LYS A C 1
ATOM 2617 O O . LYS A 1 344 ? 3.315 12.619 -4.770 1.00 98.56 344 LYS A O 1
ATOM 2622 N N . GLU A 1 345 ? 4.701 11.750 -6.289 1.00 98.62 345 GLU A N 1
ATOM 2623 C CA . GLU A 1 345 ? 3.625 11.405 -7.220 1.00 98.62 345 GLU A CA 1
ATOM 2624 C C . GLU A 1 345 ? 2.632 10.379 -6.637 1.00 98.62 345 GLU A C 1
ATOM 2626 O O . GLU A 1 345 ? 1.429 10.445 -6.921 1.00 98.62 345 GLU A O 1
ATOM 2631 N N . MET A 1 346 ? 3.116 9.433 -5.822 1.00 98.88 346 MET A N 1
ATOM 2632 C CA . MET A 1 346 ? 2.267 8.488 -5.088 1.00 98.88 346 MET A CA 1
ATOM 2633 C C . MET A 1 346 ? 1.431 9.198 -4.014 1.00 98.88 346 MET A C 1
ATOM 2635 O O . MET A 1 346 ? 0.221 8.973 -3.933 1.00 98.88 346 MET A O 1
ATOM 2639 N N . ARG A 1 347 ? 2.039 10.102 -3.229 1.00 98.56 347 ARG A N 1
ATOM 2640 C CA . ARG A 1 347 ? 1.320 10.944 -2.256 1.00 98.56 347 ARG A CA 1
ATOM 2641 C C . ARG A 1 347 ? 0.242 11.778 -2.924 1.00 98.56 347 ARG A C 1
ATOM 2643 O O . ARG A 1 347 ? -0.895 11.769 -2.470 1.00 98.56 347 ARG A O 1
ATOM 2650 N N . ASP A 1 348 ? 0.571 12.445 -4.024 1.00 98.69 348 ASP A N 1
ATOM 2651 C CA . ASP A 1 348 ? -0.354 13.330 -4.728 1.00 98.69 348 ASP A CA 1
ATOM 2652 C C . ASP A 1 348 ? -1.623 12.576 -5.176 1.00 98.69 348 ASP A C 1
ATOM 2654 O O . ASP A 1 348 ? -2.731 13.108 -5.077 1.00 98.69 348 ASP A O 1
ATOM 2658 N N . ARG A 1 349 ? -1.491 11.310 -5.601 1.00 98.62 349 ARG A N 1
ATOM 2659 C CA . ARG A 1 349 ? -2.635 10.437 -5.927 1.00 98.62 349 ARG A CA 1
ATOM 2660 C C . ARG A 1 349 ? -3.472 10.094 -4.705 1.00 98.62 349 ARG A C 1
ATOM 2662 O O . ARG A 1 349 ? -4.690 10.236 -4.744 1.00 98.62 349 ARG A O 1
ATOM 2669 N N . LEU A 1 350 ? -2.837 9.677 -3.611 1.00 98.75 350 LEU A N 1
ATOM 2670 C CA . LEU A 1 350 ? -3.546 9.369 -2.365 1.00 98.75 350 LEU A CA 1
ATOM 2671 C C . LEU A 1 350 ? -4.233 10.615 -1.781 1.00 98.75 350 LEU A C 1
ATOM 2673 O O . LEU A 1 350 ? -5.319 10.510 -1.211 1.00 98.75 350 LEU A O 1
ATOM 2677 N N . ALA A 1 351 ? -3.638 11.798 -1.958 1.00 98.50 351 ALA A N 1
ATOM 2678 C CA . ALA A 1 351 ? -4.214 13.070 -1.541 1.00 98.50 351 ALA A CA 1
ATOM 2679 C C . ALA A 1 351 ? -5.464 13.435 -2.349 1.00 98.50 351 ALA A C 1
ATOM 2681 O O . ALA A 1 351 ? -6.460 13.898 -1.791 1.00 98.50 351 ALA A O 1
ATOM 2682 N N . ARG A 1 352 ? -5.438 13.200 -3.668 1.00 98.19 352 ARG A N 1
ATOM 2683 C CA . ARG A 1 352 ? -6.627 13.344 -4.518 1.00 98.19 352 ARG A CA 1
ATOM 2684 C C . ARG A 1 352 ? -7.691 12.302 -4.187 1.00 98.19 352 ARG A C 1
ATOM 2686 O O . ARG A 1 352 ? -8.861 12.662 -4.140 1.00 98.19 352 ARG A O 1
ATOM 2693 N N . ALA A 1 353 ? -7.306 11.063 -3.875 1.00 97.94 353 ALA A N 1
ATOM 2694 C CA . ALA A 1 353 ? -8.237 10.018 -3.448 1.00 97.94 353 ALA A CA 1
ATOM 2695 C C . ALA A 1 353 ? -9.006 10.411 -2.174 1.00 97.94 353 ALA A C 1
ATOM 2697 O O . ALA A 1 353 ? -10.223 10.272 -2.136 1.00 97.94 353 ALA A O 1
ATOM 2698 N N . ALA A 1 354 ? -8.344 11.021 -1.183 1.00 97.44 354 ALA A N 1
ATOM 2699 C CA . ALA A 1 354 ? -9.006 11.510 0.034 1.00 97.44 354 ALA A CA 1
ATOM 2700 C C . ALA A 1 354 ? -10.079 12.589 -0.212 1.00 97.44 354 ALA A C 1
ATOM 2702 O O . ALA A 1 354 ? -10.960 12.780 0.626 1.00 97.44 354 ALA A O 1
ATOM 2703 N N . LYS A 1 355 ? -10.001 13.292 -1.348 1.00 95.94 355 LYS A N 1
ATOM 2704 C CA . LYS A 1 355 ? -10.945 14.338 -1.777 1.00 95.94 355 LYS A CA 1
ATOM 2705 C C . LYS A 1 355 ? -11.890 13.868 -2.888 1.00 95.94 355 LYS A C 1
ATOM 2707 O O . LYS A 1 355 ? -12.716 14.651 -3.348 1.00 95.94 355 LYS A O 1
ATOM 2712 N N . GLY A 1 356 ? -11.716 12.637 -3.365 1.00 91.94 356 GLY A N 1
ATOM 2713 C CA . GLY A 1 356 ? -12.454 12.084 -4.490 1.00 91.94 356 GLY A CA 1
ATOM 2714 C C . GLY A 1 356 ? -13.865 11.637 -4.115 1.00 91.94 356 GLY A C 1
ATOM 2715 O O . GLY A 1 356 ? -14.321 11.784 -2.979 1.00 91.94 356 GLY A O 1
ATOM 2716 N N . ILE A 1 357 ? -14.543 11.039 -5.096 1.00 89.88 357 ILE A N 1
ATOM 2717 C CA . ILE A 1 357 ? -15.893 10.472 -4.938 1.00 89.88 357 ILE A CA 1
ATOM 2718 C C . ILE A 1 357 ? -15.948 9.386 -3.851 1.00 89.88 357 ILE A C 1
ATOM 2720 O O . ILE A 1 357 ? -16.942 9.255 -3.138 1.00 89.88 357 ILE A O 1
ATOM 2724 N N . ASP A 1 358 ? -14.845 8.659 -3.670 1.00 87.75 358 ASP A N 1
ATOM 2725 C CA . ASP A 1 358 ? -14.672 7.653 -2.631 1.00 87.75 358 ASP A CA 1
ATOM 2726 C C . ASP A 1 358 ? -14.163 8.321 -1.345 1.00 87.75 358 ASP A C 1
ATOM 2728 O O . ASP A 1 358 ? -13.039 8.107 -0.900 1.00 87.75 358 ASP A O 1
ATOM 2732 N N . THR A 1 359 ? -14.995 9.175 -0.742 1.00 91.00 359 THR A N 1
ATOM 2733 C CA . THR A 1 359 ? -14.662 9.846 0.526 1.00 91.00 359 THR A CA 1
ATOM 2734 C C . THR A 1 359 ? -14.336 8.811 1.614 1.00 91.00 359 THR A C 1
ATOM 2736 O O . THR A 1 359 ? -15.161 7.911 1.784 1.00 91.00 359 THR A O 1
ATOM 2739 N N . PRO A 1 360 ? -13.244 8.955 2.401 1.00 96.50 360 PRO A N 1
ATOM 2740 C CA . PRO A 1 360 ? -12.840 8.001 3.444 1.00 96.50 360 PRO A CA 1
ATOM 2741 C C . PRO A 1 360 ? -13.997 7.562 4.354 1.00 96.50 360 PRO A C 1
ATOM 2743 O O . PRO A 1 360 ? -14.826 8.391 4.742 1.00 96.50 360 PRO A O 1
ATOM 2746 N N . TRP A 1 361 ? -14.079 6.284 4.742 1.00 96.69 361 TRP A N 1
ATOM 2747 C CA . TRP A 1 361 ? -15.230 5.782 5.508 1.00 96.69 361 TRP A CA 1
ATOM 2748 C C . TRP A 1 361 ? -15.279 6.423 6.889 1.00 96.69 361 TRP A C 1
ATOM 2750 O O . TRP A 1 361 ? -16.345 6.833 7.349 1.00 96.69 361 TRP A O 1
ATOM 2760 N N . VAL A 1 362 ? -14.113 6.601 7.507 1.00 95.81 362 VAL A N 1
ATOM 2761 C CA . VAL A 1 362 ? -13.975 7.272 8.803 1.00 95.81 362 VAL A CA 1
ATOM 2762 C C . VAL A 1 362 ? -14.391 8.752 8.741 1.00 95.81 362 VAL A C 1
ATOM 2764 O O . VAL A 1 362 ? -14.928 9.275 9.718 1.00 95.81 362 VAL A O 1
ATOM 2767 N N . ALA A 1 363 ? -14.242 9.431 7.596 1.00 95.56 363 ALA A N 1
ATOM 2768 C CA . ALA A 1 363 ? -14.726 10.809 7.441 1.00 95.56 363 ALA A CA 1
ATOM 2769 C C . ALA A 1 363 ? -16.261 10.896 7.517 1.00 95.56 363 ALA A C 1
ATOM 2771 O O . ALA A 1 363 ? -16.805 11.870 8.040 1.00 95.56 363 ALA A O 1
ATOM 2772 N N . ARG A 1 364 ? -16.973 9.856 7.060 1.00 94.62 364 ARG A N 1
ATOM 2773 C CA . ARG A 1 364 ? -18.449 9.802 7.063 1.00 94.62 364 ARG A CA 1
ATOM 2774 C C . ARG A 1 364 ? -19.037 9.788 8.473 1.00 94.62 364 ARG A C 1
ATOM 2776 O O . ARG A 1 364 ? -20.172 10.214 8.658 1.00 94.62 364 ARG A O 1
ATOM 2783 N N . ALA A 1 365 ? -18.259 9.348 9.462 1.00 95.00 365 ALA A N 1
ATOM 2784 C CA . ALA A 1 365 ? -18.653 9.350 10.867 1.00 95.00 365 ALA A CA 1
ATOM 2785 C C . ALA A 1 365 ? -18.681 10.751 11.502 1.00 95.00 365 ALA A C 1
ATOM 2787 O O . ALA A 1 365 ? -19.203 10.901 12.602 1.00 95.00 365 ALA A O 1
ATOM 2788 N N . LYS A 1 366 ? -18.102 11.773 10.848 1.00 96.31 366 LYS A N 1
ATOM 2789 C CA . LYS A 1 366 ? -18.023 13.162 11.351 1.00 96.31 366 LYS A CA 1
ATOM 2790 C C . LYS A 1 366 ? -17.357 13.305 12.735 1.00 96.31 366 LYS A C 1
ATOM 2792 O O . LYS A 1 366 ? -17.564 14.290 13.434 1.00 96.31 366 LYS A O 1
ATOM 2797 N N . VAL A 1 367 ? -16.526 12.334 13.121 1.00 97.75 367 VAL A N 1
ATOM 2798 C CA . VAL A 1 367 ? -15.759 12.330 14.384 1.00 97.75 367 VAL A CA 1
ATOM 2799 C C . VAL A 1 367 ? -14.522 13.238 14.309 1.00 97.75 367 VAL A C 1
ATOM 2801 O O . VAL A 1 367 ? -14.103 13.823 15.317 1.00 97.75 367 VAL A O 1
ATOM 2804 N N . PHE A 1 368 ? -13.949 13.365 13.111 1.00 96.94 368 PHE A N 1
ATOM 2805 C CA . PHE A 1 368 ? -12.820 14.239 12.797 1.00 96.94 368 PHE A CA 1
ATOM 2806 C C . PHE A 1 368 ? -13.296 15.503 12.080 1.00 96.94 368 PHE A C 1
ATOM 2808 O O . PHE A 1 368 ? -14.321 15.494 11.396 1.00 96.94 368 PHE A O 1
ATOM 2815 N N . LYS A 1 369 ? -12.531 16.590 12.217 1.00 96.50 369 LYS A N 1
ATOM 2816 C CA . LYS A 1 369 ? -12.791 17.832 11.483 1.00 96.50 369 LYS A CA 1
ATOM 2817 C C . LYS A 1 369 ? -12.564 17.608 9.984 1.00 96.50 369 LYS A C 1
ATOM 2819 O O . LYS A 1 369 ? -11.751 16.775 9.574 1.00 96.50 369 LYS A O 1
ATOM 2824 N N . ALA A 1 370 ? -13.267 18.379 9.157 1.00 95.19 370 ALA A N 1
ATOM 2825 C CA . ALA A 1 370 ? -13.005 18.400 7.723 1.00 95.19 370 ALA A CA 1
ATOM 2826 C C . ALA A 1 370 ? -11.529 18.759 7.462 1.00 95.19 370 ALA A C 1
ATOM 2828 O O . ALA A 1 370 ? -10.967 19.626 8.129 1.00 95.19 370 ALA A O 1
ATOM 2829 N N . GLY A 1 371 ? -10.897 18.062 6.517 1.00 95.12 371 GLY A N 1
ATOM 2830 C CA . GLY A 1 371 ? -9.480 18.246 6.189 1.00 95.12 371 GLY A CA 1
ATOM 2831 C C . GLY A 1 371 ? -8.487 17.500 7.088 1.00 95.12 371 GLY A C 1
ATOM 2832 O O . GLY A 1 371 ? -7.308 17.465 6.750 1.00 95.12 371 GLY A O 1
ATOM 2833 N N . THR A 1 372 ? -8.924 16.855 8.180 1.00 98.12 372 THR A N 1
ATOM 2834 C CA . THR A 1 372 ? -8.027 16.022 9.004 1.00 98.12 372 THR A CA 1
ATOM 2835 C C . THR A 1 372 ? -7.491 14.822 8.221 1.00 98.12 372 THR A C 1
ATOM 2837 O O . THR A 1 372 ? -6.312 14.501 8.332 1.00 98.12 372 THR A O 1
ATOM 2840 N N . ILE A 1 373 ? -8.323 14.153 7.418 1.00 98.38 373 ILE A N 1
ATOM 2841 C CA . ILE A 1 373 ? -7.870 13.049 6.561 1.00 98.38 373 ILE A CA 1
ATOM 2842 C C . ILE A 1 373 ? -7.366 13.642 5.247 1.00 98.38 373 ILE A C 1
ATOM 2844 O O . ILE A 1 373 ? -8.130 14.247 4.498 1.00 98.38 373 ILE A O 1
ATOM 2848 N N . THR A 1 374 ? -6.069 13.494 4.993 1.00 98.44 374 THR A N 1
ATOM 2849 C CA . THR A 1 374 ? -5.372 14.177 3.890 1.00 98.44 374 THR A CA 1
ATOM 2850 C C . THR A 1 374 ? -5.010 13.259 2.737 1.00 98.44 374 THR A C 1
ATOM 2852 O O . THR A 1 374 ? -4.878 13.740 1.620 1.00 98.44 374 THR A O 1
ATOM 2855 N N . HIS A 1 375 ? -4.852 11.963 3.002 1.00 98.62 375 HIS A N 1
ATOM 2856 C CA . HIS A 1 375 ? -4.518 10.934 2.020 1.00 98.62 375 HIS A CA 1
ATOM 2857 C C . HIS A 1 375 ? -5.303 9.671 2.357 1.00 98.62 375 HIS A C 1
ATOM 2859 O O . HIS A 1 375 ? -5.538 9.414 3.540 1.00 98.62 375 HIS A O 1
ATOM 2865 N N . ASN A 1 376 ? -5.709 8.896 1.352 1.00 98.44 376 ASN A N 1
ATOM 2866 C CA . ASN A 1 376 ? -6.540 7.721 1.583 1.00 98.44 376 ASN A CA 1
ATOM 2867 C C . ASN A 1 376 ? -6.444 6.677 0.459 1.00 98.44 376 ASN A C 1
ATOM 2869 O O . ASN A 1 376 ? -6.269 7.022 -0.710 1.00 98.44 376 ASN A O 1
ATOM 2873 N N . LYS A 1 377 ? -6.651 5.406 0.816 1.00 98.56 377 LYS A N 1
ATOM 2874 C CA . LYS A 1 377 ? -7.192 4.391 -0.088 1.00 98.56 377 LYS A CA 1
ATOM 2875 C C . LYS A 1 377 ? -8.181 3.485 0.643 1.00 98.56 377 LYS A C 1
ATOM 2877 O O . LYS A 1 377 ? -7.869 2.913 1.680 1.00 98.56 377 LYS A O 1
ATOM 2882 N N . LEU A 1 378 ? -9.340 3.282 0.023 1.00 98.44 378 LEU A N 1
ATOM 2883 C CA . LEU A 1 378 ? -10.380 2.367 0.496 1.00 98.44 378 LEU A CA 1
ATOM 2884 C C . LEU A 1 378 ? -10.316 0.987 -0.160 1.00 98.44 378 LEU A C 1
ATOM 2886 O O . LEU A 1 378 ? -10.020 0.859 -1.352 1.00 98.44 378 LEU A O 1
ATOM 2890 N N . GLY A 1 379 ? -10.701 -0.023 0.607 1.00 98.25 379 GLY A N 1
ATOM 2891 C CA . GLY A 1 379 ? -11.068 -1.359 0.176 1.00 98.25 379 GLY A CA 1
ATOM 2892 C C . GLY A 1 379 ? -12.562 -1.594 0.389 1.00 98.25 379 GLY A C 1
ATOM 2893 O O . GLY A 1 379 ? -13.080 -1.413 1.488 1.00 98.25 379 GLY A O 1
ATOM 2894 N N . LEU A 1 380 ? -13.257 -2.008 -0.667 1.00 97.81 380 LEU A N 1
ATOM 2895 C CA . LEU A 1 380 ? -14.617 -2.539 -0.614 1.00 97.81 380 LEU A CA 1
ATOM 2896 C C . LEU A 1 380 ? -14.696 -3.710 -1.588 1.00 97.81 380 LEU A C 1
ATOM 2898 O O . LEU A 1 380 ? -14.305 -3.565 -2.749 1.00 97.81 380 LEU A O 1
ATOM 2902 N N . GLY A 1 381 ? -15.186 -4.851 -1.121 1.00 96.38 381 GLY A N 1
ATOM 2903 C CA . GLY A 1 381 ? -15.390 -6.019 -1.967 1.00 96.38 381 GLY A CA 1
ATOM 2904 C C . GLY A 1 381 ? -16.234 -7.093 -1.286 1.00 96.38 381 GLY A C 1
ATOM 2905 O O . GLY A 1 381 ? -16.333 -7.100 -0.054 1.00 96.38 381 GLY A O 1
ATOM 2906 N N . PRO A 1 382 ? -16.844 -7.991 -2.072 1.00 96.75 382 PRO A N 1
ATOM 2907 C CA . PRO A 1 382 ? -17.587 -9.118 -1.538 1.00 96.75 382 PRO A CA 1
ATOM 2908 C C . PRO A 1 382 ? -16.630 -10.194 -1.015 1.00 96.75 382 PRO A C 1
ATOM 2910 O O . PRO A 1 382 ? -15.629 -10.517 -1.652 1.00 96.75 382 PRO A O 1
ATOM 2913 N N . LEU A 1 383 ? -16.977 -10.770 0.129 1.00 97.19 383 LEU A N 1
ATOM 2914 C CA . LEU A 1 383 ? -16.468 -12.051 0.604 1.00 97.19 383 LEU A CA 1
ATOM 2915 C C . LEU A 1 383 ? -17.230 -13.189 -0.090 1.00 97.19 383 LEU A C 1
ATOM 2917 O O . LEU A 1 383 ? -18.363 -13.007 -0.542 1.00 97.19 383 LEU A O 1
ATOM 2921 N N . LYS A 1 384 ? -16.670 -14.399 -0.089 1.00 95.88 384 LYS A N 1
ATOM 2922 C CA . LYS A 1 384 ? -17.334 -15.633 -0.547 1.00 95.88 384 LYS A CA 1
ATOM 2923 C C . LYS A 1 384 ? -18.603 -15.949 0.241 1.00 95.88 384 LYS A C 1
ATOM 2925 O O . LYS A 1 384 ? -19.495 -16.600 -0.283 1.00 95.88 384 LYS A O 1
ATOM 2930 N N . SER A 1 385 ? -18.714 -15.441 1.469 1.00 95.62 385 SER A N 1
ATOM 2931 C CA . SER A 1 385 ? -19.945 -15.495 2.269 1.00 95.62 385 SER A CA 1
ATOM 2932 C C . SER A 1 385 ? -21.078 -14.600 1.739 1.00 95.62 385 SER A C 1
ATOM 2934 O O . SER A 1 385 ? -22.159 -14.582 2.320 1.00 95.62 385 SER A O 1
ATOM 2936 N N . GLY A 1 386 ? -20.837 -13.800 0.695 1.00 95.38 386 GLY A N 1
ATOM 2937 C CA . GLY A 1 386 ? -21.785 -12.830 0.139 1.00 95.38 386 GLY A CA 1
ATOM 2938 C C . GLY A 1 386 ? -21.820 -11.486 0.877 1.00 95.38 386 GLY A C 1
ATOM 2939 O O . GLY A 1 386 ? -22.399 -10.522 0.379 1.00 95.38 386 GLY A O 1
ATOM 2940 N N . LYS A 1 387 ? -21.177 -11.373 2.047 1.00 96.31 387 LYS A N 1
ATOM 2941 C CA . LYS A 1 387 ? -21.072 -10.108 2.792 1.00 96.31 387 LYS A CA 1
ATOM 2942 C C . LYS A 1 387 ? -19.984 -9.216 2.203 1.00 96.31 387 LYS A C 1
ATOM 2944 O O . LYS A 1 387 ? -18.954 -9.699 1.755 1.00 96.31 387 LYS A O 1
ATOM 2949 N N . ASN A 1 388 ? -20.163 -7.900 2.289 1.00 97.00 388 ASN A N 1
ATOM 2950 C CA . ASN A 1 388 ? -19.107 -6.953 1.933 1.00 97.00 388 ASN A CA 1
ATOM 2951 C C . ASN A 1 388 ? -18.140 -6.735 3.100 1.00 97.00 388 ASN A C 1
ATOM 2953 O O . ASN A 1 388 ? -18.575 -6.454 4.223 1.00 97.00 388 ASN A O 1
ATOM 2957 N N . VAL A 1 389 ? -16.844 -6.791 2.797 1.00 97.94 389 VAL A N 1
ATOM 2958 C CA . VAL A 1 389 ? -15.765 -6.370 3.692 1.00 97.94 389 VAL A CA 1
ATOM 2959 C C . VAL A 1 389 ? -15.267 -4.984 3.311 1.00 97.94 389 VAL A C 1
ATOM 2961 O O . VAL A 1 389 ? -15.304 -4.585 2.141 1.00 97.94 389 VAL A O 1
ATOM 2964 N N . ARG A 1 390 ? -14.812 -4.241 4.317 1.00 98.38 390 ARG A N 1
ATOM 2965 C CA . ARG A 1 390 ? -14.207 -2.924 4.163 1.00 98.38 390 ARG A CA 1
ATOM 2966 C C . ARG A 1 390 ? -12.841 -2.878 4.830 1.00 98.38 390 ARG A C 1
ATOM 2968 O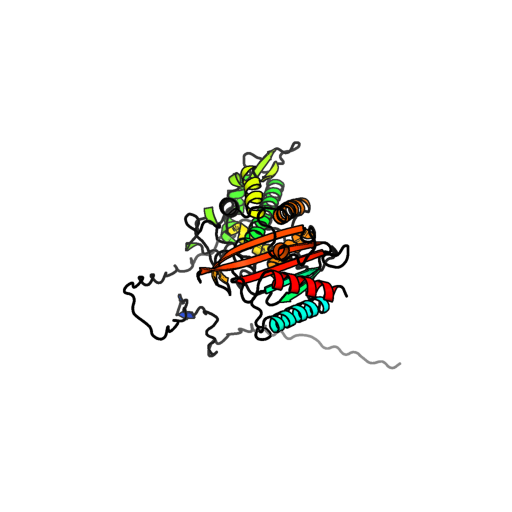 O . ARG A 1 390 ? -12.662 -3.431 5.917 1.00 98.38 390 ARG A O 1
ATOM 2975 N N . SER A 1 391 ? -11.941 -2.168 4.169 1.00 98.56 391 SER A N 1
ATOM 2976 C CA . SER A 1 391 ? -10.596 -1.851 4.637 1.00 98.56 391 SER A CA 1
ATOM 2977 C C . SER A 1 391 ? -10.262 -0.415 4.255 1.00 98.56 391 SER A C 1
ATOM 2979 O O . SER A 1 391 ? -10.870 0.138 3.335 1.00 98.56 391 SER A O 1
ATOM 2981 N N . GLU A 1 392 ? -9.314 0.204 4.937 1.00 98.62 392 GLU A N 1
ATOM 2982 C CA . GLU A 1 392 ? -8.902 1.573 4.654 1.00 98.62 392 GLU A CA 1
ATOM 2983 C C . GLU A 1 392 ? -7.504 1.837 5.206 1.00 98.62 392 GLU A C 1
ATOM 2985 O O . GLU A 1 392 ? -7.221 1.530 6.363 1.00 98.62 392 GLU A O 1
ATOM 2990 N N . VAL A 1 393 ? -6.692 2.535 4.412 1.00 98.88 393 VAL A N 1
ATOM 2991 C CA . VAL A 1 393 ? -5.488 3.214 4.884 1.00 98.88 393 VAL A CA 1
ATOM 2992 C C . VAL A 1 393 ? -5.631 4.715 4.667 1.00 98.88 393 VAL A C 1
ATOM 2994 O O . VAL A 1 393 ? -5.970 5.163 3.570 1.00 98.88 393 VAL A O 1
ATOM 2997 N N . SER A 1 394 ? -5.384 5.497 5.715 1.00 98.81 394 SER A N 1
ATOM 2998 C CA . SER A 1 394 ? -5.584 6.948 5.739 1.00 98.81 394 SER A CA 1
ATOM 2999 C C . SER A 1 394 ? -4.440 7.671 6.450 1.00 98.81 394 SER A C 1
ATOM 3001 O O . SER A 1 394 ? -3.855 7.154 7.401 1.00 98.81 394 SER A O 1
ATOM 3003 N N . VAL A 1 395 ? -4.145 8.899 6.010 1.00 98.75 395 VAL A N 1
ATOM 3004 C CA . VAL A 1 395 ? -3.203 9.813 6.678 1.00 98.75 395 VAL A CA 1
ATOM 3005 C C . VAL A 1 395 ? -3.971 10.921 7.385 1.00 98.75 395 VAL A C 1
ATOM 3007 O O . VAL A 1 395 ? -4.688 11.696 6.747 1.00 98.75 395 VAL A O 1
ATOM 3010 N N . TYR A 1 396 ? -3.770 11.027 8.693 1.00 98.69 396 TYR A N 1
ATOM 3011 C CA . TYR A 1 396 ? -4.401 12.001 9.573 1.00 98.69 396 TYR A CA 1
ATOM 3012 C C . TYR A 1 396 ? -3.420 13.133 9.860 1.00 98.69 396 TYR A C 1
ATOM 3014 O O . TYR A 1 396 ? -2.345 12.897 10.406 1.00 98.69 396 TYR A O 1
ATOM 3022 N N . GLN A 1 397 ? -3.792 14.360 9.509 1.00 98.44 397 GLN A N 1
ATOM 3023 C CA . GLN A 1 397 ? -3.039 15.573 9.800 1.00 98.44 397 GLN A CA 1
ATOM 3024 C C . GLN A 1 397 ? -3.719 16.331 10.937 1.00 98.44 397 GLN A C 1
ATOM 3026 O O . GLN A 1 397 ? -4.880 16.727 10.834 1.00 98.44 397 GLN A O 1
ATOM 3031 N N . SER A 1 398 ? -2.965 16.538 12.012 1.00 97.88 398 SER A N 1
ATOM 3032 C CA . SER A 1 398 ? -3.388 17.234 13.228 1.00 97.88 398 SER A CA 1
ATOM 3033 C C . SER A 1 398 ? -4.757 16.774 13.748 1.00 97.88 398 SER A C 1
ATOM 3035 O O . SER A 1 398 ? -5.656 17.600 13.926 1.00 97.88 398 SER A O 1
ATOM 3037 N N . PRO A 1 399 ? -4.951 15.454 13.956 1.00 96.62 399 PRO A N 1
ATOM 3038 C CA . PRO A 1 399 ? -6.223 14.923 14.445 1.00 96.62 399 PRO A CA 1
ATOM 3039 C C . PRO A 1 399 ? -6.548 15.381 15.874 1.00 96.62 399 PRO A C 1
ATOM 3041 O O . PRO A 1 399 ? -7.729 15.488 16.210 1.00 96.62 399 PRO A O 1
ATOM 3044 N N . VAL A 1 400 ? -5.520 15.656 16.689 1.00 97.50 400 VAL A N 1
ATOM 3045 C CA . VAL A 1 400 ? -5.626 16.150 18.068 1.00 97.50 400 VAL A CA 1
ATOM 3046 C C . VAL A 1 400 ? -4.731 17.385 18.238 1.00 97.50 400 VAL A C 1
ATOM 3048 O O . VAL A 1 400 ? -5.247 18.501 18.165 1.00 97.50 400 VAL A O 1
ATOM 3051 N N . ALA A 1 401 ? -3.410 17.233 18.375 1.00 97.38 401 ALA A N 1
ATOM 3052 C CA . ALA A 1 401 ? -2.477 18.356 18.439 1.00 97.38 401 ALA A CA 1
ATOM 3053 C C . ALA A 1 401 ? -2.023 18.827 17.047 1.00 97.38 401 ALA A C 1
ATOM 3055 O O . ALA A 1 401 ? -1.919 18.069 16.074 1.00 97.38 401 ALA A O 1
ATOM 3056 N N . ARG A 1 402 ? -1.730 20.129 16.945 1.00 97.31 402 ARG A N 1
ATOM 3057 C CA . ARG A 1 402 ? -1.218 20.747 15.715 1.00 97.31 402 ARG A CA 1
ATOM 3058 C C . ARG A 1 402 ? 0.155 20.165 15.359 1.00 97.31 402 ARG A C 1
ATOM 3060 O O . ARG A 1 402 ? 0.971 19.905 16.230 1.00 97.31 402 ARG A O 1
ATOM 3067 N N . GLY A 1 403 ? 0.407 19.969 14.067 1.00 96.69 403 GLY A N 1
ATOM 3068 C CA . GLY A 1 403 ? 1.676 19.443 13.549 1.00 96.69 403 GLY A CA 1
ATOM 3069 C C . GLY A 1 403 ? 1.783 17.916 13.544 1.00 96.69 403 GLY A C 1
ATOM 3070 O O . GLY A 1 403 ? 2.474 17.379 12.686 1.00 96.69 403 GLY A O 1
ATOM 3071 N N . ARG A 1 404 ? 1.033 17.208 14.398 1.00 98.06 404 ARG A N 1
ATOM 3072 C CA . ARG A 1 404 ? 1.067 15.738 14.470 1.00 98.06 404 ARG A CA 1
ATOM 3073 C C . ARG A 1 404 ? 0.522 15.080 13.205 1.00 98.06 404 ARG A C 1
ATOM 3075 O O . ARG A 1 404 ? -0.438 15.587 12.614 1.00 98.06 404 ARG A O 1
ATOM 3082 N N . ARG A 1 405 ? 1.111 13.956 12.791 1.00 98.44 405 ARG A N 1
ATOM 3083 C CA . ARG A 1 405 ? 0.694 13.200 11.603 1.00 98.44 405 ARG A CA 1
ATOM 3084 C C . ARG A 1 405 ? 0.730 11.698 11.855 1.00 98.44 405 ARG A C 1
ATOM 3086 O O . ARG A 1 405 ? 1.729 11.174 12.329 1.00 98.44 405 ARG A O 1
ATOM 3093 N N . TYR A 1 406 ? -0.331 11.006 11.447 1.00 98.75 406 TYR A N 1
ATOM 3094 C CA . TYR A 1 406 ? -0.461 9.559 11.621 1.00 98.75 406 TYR A CA 1
ATOM 3095 C C . TYR A 1 406 ? -0.843 8.869 10.318 1.00 98.75 406 TYR A C 1
ATOM 3097 O O . TYR A 1 406 ? -1.680 9.377 9.574 1.00 98.75 406 TYR A O 1
ATOM 3105 N N . VAL A 1 407 ? -0.274 7.693 10.071 1.00 98.75 407 VAL A N 1
ATOM 3106 C CA . VAL A 1 407 ? -0.799 6.717 9.110 1.00 98.75 407 VAL A CA 1
ATOM 3107 C C . VAL A 1 407 ? -1.592 5.688 9.899 1.00 98.75 407 VAL A C 1
ATOM 3109 O O . VAL A 1 407 ? -1.095 5.149 10.884 1.00 98.75 407 VAL A O 1
ATOM 3112 N N . VAL A 1 408 ? -2.818 5.407 9.473 1.00 98.88 408 VAL A N 1
ATOM 3113 C CA . VAL A 1 408 ? -3.653 4.375 10.091 1.00 98.88 408 VAL A CA 1
ATOM 3114 C C . VAL A 1 408 ? -4.184 3.459 9.007 1.00 98.88 408 VAL A C 1
ATOM 3116 O O . VAL A 1 408 ? -4.821 3.938 8.070 1.00 98.88 408 VAL A O 1
ATOM 3119 N N . ALA A 1 409 ? -3.936 2.160 9.152 1.00 98.88 409 ALA A N 1
ATOM 3120 C CA . ALA A 1 409 ? -4.560 1.119 8.348 1.00 98.88 409 ALA A CA 1
ATOM 3121 C C . ALA A 1 409 ? -5.499 0.293 9.228 1.00 98.88 409 ALA A C 1
ATOM 3123 O O . ALA A 1 409 ? -5.133 -0.086 10.344 1.00 98.88 409 ALA A O 1
ATOM 3124 N N . TRP A 1 410 ? -6.694 0.001 8.726 1.00 98.81 410 TRP A N 1
ATOM 3125 C CA . TRP A 1 410 ? -7.628 -0.914 9.366 1.00 98.81 410 TRP A CA 1
ATOM 3126 C C . TRP A 1 410 ? -8.328 -1.803 8.343 1.00 98.81 410 TRP A C 1
ATOM 3128 O O . TRP A 1 410 ? -8.595 -1.398 7.212 1.00 98.81 410 TRP A O 1
ATOM 3138 N N . GLN A 1 411 ? -8.613 -3.045 8.732 1.00 98.62 411 GLN A N 1
ATOM 3139 C CA . GLN A 1 411 ? -9.078 -4.092 7.817 1.00 98.62 411 GLN A CA 1
ATOM 3140 C C . GLN A 1 411 ? -10.128 -4.990 8.467 1.00 98.62 411 GLN A C 1
ATOM 3142 O O . GLN A 1 411 ? -10.186 -5.125 9.689 1.00 98.62 411 GLN A O 1
ATOM 3147 N N . ASN A 1 412 ? -10.907 -5.669 7.623 1.00 98.06 412 ASN A N 1
ATOM 3148 C CA . ASN A 1 412 ? -11.893 -6.675 8.015 1.00 98.06 412 ASN A CA 1
ATOM 3149 C C . ASN A 1 412 ? -13.151 -6.135 8.726 1.00 98.06 412 ASN A C 1
ATOM 3151 O O . ASN A 1 412 ? -13.745 -6.813 9.564 1.00 98.06 412 ASN A O 1
ATOM 3155 N N . LEU A 1 413 ? -13.628 -4.940 8.365 1.00 98.19 413 LEU A N 1
ATOM 3156 C CA . LEU A 1 413 ? -14.969 -4.516 8.781 1.00 98.19 413 LEU A CA 1
ATOM 3157 C C . LEU A 1 413 ? -16.022 -5.180 7.882 1.00 98.19 413 LEU A C 1
ATOM 3159 O O . LEU A 1 413 ? -16.277 -4.730 6.760 1.00 98.19 413 LEU A O 1
ATOM 3163 N N . VAL A 1 414 ? -16.617 -6.268 8.370 1.00 96.19 414 VAL A N 1
ATOM 3164 C CA . VAL A 1 414 ? -17.647 -7.038 7.659 1.00 96.19 414 VAL A CA 1
ATOM 3165 C C . VAL A 1 414 ? -19.035 -6.583 8.097 1.00 96.19 414 VAL A C 1
ATOM 3167 O O . VAL A 1 414 ? -19.375 -6.638 9.274 1.00 96.19 414 VAL A O 1
ATOM 3170 N N . GLY A 1 415 ? -19.865 -6.159 7.143 1.00 88.56 415 GLY A N 1
ATOM 3171 C CA . GLY A 1 415 ? -21.148 -5.531 7.479 1.00 88.56 415 GLY A CA 1
ATOM 3172 C C . GLY A 1 415 ? -20.967 -4.164 8.157 1.00 88.56 415 GLY A C 1
ATOM 3173 O O . GLY A 1 415 ? -19.951 -3.507 7.942 1.00 88.56 415 GLY A O 1
ATOM 3174 N N . LEU A 1 416 ? -21.988 -3.707 8.890 1.00 86.56 416 LEU A N 1
ATOM 3175 C CA . LEU A 1 416 ? -21.979 -2.456 9.677 1.00 86.56 416 LEU A CA 1
ATOM 3176 C C . LEU A 1 416 ? -22.660 -2.620 11.050 1.00 86.56 416 LEU A C 1
ATOM 3178 O O . LEU A 1 416 ? -23.038 -1.637 11.683 1.00 86.56 416 LEU A O 1
ATOM 3182 N N . GLN A 1 417 ? -22.878 -3.866 11.472 1.00 86.56 417 GLN A N 1
ATOM 3183 C CA . GLN A 1 417 ? -23.489 -4.223 12.748 1.00 86.56 417 GLN A CA 1
ATOM 3184 C C . GLN A 1 417 ? -22.738 -5.432 13.325 1.00 86.56 417 GLN A C 1
ATOM 3186 O O . GLN A 1 417 ? -22.449 -6.361 12.566 1.00 86.56 417 GLN A O 1
ATOM 3191 N N . PRO A 1 418 ? -22.406 -5.437 14.629 1.00 91.44 418 PRO A N 1
ATOM 3192 C CA . PRO A 1 418 ? -22.645 -4.364 15.607 1.00 91.44 418 PRO A CA 1
ATOM 3193 C C . PRO A 1 418 ? -21.635 -3.202 15.518 1.00 91.44 418 PRO A C 1
ATOM 3195 O O . PRO A 1 418 ? -21.808 -2.197 16.201 1.00 91.44 418 PRO A O 1
ATOM 3198 N N . ILE A 1 419 ? -20.586 -3.340 14.699 1.00 96.25 419 ILE A N 1
ATOM 3199 C CA . ILE A 1 419 ? -19.522 -2.342 14.522 1.00 96.25 419 ILE A CA 1
ATOM 3200 C C . ILE A 1 419 ? -19.734 -1.575 13.216 1.00 96.25 419 ILE A C 1
ATOM 3202 O O . ILE A 1 419 ? -19.883 -2.182 12.155 1.00 96.25 419 ILE A O 1
ATOM 3206 N N . GLY A 1 420 ? -19.711 -0.245 13.287 1.00 97.31 420 GLY A N 1
ATOM 3207 C CA . GLY A 1 420 ? -19.825 0.658 12.142 1.00 97.31 420 GLY A CA 1
ATOM 3208 C C . GLY A 1 420 ? -18.668 1.656 12.039 1.00 97.31 420 GLY A C 1
ATOM 3209 O O . GLY A 1 420 ? -17.732 1.658 12.834 1.00 97.31 420 GLY A O 1
ATOM 3210 N N . PHE A 1 421 ? -18.733 2.560 11.056 1.00 97.31 421 PHE A N 1
ATOM 3211 C CA . PHE A 1 421 ? -17.661 3.538 10.810 1.00 97.31 421 PHE A CA 1
ATOM 3212 C C . PHE A 1 421 ? -17.414 4.492 11.978 1.00 97.31 421 PHE A C 1
ATOM 3214 O O . PHE A 1 421 ? -16.273 4.876 12.217 1.00 97.31 421 PHE A O 1
ATOM 3221 N N . THR A 1 422 ? -18.463 4.854 12.718 1.00 97.75 422 THR A N 1
ATOM 3222 C CA . THR A 1 422 ? -18.338 5.689 13.917 1.00 97.75 422 THR A CA 1
ATOM 3223 C C . THR A 1 422 ? -17.503 5.009 14.995 1.00 97.75 422 THR A C 1
ATOM 3225 O O . THR A 1 422 ? -16.713 5.678 15.652 1.00 97.75 422 THR A O 1
ATOM 3228 N N . ASP A 1 423 ? -17.601 3.687 15.131 1.00 98.38 423 ASP A N 1
ATOM 3229 C CA . ASP A 1 423 ? -16.814 2.929 16.105 1.00 98.38 423 ASP A CA 1
ATOM 3230 C C . ASP A 1 423 ? -15.332 2.920 15.732 1.00 98.38 423 ASP A C 1
ATOM 3232 O O . ASP A 1 423 ? -14.482 3.229 16.565 1.00 98.38 423 ASP A O 1
ATOM 3236 N N . ILE A 1 424 ? -15.031 2.665 14.455 1.00 98.56 424 ILE A N 1
ATOM 3237 C CA . ILE A 1 424 ? -13.663 2.730 13.922 1.00 98.56 424 ILE A CA 1
ATOM 3238 C C . ILE A 1 424 ? -13.077 4.130 14.120 1.00 98.56 424 ILE A C 1
ATOM 3240 O O . ILE A 1 424 ? -11.968 4.281 14.628 1.00 98.56 424 ILE A O 1
ATOM 3244 N N . ALA A 1 425 ? -13.843 5.166 13.777 1.00 98.50 425 ALA A N 1
ATOM 3245 C CA . ALA A 1 425 ? -13.431 6.552 13.940 1.00 98.50 425 ALA A CA 1
ATOM 3246 C C . ALA A 1 425 ? -13.146 6.910 15.408 1.00 98.50 425 ALA A C 1
ATOM 3248 O O . ALA A 1 425 ? -12.160 7.590 15.700 1.00 98.50 425 ALA A O 1
ATOM 3249 N N . ASN A 1 426 ? -13.990 6.435 16.328 1.00 98.62 426 ASN A N 1
ATOM 3250 C CA . ASN A 1 426 ? -13.839 6.662 17.760 1.00 98.62 426 ASN A CA 1
ATOM 3251 C C . ASN A 1 426 ? -12.624 5.937 18.338 1.00 98.62 426 ASN A C 1
ATOM 3253 O O . ASN A 1 426 ? -11.916 6.551 19.131 1.00 98.62 426 ASN A O 1
ATOM 3257 N N . ILE A 1 427 ? -12.343 4.695 17.921 1.00 98.81 427 ILE A N 1
ATOM 3258 C CA . ILE A 1 427 ? -11.117 3.987 18.319 1.00 98.81 427 ILE A CA 1
ATOM 3259 C C . ILE A 1 427 ? -9.897 4.811 17.912 1.00 98.81 427 ILE A C 1
ATOM 3261 O O . ILE A 1 427 ? -9.099 5.175 18.769 1.00 98.81 427 ILE A O 1
ATOM 3265 N N . ILE A 1 428 ? -9.803 5.202 16.636 1.00 98.75 428 ILE A N 1
ATOM 3266 C CA . ILE A 1 428 ? -8.658 5.969 16.122 1.00 98.75 428 ILE A CA 1
ATOM 3267 C C . ILE A 1 428 ? -8.484 7.279 16.900 1.00 98.75 428 ILE A C 1
ATOM 3269 O O . ILE A 1 428 ? -7.383 7.600 17.348 1.00 98.75 428 ILE A O 1
ATOM 3273 N N . LYS A 1 429 ? -9.570 8.039 17.093 1.00 98.56 429 LYS A N 1
ATOM 3274 C CA . LYS A 1 429 ? -9.513 9.319 17.807 1.00 98.56 429 LYS A CA 1
ATOM 3275 C C . LYS A 1 429 ? -9.127 9.137 19.272 1.00 98.56 429 LYS A C 1
ATOM 3277 O O . LYS A 1 429 ? -8.306 9.910 19.762 1.00 98.56 429 LYS A O 1
ATOM 3282 N N . ALA A 1 430 ? -9.701 8.153 19.963 1.00 98.75 430 ALA A N 1
ATOM 3283 C CA . ALA A 1 430 ? -9.402 7.878 21.364 1.00 98.75 430 ALA A CA 1
ATOM 3284 C C . ALA A 1 430 ? -7.938 7.460 21.543 1.00 98.75 430 ALA A C 1
ATOM 3286 O O . ALA A 1 430 ? -7.252 8.038 22.381 1.00 98.75 430 ALA A O 1
ATOM 3287 N N . THR A 1 431 ? -7.439 6.556 20.693 1.00 98.88 431 THR A N 1
ATOM 3288 C CA . THR A 1 431 ? -6.040 6.118 20.706 1.00 98.88 431 THR A CA 1
ATOM 3289 C C . THR A 1 431 ? -5.076 7.284 20.523 1.00 98.88 431 THR A C 1
ATOM 3291 O O . THR A 1 431 ? -4.160 7.449 21.323 1.00 98.88 431 THR A O 1
ATOM 3294 N N . ILE A 1 432 ? -5.285 8.127 19.506 1.00 98.69 432 ILE A N 1
ATOM 3295 C CA . ILE A 1 432 ? -4.392 9.268 19.258 1.00 98.69 432 ILE A CA 1
ATOM 3296 C C . ILE A 1 432 ? -4.489 10.294 20.396 1.00 98.69 432 ILE A C 1
ATOM 3298 O O . ILE A 1 432 ? -3.469 10.790 20.862 1.00 98.69 432 ILE A O 1
ATOM 3302 N N . THR A 1 433 ? -5.699 10.565 20.897 1.00 98.62 433 THR A N 1
ATOM 3303 C CA . THR A 1 433 ? -5.908 11.496 22.020 1.00 98.62 433 THR A CA 1
ATOM 3304 C C . THR A 1 433 ? -5.178 11.040 23.279 1.00 98.62 433 THR A C 1
ATOM 3306 O O . THR A 1 433 ? -4.558 11.854 23.951 1.00 98.62 433 THR A O 1
ATOM 3309 N N . GLU A 1 434 ? -5.254 9.753 23.617 1.00 98.56 434 GLU A N 1
ATOM 3310 C CA . GLU A 1 434 ? -4.571 9.197 24.786 1.00 98.56 434 GLU A CA 1
ATOM 3311 C C . GLU A 1 434 ? -3.053 9.130 24.584 1.00 98.56 434 GLU A C 1
ATOM 3313 O O . GLU A 1 434 ? -2.303 9.411 25.511 1.00 98.56 434 GLU A O 1
ATOM 3318 N N . TYR A 1 435 ? -2.583 8.823 23.373 1.00 98.56 435 TYR A N 1
ATOM 3319 C CA . TYR A 1 435 ? -1.153 8.808 23.069 1.00 98.56 435 TYR A CA 1
ATOM 3320 C C . TYR A 1 435 ? -0.502 10.199 23.158 1.00 98.56 435 TYR A C 1
ATOM 3322 O O . TYR A 1 435 ? 0.651 10.312 23.581 1.00 98.56 435 TYR A O 1
ATOM 3330 N N . GLU A 1 436 ? -1.222 11.256 22.777 1.00 97.62 436 GLU A N 1
ATOM 3331 C CA . GLU A 1 436 ? -0.714 12.633 22.795 1.00 97.62 436 GLU A CA 1
ATOM 3332 C C . GLU A 1 436 ? -0.793 13.327 24.169 1.00 97.62 436 GLU A C 1
ATOM 3334 O O . GLU A 1 436 ? -0.128 14.344 24.350 1.00 97.62 436 GLU A O 1
ATOM 3339 N N . ARG A 1 437 ? -1.563 12.794 25.129 1.00 94.62 437 ARG A N 1
ATOM 3340 C CA . ARG A 1 437 ? -1.564 13.245 26.537 1.00 94.62 437 ARG A CA 1
ATOM 3341 C C . ARG A 1 437 ? -0.335 12.739 27.263 1.00 94.62 437 ARG A C 1
ATOM 3343 O O . ARG A 1 437 ? 0.348 13.538 27.927 1.00 94.62 437 ARG A O 1
#

pLDDT: mean 83.87, std 24.12, range [23.12, 98.94]

Radius of gyration: 25.73 Å; chains: 1; bounding box: 95×61×74 Å

Secondary structure (DSSP, 8-state):
--------------------------------TTS-PEEEETTEEEE--------S----S---------PPPPPP-SPPPPPPPPSS-SSPPPPP--EEE-HHHHHHHHHHHHHHHHHTTPPTT----EEEEEE-SS-SS-EEEEEESTT--EE-GGGGHHHHHHHHHHHHHHHHHHHHHHT--TTTHHHHHHHHTHHHHHHH-TTS-TTT--HHHHS--HHHHEEEEE-SSSS-EEEEE-HHHHHHHHHHHSS--HHHHHHHHHHH-HHHHHHHHHHTTSEETTTTEE-EE---SSTTSSS----EEETTTEEESEEE-HHHHHHHHHHHHTT-SS-HHHHHHHHHHHHHHHTSSS--HHHHTT-SPTTSEEEEEEEEEE-TTSPEEEEEEEEEESSSSTT-EEEEEEEEEESSSS--HHHHHHHHHHHHHHHH-